Protein AF-A0A847CSD3-F1 (afdb_monomer)

Solvent-accessible surface area (backbone atoms only — not comparable to full-atom values): 34985 Å² total; per-residue (Å²): 134,87,69,90,80,58,101,74,77,51,71,68,61,53,52,53,52,50,50,53,50,51,53,52,51,51,53,48,55,52,50,53,40,51,51,46,48,53,51,38,53,49,57,55,63,47,43,69,62,46,59,72,31,39,34,38,66,47,21,54,68,72,38,45,50,48,31,53,51,22,41,52,51,34,54,54,49,70,72,39,92,80,61,45,64,65,60,43,46,55,29,39,50,42,32,54,52,26,56,73,56,36,71,18,52,75,65,75,57,64,69,46,52,56,57,59,69,39,48,68,60,49,60,67,32,61,36,44,68,35,24,52,73,67,42,45,50,47,30,52,50,31,49,50,53,39,52,53,58,68,70,57,88,85,82,74,42,52,64,58,49,51,50,40,42,48,49,34,50,50,30,56,71,56,34,74,14,41,39,82,47,65,70,41,48,58,50,49,62,55,56,71,72,54,93,72,49,76,88,40,70,46,38,28,44,29,49,56,23,42,52,48,29,48,52,42,62,71,43,84,81,36,43,48,70,53,38,54,46,27,36,48,47,29,50,52,22,47,51,48,38,70,42,67,83,34,60,70,53,46,42,53,51,41,48,52,58,57,63,50,46,62,58,47,65,72,31,67,44,43,69,72,35,52,75,67,49,46,48,50,30,55,50,27,48,52,50,32,52,54,47,62,72,38,90,82,59,49,62,67,58,43,50,50,31,45,50,46,33,53,32,28,52,30,49,31,65,76,40,84,64,82,73,88,74,71,86,57,68,66,44,56,53,49,36,54,53,50,60,58,56,65,73,48,97,63,60,68,70,63,45,51,54,50,53,51,48,38,51,54,40,54,52,53,66,73,38,93,80,60,48,64,68,59,49,53,52,44,42,50,50,43,53,53,48,51,53,52,51,54,52,50,55,50,52,56,47,62,73,65,72,60,75,94,85,77,90,82,94,81,60,69,71,59,52,57,57,52,59,67,71,74,48,101,52,69,44,78,43,75,41,55,48,79,62,48,96,87,51,32,63,52,48,84,35,73,34,28,38,28,55,52,31,33,42,50,28,22,64,77,41,74,66,61,64,63,87,60,84,66,77,34,80,72,47,51,97,82,43,94,40,33,36,24,47,46,46,41,39,74,73,54,35,81,80,45,91,40,96,42,36,63,59,41,82,41,73,28,26,38,28,57,51,39,44,52,60,34,48,83,45,80,88,61,78,71,42,90,66,85,52,74,68,40,81,91,43,89,45,33,65,34,48,21,35,32,39,58,69,65,38,44,85,59,47,97,88,36,32,67,54,44,84,42,68,30,28,43,38,56,51,40,43,35,50,27,49,70,71,70,50,74,55,52,73,71,45,53,71,69,38,67,72,87,78,53,72,76,38,82,74,37,74,94,39,96,46,37,48,38,50,40,46,36,48,35,62,35,31,28,38,79,54,98,89,40,78,44,58,71,83

Radius of gyration: 46.07 Å; Cα contacts (8 Å, |Δi|>4): 704; chains: 1; bounding box: 108×82×138 Å

Secondary structure (DSSP, 8-state):
--STT-TT--HHHHHHHHHHHHHHHHHHHHHHHHHHHHHHHHHHHHHHHHTTSHHHHTS-HHHHHHHHHHHHHHHHHHH-TT--HHHHHHHHHHHHHHHHH--------HHHHHHHTTHHHHHHSHHHHTS-HHHHHHHHHHHHHHHHHHH--S---HHHHHHHHHHHHHHHHT-------HHHHHHHHHHTTS---TTSHHHHHHHHHHHHHHHHHH-TT--HHHHHHHHHHHHHHHHHHHHTT-HHHHHHHHHHHHHHHHHHHHSHHHHHS-HHHHHHHHHHHHHHHHHHH-TT--HHHHHHHHHHHHHHHHHHTTPPP---PPP-HHHHHHHHHHHHHTTS---HHHHHHHHHHHHHHHHHHH-TT--HHHHHHHHHHHHHHHHHHHHHHHHHHHHTT--TTSS--SSHHHHHHHHTTS-S-PEEE-------TTS---TTSB-BHHHHHHHHHHHHHTT-PPP-----TTS-TT-TTHHHHHHHHHHT----SSSS---TTSBPBHHHHHHHHHGGGTTSPP-----TT-TT-TTHHHHHHHHHTTS----TTS---TTSBPBHHHHHHHHHHHTT----HHHHHTS-GGGS---TT-TT-TTHHHHHHHH--EEEEEETTEEEE--

pLDDT: mean 76.71, std 17.0, range [30.67, 97.94]

Sequence (631 aa):
MFIKTKPSAGQGQIDDATKILNEALIAKATADLKASRNALEGAVKEANTIKVSASYYNAKYAEKESYDDAITAGQMILRKNDATYVEINEALDKINTANNALSGQETDKSKLLEEVNKEADIKGLDAYKNATDEEKEAYDNALKSAKEVLDMDTTLTQMDIEMSLMELKQATTALSGKADKTALKELIDSAKKLILDEIKPLDKEVIDALISAETAYESSETTQDEVDKAKKDLDDALVAREVGNDLAAAKNLLQKILEESQNVKASDAYKNATNSEKAAYDNAVLAGQKILSNPNSTIAEVNSARIDIGNAKRRLSGLPVVIDKVNKEILEVAIEDGERILKNNLPSNLQEELIGVLSEGQIVLLDYNATQAEIDRIIKKIRNEVLTIEKYLRQEKEKLQINPWILFSSYETTISAKLEKSVIGTKMITRYINGYEDGSFKPEGEITRGEAAVMYARLLTDNNVPKEKSTFEDVNDSDWFKDEINYIVNFGYKEGYSEKEFRPKDAITRGEFVQMIASSLQNESVKKSSLIDIDGHWAKEAIELAVSNGIVKGYEDGSFKPDETITRAEAVTMLNRLFKRSVTPDNIATVNENSITKFSDTKNHWAEYDIISASNTREQYVENGNWILVK

Structure (mmCIF, N/CA/C/O backbone):
data_AF-A0A847CSD3-F1
#
_entry.id   AF-A0A847CSD3-F1
#
loop_
_atom_site.group_PDB
_atom_site.id
_atom_site.type_symbol
_atom_site.label_atom_id
_atom_site.label_alt_id
_atom_site.label_comp_id
_atom_site.label_asym_id
_atom_site.label_entity_id
_atom_site.label_seq_id
_atom_site.pdbx_PDB_ins_code
_atom_site.Cartn_x
_atom_site.Cartn_y
_atom_site.Cartn_z
_atom_site.occupancy
_atom_site.B_iso_or_equiv
_atom_site.auth_seq_id
_atom_site.auth_comp_id
_atom_site.auth_asym_id
_atom_site.auth_atom_id
_atom_site.pdbx_PDB_model_num
ATOM 1 N N . MET A 1 1 ? -45.438 16.350 82.413 1.00 47.47 1 MET A N 1
ATOM 2 C CA . MET A 1 1 ? -44.814 17.535 83.055 1.00 47.47 1 MET A CA 1
ATOM 3 C C . MET A 1 1 ? -45.618 18.139 84.220 1.00 47.47 1 MET A C 1
ATOM 5 O O . MET A 1 1 ? -45.040 18.925 84.952 1.00 47.47 1 MET A O 1
ATOM 9 N N . PHE A 1 2 ? -46.885 17.769 84.472 1.00 49.41 2 PHE A N 1
ATOM 10 C CA . PHE A 1 2 ? -47.758 18.514 85.406 1.00 49.41 2 PHE A CA 1
ATOM 11 C C . PHE A 1 2 ? -47.869 18.010 86.867 1.00 49.41 2 PHE A C 1
ATOM 13 O O . PHE A 1 2 ? -48.644 18.577 87.627 1.00 49.41 2 PHE A O 1
ATOM 20 N N . ILE A 1 3 ? -47.119 16.985 87.303 1.00 50.59 3 ILE A N 1
ATOM 21 C CA . ILE A 1 3 ? -47.272 16.416 88.670 1.00 50.59 3 ILE A CA 1
ATOM 22 C C . ILE A 1 3 ? -46.115 16.771 89.625 1.00 50.59 3 ILE A C 1
ATOM 24 O O . ILE A 1 3 ? -46.271 16.684 90.839 1.00 50.59 3 ILE A O 1
ATOM 28 N N . LYS A 1 4 ? -44.985 17.299 89.130 1.00 48.84 4 LYS A N 1
ATOM 29 C CA . LYS A 1 4 ? -43.827 17.653 89.980 1.00 48.84 4 LYS A CA 1
ATOM 30 C C . LYS A 1 4 ? -43.991 18.925 90.839 1.00 48.84 4 LYS A C 1
ATOM 32 O O . LYS A 1 4 ? -43.038 19.305 91.507 1.00 48.84 4 LYS A O 1
ATOM 37 N N . THR A 1 5 ? -45.160 19.576 90.861 1.00 51.16 5 THR A N 1
ATOM 38 C CA . THR A 1 5 ? -45.382 20.831 91.616 1.00 51.16 5 THR A CA 1
ATOM 39 C C . THR A 1 5 ? -46.493 20.778 92.677 1.00 51.16 5 THR A C 1
ATOM 41 O O . THR A 1 5 ? -46.823 21.818 93.242 1.00 51.16 5 THR A O 1
ATOM 44 N N . LYS A 1 6 ? -47.056 19.604 93.020 1.00 51.06 6 LYS A N 1
ATOM 45 C CA . LYS A 1 6 ? -48.004 19.473 94.152 1.00 51.06 6 LYS A CA 1
ATOM 46 C C . LYS A 1 6 ? -47.341 18.837 95.393 1.00 51.06 6 LYS A C 1
ATOM 48 O O . LYS A 1 6 ? -46.902 17.695 95.285 1.00 51.06 6 LYS A O 1
ATOM 53 N N . PRO A 1 7 ? -47.333 19.488 96.579 1.00 52.34 7 PRO A N 1
ATOM 54 C CA . PRO A 1 7 ? -46.663 18.979 97.791 1.00 52.34 7 PRO A CA 1
ATOM 55 C C . PRO A 1 7 ? -47.321 17.767 98.486 1.00 52.34 7 PRO A C 1
ATOM 57 O O . PRO A 1 7 ? -46.926 17.429 99.597 1.00 52.34 7 PRO A O 1
ATOM 60 N N . SER A 1 8 ? -48.339 17.132 97.894 1.00 59.69 8 SER A N 1
ATOM 61 C CA . SER A 1 8 ? -49.142 16.080 98.545 1.00 59.69 8 SER A CA 1
ATOM 62 C C . SER A 1 8 ? -49.573 14.932 97.620 1.00 59.69 8 SER A C 1
ATOM 64 O O . SER A 1 8 ? -50.555 14.251 97.911 1.00 59.69 8 SER A O 1
ATOM 66 N N . ALA A 1 9 ? -48.874 14.705 96.501 1.00 56.91 9 ALA A N 1
ATOM 67 C CA . ALA A 1 9 ? -49.183 13.563 95.639 1.00 56.91 9 ALA A CA 1
ATOM 68 C C . ALA A 1 9 ? -48.829 12.241 96.350 1.00 56.91 9 ALA A C 1
ATOM 70 O O . ALA A 1 9 ? -47.660 11.988 96.636 1.00 56.91 9 ALA A O 1
ATOM 71 N N . GLY A 1 10 ? -49.832 11.412 96.658 1.00 68.50 10 GLY A N 1
ATOM 72 C CA . GLY A 1 10 ? -49.616 10.079 97.235 1.00 68.50 10 GLY A CA 1
ATOM 73 C C . GLY A 1 10 ? -49.007 9.114 96.210 1.00 68.50 10 GLY A C 1
ATOM 74 O O . GLY A 1 10 ? -49.189 9.310 95.010 1.00 68.50 10 GLY A O 1
ATOM 75 N N . GLN A 1 11 ? -48.323 8.056 96.664 1.00 74.69 11 GLN A N 1
ATOM 76 C CA . GLN A 1 11 ? -47.629 7.084 95.795 1.00 74.69 11 GLN A CA 1
ATOM 77 C C . GLN A 1 11 ? -48.509 6.568 94.638 1.00 74.69 11 GLN A C 1
ATOM 79 O O . GLN A 1 11 ? -48.056 6.543 93.499 1.00 74.69 11 GLN A O 1
ATOM 84 N N . GLY A 1 12 ? -49.797 6.295 94.887 1.00 78.50 12 GLY A N 1
ATOM 85 C CA . GLY A 1 12 ? -50.735 5.863 93.840 1.00 78.50 12 GLY A CA 1
ATOM 86 C C . GLY A 1 12 ? -50.920 6.868 92.692 1.00 78.50 12 GLY A C 1
ATOM 87 O O . GLY A 1 12 ? -51.034 6.467 91.542 1.00 78.50 12 GLY A O 1
ATOM 88 N N . GLN A 1 13 ? -50.854 8.179 92.958 1.00 79.06 13 GLN A N 1
ATOM 89 C CA . GLN A 1 13 ? -50.944 9.207 91.908 1.00 79.06 13 GLN A CA 1
ATOM 90 C C . GLN A 1 13 ? -49.662 9.296 91.064 1.00 79.06 13 GLN A C 1
ATOM 92 O O . GLN A 1 13 ? -49.713 9.707 89.905 1.00 79.06 13 GLN A O 1
ATOM 97 N N . ILE A 1 14 ? -48.510 8.933 91.639 1.00 76.38 14 ILE A N 1
ATOM 98 C CA . ILE A 1 14 ? -47.226 8.847 90.929 1.00 76.38 14 ILE A CA 1
ATOM 99 C C . ILE A 1 14 ? -47.197 7.588 90.053 1.00 76.38 14 ILE A C 1
ATOM 101 O O . ILE A 1 14 ? -46.760 7.660 88.901 1.00 76.38 14 ILE A O 1
ATOM 105 N N . ASP A 1 15 ? -47.704 6.467 90.566 1.00 80.44 15 ASP A N 1
ATOM 106 C CA . ASP A 1 15 ? -47.790 5.199 89.837 1.00 80.44 15 ASP A CA 1
ATOM 107 C C . ASP A 1 15 ? -48.744 5.318 88.634 1.00 80.44 15 ASP A C 1
ATOM 109 O O . ASP A 1 15 ? -48.364 4.969 87.513 1.00 80.44 15 ASP A O 1
ATOM 113 N N . ASP A 1 16 ? -49.923 5.926 88.820 1.00 82.88 16 ASP A N 1
ATOM 114 C CA . ASP A 1 16 ? -50.880 6.204 87.738 1.00 82.88 16 ASP A CA 1
ATOM 115 C C . ASP A 1 16 ? -50.278 7.118 86.659 1.00 82.88 16 ASP A C 1
ATOM 117 O O . ASP A 1 16 ? -50.398 6.859 85.460 1.00 82.88 16 ASP A O 1
ATOM 121 N N . ALA A 1 17 ? -49.567 8.174 87.065 1.00 81.19 17 ALA A N 1
ATOM 122 C CA . ALA A 1 17 ? -48.902 9.084 86.136 1.00 81.19 17 ALA A CA 1
ATOM 123 C C . ALA A 1 17 ? -47.769 8.413 85.345 1.00 81.19 17 ALA A C 1
ATOM 125 O O . ALA A 1 17 ? -47.573 8.715 84.165 1.00 81.19 17 ALA A O 1
ATOM 126 N N . THR A 1 18 ? -47.025 7.512 85.988 1.00 83.38 18 THR A N 1
ATOM 127 C CA . THR A 1 18 ? -45.941 6.744 85.361 1.00 83.38 18 THR A CA 1
ATOM 128 C C . THR A 1 18 ? -46.503 5.741 84.359 1.00 83.38 18 THR A C 1
ATOM 130 O O . THR A 1 18 ? -45.988 5.635 83.247 1.00 83.38 18 THR A O 1
ATOM 133 N N . LYS A 1 19 ? -47.605 5.065 84.704 1.00 86.56 19 LYS A N 1
ATOM 134 C CA . LYS A 1 19 ? -48.333 4.175 83.797 1.00 86.56 19 LYS A CA 1
ATOM 135 C C . LYS A 1 19 ? -48.836 4.919 82.557 1.00 86.56 19 LYS A C 1
ATOM 137 O O . LYS A 1 19 ? -48.527 4.494 81.449 1.00 86.56 19 LYS A O 1
ATOM 142 N N . ILE A 1 20 ? -49.507 6.062 82.733 1.00 88.19 20 ILE A N 1
ATOM 143 C CA . ILE A 1 20 ? -49.996 6.899 81.622 1.00 88.19 20 ILE A CA 1
ATOM 144 C C . ILE A 1 20 ? -48.841 7.364 80.726 1.00 88.19 20 ILE A C 1
ATOM 146 O O . ILE A 1 20 ? -48.956 7.349 79.501 1.00 88.19 20 ILE A O 1
ATOM 150 N N . LEU A 1 21 ? -47.712 7.774 81.314 1.00 84.44 21 LEU A N 1
ATOM 151 C CA . LEU A 1 21 ? -46.541 8.187 80.542 1.00 84.44 21 LEU A CA 1
ATOM 152 C C . LEU A 1 21 ? -45.952 7.017 79.737 1.00 84.44 21 LEU A C 1
ATOM 154 O O . LEU A 1 21 ? -45.627 7.200 78.567 1.00 84.44 21 LEU A O 1
ATOM 158 N N . ASN A 1 22 ? -45.841 5.828 80.333 1.00 85.88 22 ASN A N 1
ATOM 159 C CA . ASN A 1 22 ? -45.347 4.632 79.649 1.00 85.88 22 ASN A CA 1
ATOM 160 C C . ASN A 1 22 ? -46.284 4.197 78.514 1.00 85.88 22 ASN A C 1
ATOM 162 O O . ASN A 1 22 ? -45.815 3.912 77.415 1.00 85.88 22 ASN A O 1
ATOM 166 N N . GLU A 1 23 ? -47.599 4.212 78.739 1.00 89.25 23 GLU A N 1
ATOM 167 C CA . GLU A 1 23 ? -48.607 3.941 77.707 1.00 89.25 23 GLU A CA 1
ATOM 168 C C . GLU A 1 23 ? -48.513 4.949 76.550 1.00 89.25 23 GLU A C 1
ATOM 170 O O . GLU A 1 23 ? -48.523 4.553 75.385 1.00 89.25 23 GLU A O 1
ATOM 175 N N . ALA A 1 24 ? -48.331 6.241 76.850 1.00 87.69 24 ALA A N 1
ATOM 176 C CA . ALA A 1 24 ? -48.151 7.280 75.837 1.00 87.69 24 ALA A CA 1
ATOM 177 C C . ALA A 1 24 ? -46.841 7.122 75.040 1.00 87.69 24 ALA A C 1
ATOM 179 O O . ALA A 1 24 ? -46.828 7.335 73.827 1.00 87.69 24 ALA A O 1
ATOM 180 N N . LEU A 1 25 ? -45.742 6.729 75.695 1.00 89.19 25 LEU A N 1
ATOM 181 C CA . LEU A 1 25 ? -44.459 6.463 75.035 1.00 89.19 25 LEU A CA 1
ATOM 182 C C . LEU A 1 25 ? -44.534 5.241 74.112 1.00 89.19 25 LEU A C 1
ATOM 184 O O . LEU A 1 25 ? -44.049 5.306 72.984 1.00 89.19 25 LEU A O 1
ATOM 188 N N . ILE A 1 26 ? -45.188 4.160 74.549 1.00 88.56 26 ILE A N 1
ATOM 189 C CA . ILE A 1 26 ? -45.420 2.959 73.731 1.00 88.56 26 ILE A CA 1
ATOM 190 C C . ILE A 1 26 ? -46.317 3.290 72.535 1.00 88.56 26 ILE A C 1
ATOM 192 O O . ILE A 1 26 ? -46.008 2.898 71.409 1.00 88.56 26 ILE A O 1
ATOM 196 N N . ALA A 1 27 ? -47.400 4.041 72.753 1.00 88.38 27 ALA A N 1
ATOM 197 C CA . ALA A 1 27 ? -48.303 4.461 71.685 1.00 88.38 27 ALA A CA 1
ATOM 198 C C . ALA A 1 27 ? -47.577 5.311 70.632 1.00 88.38 27 ALA A C 1
ATOM 200 O O . ALA A 1 27 ? -47.751 5.078 69.436 1.00 88.38 27 ALA A O 1
ATOM 201 N N . LYS A 1 28 ? -46.714 6.241 71.065 1.00 90.62 28 LYS A N 1
ATOM 202 C CA . LYS A 1 28 ? -45.884 7.041 70.159 1.00 90.62 28 LYS A CA 1
ATOM 203 C C . LYS A 1 28 ? -44.892 6.175 69.380 1.00 90.62 28 LYS A C 1
ATOM 205 O O . LYS A 1 28 ? -44.881 6.245 68.160 1.00 90.62 28 LYS A O 1
ATOM 210 N N . ALA A 1 29 ? -44.127 5.315 70.054 1.00 86.75 29 ALA A N 1
ATOM 211 C CA . ALA A 1 29 ? -43.170 4.426 69.391 1.00 86.75 29 ALA A CA 1
ATOM 212 C C . ALA A 1 29 ? -43.851 3.491 68.373 1.00 86.75 29 ALA A C 1
ATOM 214 O O . ALA A 1 29 ? -43.316 3.241 67.296 1.00 86.75 29 ALA A O 1
ATOM 215 N N . THR A 1 30 ? -45.062 3.019 68.685 1.00 89.12 30 THR A N 1
ATOM 216 C CA . THR A 1 30 ? -45.879 2.202 67.774 1.00 89.12 30 THR A CA 1
ATOM 217 C C . THR A 1 30 ? -46.342 3.006 66.557 1.00 89.12 30 THR A C 1
ATOM 219 O O . THR A 1 30 ? -46.313 2.501 65.434 1.00 89.12 30 THR A O 1
ATOM 222 N N . ALA A 1 31 ? -46.764 4.257 66.762 1.00 92.62 31 ALA A N 1
ATOM 223 C CA . ALA A 1 31 ? -47.165 5.151 65.681 1.00 92.62 31 ALA A CA 1
ATOM 224 C C . ALA A 1 31 ? -45.983 5.504 64.763 1.00 92.62 31 ALA A C 1
ATOM 226 O O . ALA A 1 31 ? -46.125 5.405 63.545 1.00 92.62 31 ALA A O 1
ATOM 227 N N . ASP A 1 32 ? -44.824 5.832 65.339 1.00 92.44 32 ASP A N 1
ATOM 228 C CA . ASP A 1 32 ? -43.594 6.156 64.610 1.00 92.44 32 ASP A CA 1
ATOM 229 C C . ASP A 1 32 ? -43.116 4.945 63.784 1.00 92.44 32 ASP A C 1
ATOM 231 O O . ASP A 1 32 ? -42.839 5.072 62.593 1.00 92.44 32 ASP A O 1
ATOM 235 N N . LEU A 1 33 ? -43.124 3.739 64.368 1.00 92.75 33 LEU A N 1
ATOM 236 C CA . LEU A 1 33 ? -42.787 2.497 63.663 1.00 92.75 33 LEU A CA 1
ATOM 237 C C . LEU A 1 33 ? -43.729 2.225 62.482 1.00 92.75 33 LEU A C 1
ATOM 239 O O . LEU A 1 33 ? -43.278 1.874 61.390 1.00 92.75 33 LEU A O 1
ATOM 243 N N . LYS A 1 34 ? -45.040 2.398 62.687 1.00 93.44 34 LYS A N 1
ATOM 244 C CA . LYS A 1 34 ? -46.044 2.226 61.631 1.00 93.44 34 LYS A CA 1
ATOM 245 C C . LYS A 1 34 ? -45.852 3.245 60.506 1.00 93.44 34 LYS A C 1
ATOM 247 O O . LYS A 1 34 ? -45.960 2.881 59.339 1.00 93.44 34 LYS A O 1
ATOM 252 N N . ALA A 1 35 ? -45.554 4.498 60.844 1.00 94.75 35 ALA A N 1
ATOM 253 C CA . ALA A 1 35 ? -45.291 5.546 59.865 1.00 94.75 35 ALA A CA 1
ATOM 254 C C . ALA A 1 35 ? -44.040 5.240 59.022 1.00 94.75 35 ALA A C 1
ATOM 256 O O . ALA A 1 35 ? -44.127 5.274 57.796 1.00 94.75 35 ALA A O 1
ATOM 257 N N . SER A 1 36 ? -42.920 4.856 59.650 1.00 95.25 36 SER A N 1
ATOM 258 C CA . SER A 1 36 ? -41.699 4.447 58.936 1.00 95.25 36 SER A CA 1
ATOM 259 C C . SER A 1 36 ? -41.935 3.235 58.034 1.00 95.25 36 SER A C 1
ATOM 261 O O . SER A 1 36 ? -41.445 3.200 56.907 1.00 95.25 36 SER A O 1
ATOM 263 N N . ARG A 1 37 ? -42.729 2.253 58.487 1.00 95.12 37 ARG A N 1
ATOM 264 C CA . ARG A 1 37 ? -43.064 1.075 57.672 1.00 95.12 37 ARG A CA 1
ATOM 265 C C . ARG A 1 37 ? -43.864 1.454 56.429 1.00 95.12 37 ARG A C 1
ATOM 267 O O . ARG A 1 37 ? -43.512 1.024 55.337 1.00 95.12 37 ARG A O 1
ATOM 274 N N . ASN A 1 38 ? -44.875 2.308 56.583 1.00 96.81 38 ASN A N 1
ATOM 275 C CA . ASN A 1 38 ? -45.657 2.818 55.457 1.00 96.81 38 ASN A CA 1
ATOM 276 C C . ASN A 1 38 ? -44.784 3.601 54.459 1.00 96.81 38 ASN A C 1
ATOM 278 O O . ASN A 1 38 ? -44.993 3.496 53.253 1.00 96.81 38 ASN A O 1
ATOM 282 N N . ALA A 1 39 ? -43.809 4.375 54.945 1.00 97.44 39 ALA A N 1
ATOM 283 C CA . ALA A 1 39 ? -42.877 5.105 54.086 1.00 97.44 39 ALA A CA 1
ATOM 284 C C . ALA A 1 39 ? -41.979 4.153 53.276 1.00 97.44 39 ALA A C 1
ATOM 286 O O . ALA A 1 39 ? -41.824 4.336 52.070 1.00 97.44 39 ALA A O 1
ATOM 287 N N . LEU A 1 40 ? -41.457 3.096 53.909 1.00 97.56 40 LEU A N 1
ATOM 288 C CA . LEU A 1 40 ? -40.682 2.056 53.227 1.00 97.56 40 LEU A CA 1
ATOM 289 C C . LEU A 1 40 ? -41.521 1.290 52.190 1.00 97.56 40 LEU A C 1
ATOM 291 O O . LEU A 1 40 ? -41.050 1.051 51.081 1.00 97.56 40 LEU A O 1
ATOM 295 N N . GLU A 1 41 ? -42.773 0.945 52.512 1.00 97.19 41 GLU A N 1
ATOM 296 C CA . GLU A 1 41 ? -43.713 0.345 51.550 1.00 97.19 41 GLU A CA 1
ATOM 297 C C . GLU A 1 41 ? -43.960 1.258 50.345 1.00 97.19 41 GLU A C 1
ATOM 299 O O . GLU A 1 41 ? -43.979 0.781 49.209 1.00 97.19 41 GLU A O 1
ATOM 304 N N . GLY A 1 42 ? -44.111 2.565 50.583 1.00 97.19 42 GLY A N 1
ATOM 305 C CA . GLY A 1 42 ? -44.234 3.574 49.532 1.00 97.19 42 GLY A CA 1
ATOM 306 C C . GLY A 1 42 ? -43.028 3.576 48.592 1.00 97.19 42 GLY A C 1
ATOM 307 O O . GLY A 1 42 ? -43.198 3.392 47.388 1.00 97.19 42 GLY A O 1
ATOM 308 N N . ALA A 1 43 ? -41.818 3.678 49.146 1.00 96.50 43 ALA A N 1
ATOM 309 C CA . ALA A 1 43 ? -40.577 3.705 48.372 1.00 96.50 43 ALA A CA 1
ATOM 310 C C . ALA A 1 43 ? -40.365 2.422 47.543 1.00 96.50 43 ALA A C 1
ATOM 312 O O . ALA A 1 43 ? -39.990 2.479 46.374 1.00 96.50 43 ALA A O 1
ATOM 313 N N . VAL A 1 44 ? -40.670 1.249 48.113 1.00 96.75 44 VAL A N 1
ATOM 314 C CA . VAL A 1 44 ? -40.596 -0.034 47.392 1.00 96.75 44 VAL A CA 1
ATOM 315 C C . VAL A 1 44 ? -41.621 -0.106 46.257 1.00 96.75 44 VAL A C 1
ATOM 317 O O . VAL A 1 44 ? -41.329 -0.657 45.196 1.00 96.75 44 VAL A O 1
ATOM 320 N N . LYS A 1 45 ? -42.824 0.441 46.455 1.00 95.56 45 LYS A N 1
ATOM 321 C CA . LYS A 1 45 ? -43.881 0.448 45.437 1.00 95.56 45 LYS A CA 1
ATOM 322 C C . LYS A 1 45 ? -43.555 1.383 44.269 1.00 95.56 45 LYS A C 1
ATOM 324 O O . LYS A 1 45 ? -43.866 1.049 43.127 1.00 95.56 45 LYS A O 1
ATOM 329 N N . GLU A 1 46 ? -42.926 2.523 44.542 1.00 95.44 46 GLU A N 1
ATOM 330 C CA . GLU A 1 46 ? -42.495 3.492 43.525 1.00 95.44 46 GLU A CA 1
ATOM 331 C C . GLU A 1 46 ? -41.366 2.972 42.626 1.00 95.44 46 GLU A C 1
ATOM 333 O O . GLU A 1 46 ? -41.191 3.478 41.518 1.00 95.44 46 GLU A O 1
ATOM 338 N N . ALA A 1 47 ? -40.654 1.920 43.041 1.00 92.06 47 ALA A N 1
ATOM 339 C CA . ALA A 1 47 ? -39.529 1.363 42.294 1.00 92.06 47 ALA A CA 1
ATOM 340 C C . ALA A 1 47 ? -39.864 1.011 40.841 1.00 92.06 47 ALA A C 1
ATOM 342 O O . ALA A 1 47 ? -39.062 1.267 39.951 1.00 92.06 47 ALA A O 1
ATOM 343 N N . ASN A 1 48 ? -41.056 0.474 40.570 1.00 86.00 48 ASN A N 1
ATOM 344 C CA . ASN A 1 48 ? -41.457 0.147 39.198 1.00 86.00 48 ASN A CA 1
ATOM 345 C C . ASN A 1 48 ? -41.610 1.394 38.318 1.00 86.00 48 ASN A C 1
ATOM 347 O O . ASN A 1 48 ? -41.340 1.327 37.125 1.00 86.00 48 ASN A O 1
ATOM 351 N N . THR A 1 49 ? -42.019 2.521 38.902 1.00 90.88 49 THR A N 1
ATOM 352 C CA . THR A 1 49 ? -42.124 3.806 38.204 1.00 90.88 49 THR A CA 1
ATOM 353 C C . THR A 1 49 ? -40.741 4.402 37.945 1.00 90.88 49 THR A C 1
ATOM 355 O O . THR A 1 49 ? -40.492 4.925 36.867 1.00 90.88 49 THR A O 1
ATOM 358 N N . ILE A 1 50 ? -39.825 4.288 38.911 1.00 90.31 50 ILE A N 1
ATOM 359 C CA . ILE A 1 50 ? -38.449 4.788 38.777 1.00 90.31 50 ILE A CA 1
ATOM 360 C C . ILE A 1 50 ? -37.655 3.949 37.769 1.00 90.31 50 ILE A C 1
ATOM 362 O O . ILE A 1 50 ? -36.909 4.489 36.966 1.00 90.31 50 ILE A O 1
ATOM 366 N N . LYS A 1 51 ? -37.844 2.626 37.725 1.00 85.62 51 LYS A N 1
ATOM 367 C CA . LYS A 1 51 ? -37.104 1.758 36.791 1.00 85.62 51 LYS A CA 1
ATOM 368 C C . LYS A 1 51 ? -37.404 2.012 35.314 1.00 85.62 51 LYS A C 1
ATOM 370 O O . LYS A 1 51 ? -36.619 1.609 34.461 1.00 85.62 51 LYS A O 1
ATOM 375 N N . VAL A 1 52 ? -38.520 2.672 35.012 1.00 82.31 52 VAL A N 1
ATOM 376 C CA . VAL A 1 52 ? -38.886 3.066 33.646 1.00 82.31 52 VAL A CA 1
ATOM 377 C C . VAL A 1 52 ? -38.570 4.533 33.342 1.00 82.31 52 VAL A C 1
ATOM 379 O O . VAL A 1 52 ? -38.817 4.974 32.225 1.00 82.31 52 VAL A O 1
ATOM 382 N N . SER A 1 53 ? -38.019 5.301 34.290 1.00 87.12 53 SER A N 1
ATOM 383 C CA . SER A 1 53 ? -37.594 6.681 34.041 1.00 87.12 53 SER A CA 1
ATOM 384 C C . SER A 1 53 ? -36.170 6.752 33.499 1.00 87.12 53 SER A C 1
ATOM 386 O O . SER A 1 53 ? -35.321 5.907 33.802 1.00 87.12 53 SER A O 1
ATOM 388 N N . ALA A 1 54 ? -35.887 7.813 32.741 1.00 83.50 54 ALA A N 1
ATOM 389 C CA . ALA A 1 54 ? -34.582 8.044 32.126 1.00 83.50 54 ALA A CA 1
ATOM 390 C C . ALA A 1 54 ? -33.445 8.136 33.146 1.00 83.50 54 ALA A C 1
ATOM 392 O O . ALA A 1 54 ? -32.339 7.660 32.892 1.00 83.50 54 ALA A O 1
ATOM 393 N N . SER A 1 55 ? -33.747 8.638 34.347 1.00 85.50 55 SER A N 1
ATOM 394 C CA . SER A 1 55 ? -32.823 8.626 35.479 1.00 85.50 55 SER A CA 1
ATOM 395 C C . SER A 1 55 ? -32.305 7.232 35.819 1.00 85.50 55 SER A C 1
ATOM 397 O O . SER A 1 55 ? -31.134 7.116 36.150 1.00 85.50 55 SER A O 1
ATOM 399 N N . TYR A 1 56 ? -33.118 6.178 35.694 1.00 86.88 56 TYR A N 1
ATOM 400 C CA . TYR A 1 56 ? -32.691 4.810 35.971 1.00 86.88 56 TYR A CA 1
ATOM 401 C C . TYR A 1 56 ? -32.136 4.115 34.729 1.00 86.88 56 TYR A C 1
ATOM 403 O O . TYR A 1 56 ? -30.997 3.659 34.759 1.00 86.88 56 TYR A O 1
ATOM 411 N N . TYR A 1 57 ? -32.888 4.011 33.626 1.00 81.00 57 TYR A N 1
ATOM 412 C CA . TYR A 1 57 ? -32.459 3.136 32.525 1.00 81.00 57 TYR A CA 1
ATOM 413 C C . TYR A 1 57 ? -31.168 3.629 31.839 1.00 81.00 57 TYR A C 1
ATOM 415 O O . TYR A 1 57 ? -30.322 2.801 31.483 1.00 81.00 57 TYR A O 1
ATOM 423 N N . ASN A 1 58 ? -30.952 4.953 31.775 1.00 74.62 58 ASN A N 1
ATOM 424 C CA . ASN A 1 58 ? -29.715 5.579 31.286 1.00 74.62 58 ASN A CA 1
ATOM 425 C C . ASN A 1 58 ? -28.662 5.826 32.386 1.00 74.62 58 ASN A C 1
ATOM 427 O O . ASN A 1 58 ? -27.597 6.369 32.090 1.00 74.62 58 ASN A O 1
ATOM 431 N N . ALA A 1 59 ? -28.913 5.447 33.645 1.00 77.19 59 ALA A N 1
ATOM 432 C CA . ALA A 1 59 ? -27.884 5.512 34.683 1.00 77.19 59 ALA A CA 1
ATOM 433 C C . ALA A 1 59 ? -26.787 4.469 34.461 1.00 77.19 59 ALA A C 1
ATOM 435 O O . ALA A 1 59 ? -26.955 3.445 33.780 1.00 77.19 59 ALA A O 1
ATOM 436 N N . LYS A 1 60 ? -25.644 4.711 35.107 1.00 77.69 60 LYS A N 1
ATOM 437 C CA . LYS A 1 60 ? -24.525 3.770 35.100 1.00 77.69 60 LYS A CA 1
ATOM 438 C C . LYS A 1 60 ? -24.940 2.455 35.749 1.00 77.69 60 LYS A C 1
ATOM 440 O O . LYS A 1 60 ? -25.763 2.420 36.660 1.00 77.69 60 LYS A O 1
ATOM 445 N N . TYR A 1 61 ? -24.311 1.366 35.313 1.00 65.88 61 TYR A N 1
ATOM 446 C CA . TYR A 1 61 ? -24.602 0.025 35.822 1.00 65.88 61 TYR A CA 1
ATOM 447 C C . TYR A 1 61 ? -24.546 -0.055 37.360 1.00 65.88 61 TYR A C 1
ATOM 449 O O . TYR A 1 61 ? -25.509 -0.495 37.975 1.00 65.88 61 TYR A O 1
ATOM 457 N N . ALA A 1 62 ? -23.480 0.465 37.978 1.00 64.88 62 ALA A N 1
ATOM 458 C CA . ALA A 1 62 ? -23.301 0.430 39.434 1.00 64.88 62 ALA A CA 1
ATOM 459 C C . ALA A 1 62 ? -24.372 1.225 40.211 1.00 64.88 62 ALA A C 1
ATOM 461 O O . ALA A 1 62 ? -24.702 0.882 41.344 1.00 64.88 62 ALA A O 1
ATOM 462 N N . GLU A 1 63 ? -24.924 2.284 39.612 1.00 84.44 63 GLU A N 1
ATOM 463 C CA . GLU A 1 63 ? -25.995 3.094 40.211 1.00 84.44 63 GLU A CA 1
ATOM 464 C C . GLU A 1 63 ? -27.329 2.329 40.171 1.00 84.44 63 GLU A C 1
ATOM 466 O O . GLU A 1 63 ? -28.036 2.272 41.177 1.00 84.44 63 GLU A O 1
ATOM 471 N N . LYS A 1 64 ? -27.627 1.667 39.041 1.00 83.69 64 LYS A N 1
ATOM 472 C CA . LYS A 1 64 ? -28.795 0.781 38.885 1.00 83.69 64 LYS A CA 1
ATOM 473 C C . LYS A 1 64 ? -28.746 -0.405 39.844 1.00 83.69 64 LYS A C 1
ATOM 475 O O . LYS A 1 64 ? -29.727 -0.673 40.530 1.00 83.69 64 LYS A O 1
ATOM 480 N N . GLU A 1 65 ? -27.593 -1.067 39.917 1.00 80.44 65 GLU A N 1
ATOM 481 C CA . GLU A 1 65 ? -27.339 -2.187 40.827 1.00 80.44 65 GLU A CA 1
ATOM 482 C C . GLU A 1 65 ? -27.530 -1.759 42.289 1.00 80.44 65 GLU A C 1
ATOM 484 O O . GLU A 1 65 ? -28.296 -2.380 43.021 1.00 80.44 65 GLU A O 1
ATOM 489 N N . SER A 1 66 ? -26.949 -0.619 42.684 1.00 86.81 66 SER A N 1
ATOM 490 C CA . SER A 1 66 ? -27.118 -0.067 44.037 1.00 86.81 66 SER A CA 1
ATOM 491 C C . SER A 1 66 ? -28.584 0.223 44.382 1.00 86.81 66 SER A C 1
ATOM 493 O O . SER A 1 66 ? -29.012 0.003 45.517 1.00 86.81 66 SER A O 1
ATOM 495 N N . TYR A 1 67 ? -29.366 0.720 43.419 1.00 96.62 67 TYR A N 1
ATOM 496 C CA . TYR A 1 67 ? -30.795 0.966 43.606 1.00 96.62 67 TYR A CA 1
ATOM 497 C C . TYR A 1 67 ? -31.593 -0.339 43.730 1.00 96.62 67 TYR A C 1
ATOM 499 O O . TYR A 1 67 ? -32.408 -0.476 44.645 1.00 96.62 67 TYR A O 1
ATOM 507 N N . ASP A 1 68 ? -31.328 -1.326 42.874 1.00 91.81 68 ASP A N 1
ATOM 508 C CA . ASP A 1 68 ? -31.996 -2.632 42.903 1.00 91.81 68 ASP A CA 1
ATOM 509 C C . ASP A 1 68 ? -31.719 -3.412 44.192 1.00 91.81 68 ASP A C 1
ATOM 511 O O . ASP A 1 68 ? -32.639 -3.999 44.779 1.00 91.81 68 ASP A O 1
ATOM 515 N N . ASP A 1 69 ? -30.478 -3.361 44.673 1.00 91.56 69 ASP A N 1
ATOM 516 C CA . ASP A 1 69 ? -30.068 -3.951 45.943 1.00 91.56 69 ASP A CA 1
ATOM 517 C C . ASP A 1 69 ? -30.769 -3.274 47.123 1.00 91.56 69 ASP A C 1
ATOM 519 O O . ASP A 1 69 ? -31.285 -3.952 48.018 1.00 91.56 69 ASP A O 1
ATOM 523 N N . ALA A 1 70 ? -30.857 -1.940 47.116 1.00 96.88 70 ALA A N 1
ATOM 524 C CA . ALA A 1 70 ? -31.561 -1.192 48.152 1.00 96.88 70 ALA A CA 1
ATOM 525 C C . ALA A 1 70 ? -33.064 -1.526 48.180 1.00 96.88 70 ALA A C 1
ATOM 527 O O . ALA A 1 70 ? -33.626 -1.733 49.260 1.00 96.88 70 ALA A O 1
ATOM 528 N N . ILE A 1 71 ? -33.712 -1.654 47.014 1.00 97.88 71 ILE A N 1
ATOM 529 C CA . ILE A 1 71 ? -35.115 -2.086 46.908 1.00 97.88 71 ILE A CA 1
ATOM 530 C C . ILE A 1 71 ? -35.293 -3.511 47.440 1.00 97.88 71 ILE A C 1
ATOM 532 O O . ILE A 1 71 ? -36.221 -3.770 48.212 1.00 97.88 71 ILE A O 1
ATOM 536 N N . THR A 1 72 ? -34.395 -4.429 47.080 1.00 95.12 72 THR A N 1
ATOM 537 C CA . THR A 1 72 ? -34.423 -5.820 47.557 1.00 95.12 72 THR A CA 1
ATOM 538 C C . THR A 1 72 ? -34.268 -5.882 49.077 1.00 95.12 72 THR A C 1
ATOM 540 O O . THR A 1 72 ? -35.056 -6.545 49.757 1.00 95.12 72 THR A O 1
ATOM 543 N N . ALA A 1 73 ? -33.319 -5.129 49.638 1.00 93.12 73 ALA A N 1
ATOM 544 C CA . ALA A 1 73 ? -33.129 -5.019 51.080 1.00 93.12 73 ALA A CA 1
ATOM 545 C C . ALA A 1 73 ? -34.375 -4.447 51.779 1.00 93.12 73 ALA A C 1
ATOM 547 O O . ALA A 1 73 ? -34.826 -4.999 52.784 1.00 93.12 73 ALA A O 1
ATOM 548 N N . GLY A 1 74 ? -34.994 -3.402 51.220 1.00 97.12 74 GLY A N 1
ATOM 549 C CA . GLY A 1 74 ? -36.254 -2.849 51.724 1.00 97.12 74 GLY A CA 1
ATOM 550 C C . GLY A 1 74 ? -37.392 -3.872 51.734 1.00 97.12 74 GLY A C 1
ATOM 551 O O . GLY A 1 74 ? -38.080 -4.028 52.745 1.00 97.12 74 GLY A O 1
ATOM 552 N N . GLN A 1 75 ? -37.550 -4.645 50.655 1.00 97.00 75 GLN A N 1
ATOM 553 C CA . GLN A 1 75 ? -38.528 -5.737 50.583 1.00 97.00 75 GLN A CA 1
ATOM 554 C C . GLN A 1 75 ? -38.279 -6.816 51.646 1.00 97.00 75 GLN A C 1
ATOM 556 O O . GLN A 1 75 ? -39.234 -7.336 52.229 1.00 97.00 75 GLN A O 1
ATOM 561 N N . MET A 1 76 ? -37.016 -7.152 51.924 1.00 96.06 76 MET A N 1
ATOM 562 C CA . MET A 1 76 ? -36.662 -8.104 52.981 1.00 96.06 76 MET A CA 1
ATOM 563 C C . MET A 1 76 ? -37.044 -7.580 54.369 1.00 96.06 76 MET A C 1
ATOM 565 O O . MET A 1 76 ? -37.633 -8.326 55.153 1.00 96.06 76 MET A O 1
ATOM 569 N N . ILE A 1 77 ? -36.783 -6.301 54.657 1.00 97.19 77 ILE A N 1
ATOM 570 C CA . ILE A 1 77 ? -37.174 -5.669 55.925 1.00 97.19 77 ILE A CA 1
ATOM 571 C C . ILE A 1 77 ? -38.698 -5.644 56.093 1.00 97.19 77 ILE A C 1
ATOM 573 O O . ILE A 1 77 ? -39.202 -5.947 57.174 1.00 97.19 77 ILE A O 1
ATOM 577 N N . LEU A 1 78 ? -39.461 -5.376 55.030 1.00 95.12 78 LEU A N 1
ATOM 578 C CA . LEU A 1 78 ? -40.928 -5.376 55.094 1.00 95.12 78 LEU A CA 1
ATOM 579 C C . LEU A 1 78 ? -41.522 -6.749 55.431 1.00 95.12 78 LEU A C 1
ATOM 581 O O . LEU A 1 78 ? -42.529 -6.815 56.140 1.00 95.12 78 LEU A O 1
ATOM 585 N N . ARG A 1 79 ? -40.877 -7.838 54.992 1.00 94.75 79 ARG A N 1
ATOM 586 C CA . ARG A 1 79 ? -41.271 -9.224 55.309 1.00 94.75 79 ARG A CA 1
ATOM 587 C C . ARG A 1 79 ? -40.950 -9.634 56.751 1.00 94.75 79 ARG A C 1
ATOM 589 O O . ARG A 1 79 ? -41.476 -10.639 57.224 1.00 94.75 79 ARG A O 1
ATOM 596 N N . LYS A 1 80 ? -40.097 -8.884 57.455 1.00 93.38 80 LYS A N 1
ATOM 597 C CA . LYS A 1 80 ? -39.694 -9.172 58.835 1.00 93.38 80 LYS A CA 1
ATOM 598 C C . LYS A 1 80 ? -40.743 -8.640 59.824 1.00 93.38 80 LYS A C 1
ATOM 600 O O . LYS A 1 80 ? -40.922 -7.430 59.978 1.00 93.38 80 LYS A O 1
ATOM 605 N N . ASN A 1 81 ? -41.449 -9.545 60.507 1.00 86.56 81 ASN A N 1
ATOM 606 C CA . ASN A 1 81 ? -42.540 -9.198 61.434 1.00 86.56 81 ASN A CA 1
ATOM 607 C C . ASN A 1 81 ? -42.071 -8.393 62.660 1.00 86.56 81 ASN A C 1
ATOM 609 O O . ASN A 1 81 ? -42.835 -7.594 63.193 1.00 86.56 81 ASN A O 1
ATOM 613 N N . ASP A 1 82 ? -40.820 -8.575 63.078 1.00 90.69 82 ASP A N 1
ATOM 614 C CA . ASP A 1 82 ? -40.174 -7.934 64.228 1.00 90.69 82 ASP A CA 1
ATOM 615 C C . ASP A 1 82 ? -39.134 -6.870 63.820 1.00 90.69 82 ASP A C 1
ATOM 617 O O . ASP A 1 82 ? -38.249 -6.534 64.605 1.00 90.69 82 ASP A O 1
ATOM 621 N N . ALA A 1 83 ? -39.220 -6.336 62.594 1.00 93.75 83 ALA A N 1
ATOM 622 C CA . ALA A 1 83 ? -38.338 -5.264 62.132 1.00 93.75 83 ALA A CA 1
ATOM 623 C C . ALA A 1 83 ? -38.392 -4.046 63.067 1.00 93.75 83 ALA A C 1
ATOM 625 O O . ALA A 1 83 ? -39.470 -3.534 63.388 1.00 93.75 83 ALA A O 1
ATOM 626 N N . THR A 1 84 ? -37.220 -3.575 63.487 1.00 94.69 84 THR A N 1
ATOM 627 C CA . THR A 1 84 ? -37.095 -2.437 64.402 1.00 94.69 84 THR A CA 1
ATOM 628 C C . THR A 1 84 ? -37.239 -1.100 63.674 1.00 94.69 84 THR A C 1
ATOM 630 O O . THR A 1 84 ? -37.056 -1.000 62.461 1.00 94.69 84 THR A O 1
ATOM 633 N N . TYR A 1 85 ? -37.513 -0.035 64.433 1.00 92.44 85 TYR A N 1
ATOM 634 C CA . TYR A 1 85 ? -37.568 1.331 63.900 1.00 92.44 85 TYR A CA 1
ATOM 635 C C . TYR A 1 85 ? -36.272 1.730 63.175 1.00 92.44 85 TYR A C 1
ATOM 637 O O . TYR A 1 85 ? -36.323 2.382 62.136 1.00 92.44 85 TYR A O 1
ATOM 645 N N . VAL A 1 86 ? -35.114 1.321 63.702 1.00 93.81 86 VAL A N 1
ATOM 646 C CA . VAL A 1 86 ? -33.804 1.629 63.110 1.00 93.81 86 VAL A CA 1
ATOM 647 C C . VAL A 1 86 ? -33.625 0.887 61.787 1.00 93.81 86 VAL A C 1
ATOM 649 O O . VAL A 1 86 ? -33.351 1.526 60.780 1.00 93.81 86 VAL A O 1
ATOM 652 N N . GLU A 1 87 ? -33.880 -0.425 61.757 1.00 96.25 87 GLU A N 1
ATOM 653 C CA . GLU A 1 87 ? -33.740 -1.243 60.541 1.00 96.25 87 GLU A CA 1
ATOM 654 C C . GLU A 1 87 ? -34.623 -0.741 59.385 1.00 96.25 87 GLU A C 1
ATOM 656 O O . GLU A 1 87 ? -34.192 -0.730 58.232 1.00 96.25 87 GLU A O 1
ATOM 661 N N . ILE A 1 88 ? -35.855 -0.308 59.683 1.00 96.69 88 ILE A N 1
ATOM 662 C CA . ILE A 1 88 ? -36.780 0.227 58.673 1.00 96.69 88 ILE A CA 1
ATOM 663 C C . ILE A 1 88 ? -36.264 1.549 58.102 1.00 96.69 88 ILE A C 1
ATOM 665 O O . ILE A 1 88 ? -36.257 1.719 56.883 1.00 96.69 88 ILE A O 1
ATOM 669 N N . ASN A 1 89 ? -35.832 2.476 58.960 1.00 95.69 89 ASN A N 1
ATOM 670 C CA . ASN A 1 89 ? -35.355 3.777 58.495 1.00 95.69 89 ASN A CA 1
ATOM 671 C C . ASN A 1 89 ? -34.001 3.669 57.779 1.00 95.69 89 ASN A C 1
ATOM 673 O O . ASN A 1 89 ? -33.821 4.325 56.765 1.00 95.69 89 ASN A O 1
ATOM 677 N N . GLU A 1 90 ? -33.097 2.780 58.202 1.00 97.31 90 GLU A N 1
ATOM 678 C CA . GLU A 1 90 ? -31.848 2.519 57.471 1.00 97.31 90 GLU A CA 1
ATOM 679 C C . GLU A 1 90 ? -32.101 1.963 56.062 1.00 97.31 90 GLU A C 1
ATOM 681 O O . GLU A 1 90 ? -31.417 2.339 55.110 1.00 97.31 90 GLU A O 1
ATOM 686 N N . ALA A 1 91 ? -33.079 1.065 55.905 1.00 97.44 91 ALA A N 1
ATOM 687 C CA . ALA A 1 91 ? -33.458 0.553 54.590 1.00 97.44 91 ALA A CA 1
ATOM 688 C C . ALA A 1 91 ? -34.084 1.646 53.711 1.00 97.44 91 ALA A C 1
ATOM 690 O O . ALA A 1 91 ? -33.744 1.755 52.533 1.00 97.44 91 ALA A O 1
ATOM 691 N N . LEU A 1 92 ? -34.953 2.479 54.290 1.00 97.75 92 LEU A N 1
ATOM 692 C CA . LEU A 1 92 ? -35.552 3.623 53.604 1.00 97.75 92 LEU A CA 1
ATOM 693 C C . LEU A 1 92 ? -34.486 4.639 53.160 1.00 97.75 92 LEU A C 1
ATOM 695 O O . LEU A 1 92 ? -34.492 5.069 52.008 1.00 97.75 92 LEU A O 1
ATOM 699 N N . ASP A 1 93 ? -33.532 4.968 54.031 1.00 97.62 93 ASP A N 1
ATOM 700 C CA . ASP A 1 93 ? -32.433 5.890 53.733 1.00 97.62 93 ASP A CA 1
ATOM 701 C C . ASP A 1 93 ? -31.529 5.360 52.617 1.00 97.62 93 ASP A C 1
ATOM 703 O O . ASP A 1 93 ? -31.115 6.126 51.744 1.00 97.62 93 ASP A O 1
ATOM 707 N N . LYS A 1 94 ? -31.258 4.048 52.588 1.00 97.94 94 LYS A N 1
ATOM 708 C CA . LYS A 1 94 ? -30.504 3.410 51.496 1.00 97.94 94 LYS A CA 1
ATOM 709 C C . LYS A 1 94 ? -31.227 3.525 50.159 1.00 97.94 94 LYS A C 1
ATOM 711 O O . LYS A 1 94 ? -30.589 3.886 49.173 1.00 97.94 94 LYS A O 1
ATOM 716 N N . ILE A 1 95 ? -32.539 3.276 50.126 1.00 97.81 95 ILE A N 1
ATOM 717 C CA . ILE A 1 95 ? -33.345 3.431 48.905 1.00 97.81 95 ILE A CA 1
ATOM 718 C C . ILE A 1 95 ? -33.317 4.886 48.434 1.00 97.81 95 ILE A C 1
ATOM 720 O O . ILE A 1 95 ? -33.034 5.140 47.267 1.00 97.81 95 ILE A O 1
ATOM 724 N N . ASN A 1 96 ? -33.542 5.843 49.337 1.00 97.06 96 ASN A N 1
ATOM 725 C CA . ASN A 1 96 ? -33.530 7.267 49.002 1.00 97.06 96 ASN A CA 1
ATOM 726 C C . ASN A 1 96 ? -32.155 7.727 48.499 1.00 97.06 96 ASN A C 1
ATOM 728 O O . ASN A 1 96 ? -32.065 8.468 47.523 1.00 97.06 96 ASN A O 1
ATOM 732 N N . THR A 1 97 ? -31.080 7.264 49.138 1.00 97.38 97 THR A N 1
ATOM 733 C CA . THR A 1 97 ? -29.704 7.587 48.740 1.00 97.38 97 THR A CA 1
ATOM 734 C C . THR A 1 97 ? -29.388 7.030 47.356 1.00 97.38 97 THR A C 1
ATOM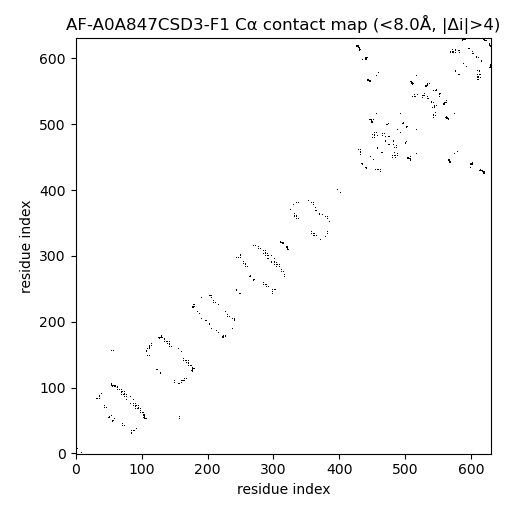 736 O O . THR A 1 97 ? -28.882 7.766 46.514 1.00 97.38 97 THR A O 1
ATOM 739 N N . ALA A 1 98 ? -29.720 5.762 47.098 1.00 96.00 98 ALA A N 1
ATOM 740 C CA . ALA A 1 98 ? -29.492 5.139 45.799 1.00 96.00 98 ALA A CA 1
ATOM 741 C C . ALA A 1 98 ? -30.352 5.778 44.697 1.00 96.00 98 ALA A C 1
ATOM 743 O O . ALA A 1 98 ? -29.850 6.019 43.606 1.00 96.00 98 ALA A O 1
ATOM 744 N N . ASN A 1 99 ? -31.608 6.135 44.997 1.00 95.75 99 ASN A N 1
ATOM 745 C CA . ASN A 1 99 ? -32.486 6.847 44.066 1.00 95.75 99 ASN A CA 1
ATOM 746 C C . ASN A 1 99 ? -31.903 8.209 43.664 1.00 95.75 99 ASN A C 1
ATOM 748 O O . ASN A 1 99 ? -31.839 8.542 42.487 1.00 95.75 99 ASN A O 1
ATOM 752 N N . ASN A 1 100 ? -31.419 8.979 44.641 1.00 94.44 100 ASN A N 1
ATOM 753 C CA . ASN A 1 100 ? -30.807 10.286 44.395 1.00 94.44 100 ASN A CA 1
ATOM 754 C C . ASN A 1 100 ? -29.455 10.193 43.667 1.00 94.44 100 ASN A C 1
ATOM 756 O O . ASN A 1 100 ? -28.982 11.197 43.139 1.00 94.44 100 ASN A O 1
ATOM 760 N N . ALA A 1 101 ? -28.820 9.017 43.664 1.00 92.38 101 ALA A N 1
ATOM 761 C CA . ALA A 1 101 ? -27.558 8.767 42.974 1.00 92.38 101 ALA A CA 1
ATOM 762 C C . ALA A 1 101 ? -27.737 8.366 41.499 1.00 92.38 101 ALA A C 1
ATOM 764 O O . ALA A 1 101 ? -26.751 8.340 40.764 1.00 92.38 101 ALA A O 1
ATOM 765 N N . LEU A 1 102 ? -28.964 8.063 41.059 1.00 92.50 102 LEU A N 1
ATOM 766 C CA . LEU A 1 102 ? -29.269 7.739 39.668 1.00 92.50 102 LEU A CA 1
ATOM 767 C C . LEU A 1 102 ? -28.987 8.948 38.767 1.00 92.50 102 LEU A C 1
ATOM 769 O O . LEU A 1 102 ? -29.686 9.960 38.823 1.00 92.50 102 LEU A O 1
ATOM 773 N N . SER A 1 103 ? -27.948 8.842 37.937 1.00 86.75 103 SER A N 1
ATOM 774 C CA . SER A 1 103 ? -27.451 9.964 37.131 1.00 86.75 103 SER A CA 1
ATOM 775 C C . SER A 1 103 ? -27.997 10.022 35.702 1.00 86.75 103 SER A C 1
ATOM 777 O O . SER A 1 103 ? -27.651 10.946 34.957 1.00 86.75 103 SER A O 1
ATOM 779 N N . GLY A 1 104 ? -28.840 9.060 35.311 1.00 83.56 104 GLY A N 1
ATOM 780 C CA . GLY A 1 104 ? -29.385 8.962 33.961 1.00 83.56 104 GLY A CA 1
ATOM 781 C C . GLY A 1 104 ? -30.103 10.240 33.525 1.00 83.56 104 GLY A C 1
ATOM 782 O O . GLY A 1 104 ? -30.699 10.957 34.330 1.00 83.56 104 GLY A O 1
ATOM 783 N N . GLN A 1 105 ? -30.012 10.544 32.238 1.00 82.75 105 GLN A N 1
ATOM 784 C CA . GLN A 1 105 ? -30.649 11.708 31.627 1.00 82.75 105 GLN A CA 1
ATOM 785 C C . GLN A 1 105 ? -31.672 11.254 30.593 1.00 82.75 105 GLN A C 1
ATOM 787 O O . GLN A 1 105 ? -31.608 10.118 30.110 1.00 82.75 105 GLN A O 1
ATOM 792 N N . GLU A 1 106 ? -32.589 12.159 30.246 1.00 85.56 106 GLU A N 1
ATOM 793 C CA . GLU A 1 106 ? -33.485 11.985 29.102 1.00 85.56 106 GLU A CA 1
ATOM 794 C C . GLU A 1 106 ? -32.692 11.624 27.846 1.00 85.56 106 GLU A C 1
ATOM 796 O O . GLU A 1 106 ? -31.564 12.074 27.644 1.00 85.56 106 GLU A O 1
ATOM 801 N N . THR A 1 107 ? -33.285 10.770 27.020 1.00 85.50 107 THR A N 1
ATOM 802 C CA . THR A 1 107 ? -32.594 10.216 25.853 1.00 85.50 107 THR A CA 1
ATOM 803 C C . THR A 1 107 ? -32.447 11.290 24.783 1.00 85.50 107 THR A C 1
ATOM 805 O O . THR A 1 107 ? -33.438 11.808 24.267 1.00 85.50 107 THR A O 1
ATOM 808 N N . ASP A 1 108 ? -31.205 11.633 24.451 1.00 86.50 108 ASP A N 1
ATOM 809 C CA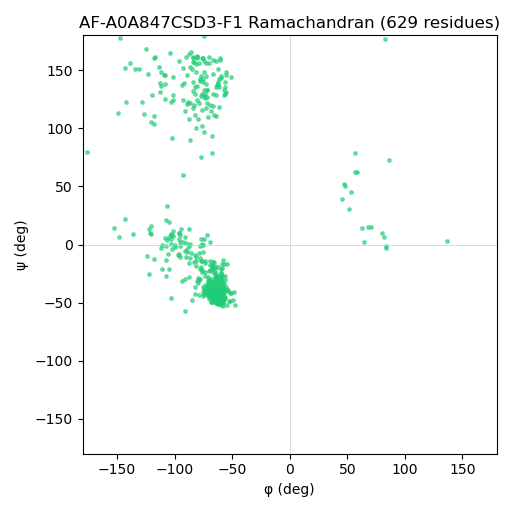 . ASP A 1 108 ? -30.891 12.682 23.491 1.00 86.50 108 ASP A CA 1
ATOM 810 C C . ASP A 1 108 ? -30.843 12.114 22.069 1.00 86.50 108 ASP A C 1
ATOM 812 O O . ASP A 1 108 ? -29.904 11.413 21.684 1.00 86.50 108 ASP A O 1
ATOM 816 N N . LYS A 1 109 ? -31.863 12.463 21.280 1.00 89.00 109 LYS A N 1
ATOM 817 C CA . LYS A 1 109 ? -32.014 12.091 19.866 1.00 89.00 109 LYS A CA 1
ATOM 818 C C . LYS A 1 109 ? -31.413 13.115 18.894 1.00 89.00 109 LYS A C 1
ATOM 820 O O . LYS A 1 109 ? -31.409 12.872 17.688 1.00 89.00 109 LYS A O 1
ATOM 825 N N . SER A 1 110 ? -30.922 14.258 19.380 1.00 92.12 110 SER A N 1
ATOM 826 C CA . SER A 1 110 ? -30.564 15.414 18.542 1.00 92.12 110 SER A CA 1
ATOM 827 C C . SER A 1 110 ? -29.511 15.088 17.482 1.00 92.12 110 SER A C 1
ATOM 829 O O . SER A 1 110 ? -29.698 15.417 16.314 1.00 92.12 110 SER A O 1
ATOM 831 N N . LYS A 1 111 ? -28.445 14.375 17.858 1.00 92.00 111 LYS A N 1
ATOM 832 C CA . LYS A 1 111 ? -27.353 13.998 16.945 1.00 92.00 111 LYS A CA 1
ATOM 833 C C . LYS A 1 111 ? -27.788 13.009 15.865 1.00 92.00 111 LYS A C 1
ATOM 835 O O . LYS A 1 111 ? -27.315 13.098 14.738 1.00 92.00 111 LYS A O 1
ATOM 840 N N . LEU A 1 112 ? -28.670 12.068 16.206 1.00 92.62 112 LEU A N 1
ATOM 841 C CA . LEU A 1 112 ? -29.216 11.119 15.235 1.00 92.62 112 LEU A CA 1
ATOM 842 C C . LEU A 1 112 ? -30.142 11.835 14.250 1.00 92.62 112 LEU A C 1
ATOM 844 O O . LEU A 1 112 ? -30.026 11.626 13.048 1.00 92.62 112 LEU A O 1
ATOM 848 N N . LEU A 1 113 ? -30.993 12.737 14.747 1.00 95.56 113 LEU A N 1
ATOM 849 C CA . LEU A 1 113 ? -31.851 13.573 13.910 1.00 95.56 113 LEU A CA 1
ATOM 850 C C . LEU A 1 113 ? -31.034 14.475 12.973 1.00 95.56 113 LEU A C 1
ATOM 852 O O . LEU A 1 113 ? -31.366 14.592 11.797 1.00 95.56 113 LEU A O 1
ATOM 856 N N . GLU A 1 114 ? -29.959 15.092 13.470 1.00 95.00 114 GLU A N 1
ATOM 857 C CA . GLU A 1 114 ? -29.037 15.886 12.652 1.00 95.00 114 GLU A CA 1
ATOM 858 C C . GLU A 1 114 ? -28.436 15.056 11.512 1.00 95.00 114 GLU A C 1
ATOM 860 O O . GLU A 1 114 ? -28.394 15.524 10.378 1.00 95.00 114 GLU A O 1
ATOM 865 N N . GLU A 1 115 ? -28.007 13.822 11.789 1.00 95.25 115 GLU A N 1
ATOM 866 C CA . GLU A 1 115 ? -27.424 12.943 10.774 1.00 95.25 115 GLU A CA 1
ATOM 867 C C . GLU A 1 115 ? -28.464 12.466 9.750 1.00 95.25 115 GLU A C 1
ATOM 869 O O . GLU A 1 115 ? -28.211 12.519 8.550 1.00 95.25 115 GLU A O 1
ATOM 874 N N . VAL A 1 116 ? -29.664 12.078 10.198 1.00 96.75 116 VAL A N 1
ATOM 875 C CA . VAL A 1 116 ? -30.782 11.678 9.322 1.00 96.75 116 VAL A CA 1
ATOM 876 C C . VAL A 1 116 ? -31.204 12.819 8.391 1.00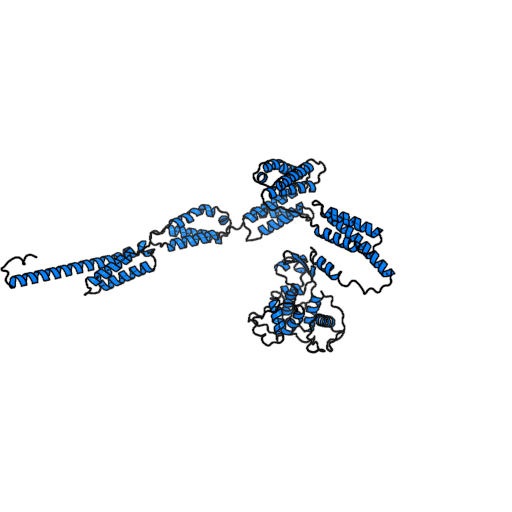 96.75 116 VAL A C 1
ATOM 878 O O . VAL A 1 116 ? -31.487 12.585 7.216 1.00 96.75 116 VAL A O 1
ATOM 881 N N . ASN A 1 117 ? -31.197 14.063 8.875 1.00 96.56 117 ASN A N 1
ATOM 882 C CA . ASN A 1 117 ? -31.553 15.235 8.071 1.00 96.56 117 ASN A CA 1
ATOM 883 C C . ASN A 1 117 ? -30.575 15.513 6.917 1.00 96.56 117 ASN A C 1
ATOM 885 O O . ASN A 1 117 ? -30.931 16.248 5.998 1.00 96.56 117 ASN A O 1
ATOM 889 N N . LYS A 1 118 ? -29.381 14.906 6.919 1.00 95.25 118 LYS A N 1
ATOM 890 C CA . LYS A 1 118 ? -28.419 14.999 5.809 1.00 95.25 118 LYS A CA 1
ATOM 891 C C . LYS A 1 118 ? -28.771 14.092 4.631 1.00 95.25 118 LYS A C 1
ATOM 893 O O . LYS A 1 118 ? -28.046 14.113 3.645 1.00 95.25 118 LYS A O 1
ATOM 898 N N . GLU A 1 119 ? -29.855 13.307 4.691 1.00 95.19 119 GLU A N 1
ATOM 899 C CA . GLU A 1 119 ? -30.247 12.371 3.623 1.00 95.19 119 GLU A CA 1
ATOM 900 C C . GLU A 1 119 ? -30.212 13.009 2.231 1.00 95.19 119 GLU A C 1
ATOM 902 O O . GLU A 1 119 ? -29.605 12.455 1.318 1.00 95.19 119 GLU A O 1
ATOM 907 N N . ALA A 1 120 ? -30.875 14.156 2.057 1.00 92.56 120 ALA A N 1
ATOM 908 C CA . ALA A 1 120 ? -30.976 14.797 0.749 1.00 92.56 120 ALA A CA 1
ATOM 909 C C . ALA A 1 120 ? -29.601 15.238 0.227 1.00 92.56 120 ALA A C 1
ATOM 911 O O . ALA A 1 120 ? -29.315 15.071 -0.959 1.00 92.56 120 ALA A O 1
ATOM 912 N N . ASP A 1 121 ? -28.750 15.744 1.121 1.00 90.56 121 ASP A N 1
ATOM 913 C CA . ASP A 1 121 ? -27.391 16.160 0.793 1.00 90.56 121 ASP A CA 1
ATOM 914 C C . ASP A 1 121 ? -26.540 14.943 0.418 1.00 90.56 121 ASP A C 1
ATOM 916 O O . ASP A 1 121 ? -25.950 14.930 -0.658 1.00 90.56 121 ASP A O 1
ATOM 920 N N . ILE A 1 122 ? -26.551 13.886 1.242 1.00 87.19 122 ILE A N 1
ATOM 921 C CA . ILE A 1 122 ? -25.787 12.648 1.022 1.00 87.19 122 ILE A CA 1
ATOM 922 C C . ILE A 1 122 ? -26.216 11.968 -0.278 1.00 87.19 122 ILE A C 1
ATOM 924 O O . ILE A 1 122 ? -25.364 11.645 -1.101 1.00 87.19 122 ILE A O 1
ATOM 928 N N . LYS A 1 123 ? -27.523 11.813 -0.523 1.00 90.06 123 LYS A N 1
ATOM 929 C CA . LYS A 1 123 ? -28.039 11.236 -1.777 1.00 90.06 123 LYS A CA 1
ATOM 930 C C . LYS A 1 123 ? -27.774 12.123 -2.996 1.00 90.06 123 LYS A C 1
ATOM 932 O O . LYS A 1 123 ? -27.796 11.645 -4.131 1.00 90.06 123 LYS A O 1
ATOM 937 N N . GLY A 1 124 ? -27.522 13.412 -2.774 1.00 81.81 124 GLY A N 1
ATOM 938 C CA . GLY A 1 124 ? -27.080 14.362 -3.785 1.00 81.81 124 GLY A CA 1
ATOM 939 C C . GLY A 1 124 ? -25.596 14.245 -4.144 1.00 81.81 124 GLY A C 1
ATOM 940 O O . GLY A 1 124 ? -25.222 14.703 -5.228 1.00 81.81 124 GLY A O 1
ATOM 941 N N . LEU A 1 125 ? -24.768 13.626 -3.295 1.00 79.31 125 LEU A N 1
ATOM 942 C CA . LEU A 1 125 ? -23.338 13.438 -3.541 1.00 79.31 125 LEU A CA 1
ATOM 943 C C . LEU A 1 125 ? -23.083 12.347 -4.581 1.00 79.31 125 LEU A C 1
ATOM 945 O O . LEU A 1 125 ? -23.782 11.332 -4.640 1.00 79.31 125 LEU A O 1
ATOM 949 N N . ASP A 1 126 ? -22.006 12.518 -5.341 1.00 75.38 126 ASP A N 1
ATOM 950 C CA . ASP A 1 126 ? -21.536 11.509 -6.296 1.00 75.38 126 ASP A CA 1
ATOM 951 C C . ASP A 1 126 ? -21.102 10.221 -5.580 1.00 75.38 126 ASP A C 1
ATOM 953 O O . ASP A 1 126 ? -21.326 9.124 -6.091 1.00 75.38 126 ASP A O 1
ATOM 957 N N . ALA A 1 127 ? -20.627 10.356 -4.333 1.00 75.69 127 ALA A N 1
ATOM 958 C CA . ALA A 1 127 ? -20.363 9.249 -3.417 1.00 75.69 127 ALA A CA 1
ATOM 959 C C . ALA A 1 127 ? -21.561 8.292 -3.288 1.00 75.69 127 ALA A C 1
ATOM 961 O O . ALA A 1 127 ? -21.384 7.080 -3.313 1.00 75.69 127 ALA A O 1
ATOM 962 N N . TYR A 1 128 ? -22.787 8.822 -3.207 1.00 82.75 128 TYR A N 1
ATOM 963 C CA . TYR A 1 128 ? -23.997 8.005 -3.154 1.00 82.75 128 TYR A CA 1
ATOM 964 C C . TYR A 1 128 ? -24.492 7.613 -4.545 1.00 82.75 128 TYR A C 1
ATOM 966 O O . TYR A 1 128 ? -24.792 6.448 -4.788 1.00 82.75 128 TYR A O 1
ATOM 974 N N . LYS A 1 129 ? -24.589 8.568 -5.480 1.00 81.81 129 LYS A N 1
ATOM 975 C CA . LYS A 1 129 ? -25.150 8.324 -6.823 1.00 81.81 129 LYS A CA 1
ATOM 976 C C . LYS A 1 129 ? -24.418 7.215 -7.562 1.00 81.81 129 LYS A C 1
ATOM 978 O O . LYS A 1 129 ? -25.064 6.400 -8.227 1.00 81.81 129 LYS A O 1
ATOM 983 N N . ASN A 1 130 ? -23.105 7.149 -7.383 1.00 72.88 130 ASN A N 1
ATOM 984 C CA . ASN A 1 130 ? -22.267 6.221 -8.110 1.00 72.88 130 ASN A CA 1
ATOM 985 C C . ASN A 1 130 ? -21.775 5.042 -7.251 1.00 72.88 130 ASN A C 1
ATOM 987 O O . ASN A 1 130 ? -21.032 4.194 -7.735 1.00 72.88 130 ASN A O 1
ATOM 991 N N . ALA A 1 131 ? -22.202 4.940 -5.988 1.00 77.88 131 ALA A N 1
ATOM 992 C CA . ALA A 1 131 ? -21.989 3.736 -5.187 1.00 77.88 131 ALA A CA 1
ATOM 993 C C . ALA A 1 131 ? -22.656 2.501 -5.828 1.00 77.88 131 ALA A C 1
ATOM 995 O O . ALA A 1 131 ? -23.589 2.618 -6.637 1.00 77.88 131 ALA A O 1
ATOM 996 N N . THR A 1 132 ? -22.172 1.317 -5.454 1.00 80.62 132 THR A N 1
ATOM 997 C CA . THR A 1 132 ? -22.791 0.034 -5.821 1.00 80.62 132 THR A CA 1
ATOM 998 C C . THR A 1 132 ? -24.212 -0.086 -5.285 1.00 80.62 132 THR A C 1
ATOM 1000 O O . THR A 1 132 ? -24.602 0.621 -4.353 1.00 80.62 132 THR A O 1
ATOM 1003 N N . ASP A 1 133 ? -24.989 -0.994 -5.873 1.00 84.44 133 ASP A N 1
ATOM 1004 C CA . ASP A 1 133 ? -26.342 -1.274 -5.396 1.00 84.44 133 ASP A CA 1
ATOM 1005 C C . ASP A 1 133 ? -26.305 -1.804 -3.955 1.00 84.44 133 ASP A C 1
ATOM 1007 O O . ASP A 1 133 ? -27.119 -1.385 -3.137 1.00 84.44 133 ASP A O 1
ATOM 1011 N N . GLU A 1 134 ? -25.301 -2.617 -3.607 1.00 81.12 134 GLU A N 1
ATOM 1012 C CA . GLU A 1 134 ? -25.101 -3.132 -2.250 1.00 81.12 134 GLU A CA 1
ATOM 1013 C C . GLU A 1 134 ? -24.778 -2.022 -1.233 1.00 81.12 134 GLU A C 1
ATOM 1015 O O . GLU A 1 134 ? -25.325 -2.011 -0.130 1.00 81.12 134 GLU A O 1
ATOM 1020 N N . GLU A 1 135 ? -23.913 -1.065 -1.582 1.00 83.50 135 GLU A N 1
ATOM 1021 C CA . GLU A 1 135 ? -23.566 0.071 -0.711 1.00 83.50 135 GLU A CA 1
ATOM 1022 C C . GLU A 1 135 ? -24.743 1.044 -0.540 1.00 83.50 135 GLU A C 1
ATOM 1024 O O . GLU A 1 135 ? -24.995 1.527 0.569 1.00 83.50 135 GLU A O 1
ATOM 1029 N N . LYS A 1 136 ? -25.495 1.309 -1.618 1.00 89.88 136 LYS A N 1
ATOM 1030 C CA . LYS A 1 136 ? -26.725 2.116 -1.568 1.00 89.88 136 LYS A CA 1
ATOM 1031 C C . LYS A 1 136 ? -27.773 1.456 -0.687 1.00 89.88 136 LYS A C 1
ATOM 1033 O O . LYS A 1 136 ? -28.341 2.122 0.174 1.00 89.88 136 LYS A O 1
ATOM 1038 N N . GLU A 1 137 ? -27.994 0.155 -0.868 1.00 91.94 137 GLU A N 1
ATOM 1039 C CA . GLU A 1 137 ? -28.922 -0.627 -0.055 1.00 91.94 137 GLU A CA 1
ATOM 1040 C C . GLU A 1 137 ? -28.501 -0.627 1.421 1.00 91.94 137 GLU A C 1
ATOM 1042 O O . GLU A 1 137 ? -29.342 -0.435 2.299 1.00 91.94 137 GLU A O 1
ATOM 1047 N N . ALA A 1 138 ? -27.205 -0.764 1.717 1.00 86.50 138 ALA A N 1
ATOM 1048 C CA . ALA A 1 138 ? -26.690 -0.682 3.081 1.00 86.50 138 ALA A CA 1
ATOM 1049 C C . ALA A 1 138 ? -26.956 0.690 3.728 1.00 86.50 138 ALA A C 1
ATOM 1051 O O . ALA A 1 138 ? -27.436 0.744 4.864 1.00 86.50 138 ALA A O 1
ATOM 1052 N N . TYR A 1 139 ? -26.703 1.794 3.013 1.00 94.44 139 TYR A N 1
ATOM 1053 C CA . TYR A 1 139 ? -27.017 3.144 3.496 1.00 94.44 139 TYR A CA 1
ATOM 1054 C C . TYR A 1 139 ? -28.521 3.364 3.678 1.00 94.44 139 TYR A C 1
ATOM 1056 O O . TYR A 1 139 ? -28.943 3.834 4.734 1.00 94.44 139 TYR A O 1
ATOM 1064 N N . ASP A 1 140 ? -29.340 2.998 2.690 1.00 95.75 140 ASP A N 1
ATOM 1065 C CA . ASP A 1 140 ? -30.794 3.170 2.745 1.00 95.75 140 ASP A CA 1
ATOM 1066 C C . ASP A 1 140 ? -31.419 2.362 3.890 1.00 95.75 140 ASP A C 1
ATOM 1068 O O . ASP A 1 140 ? -32.300 2.866 4.594 1.00 95.75 140 ASP A O 1
ATOM 1072 N N . ASN A 1 141 ? -30.930 1.143 4.131 1.00 93.75 141 ASN A N 1
ATOM 1073 C CA . ASN A 1 141 ? -31.359 0.318 5.257 1.00 93.75 141 ASN A CA 1
ATOM 1074 C C . ASN A 1 141 ? -30.941 0.929 6.600 1.00 93.75 141 ASN A C 1
ATOM 1076 O O . ASN A 1 141 ? -31.776 1.031 7.498 1.00 93.75 141 ASN A O 1
ATOM 1080 N N . ALA A 1 142 ? -29.696 1.394 6.739 1.00 91.38 142 ALA A N 1
ATOM 1081 C CA . ALA A 1 142 ? -29.236 2.054 7.962 1.00 91.38 142 ALA A CA 1
ATOM 1082 C C . ALA A 1 142 ? -30.014 3.354 8.244 1.00 91.38 142 ALA A C 1
ATOM 1084 O O . ALA A 1 142 ? -30.412 3.616 9.380 1.00 91.38 142 ALA A O 1
ATOM 1085 N N . LEU A 1 143 ? -30.302 4.145 7.206 1.00 96.50 143 LEU A N 1
ATOM 1086 C CA . LEU A 1 143 ? -31.097 5.369 7.300 1.00 96.50 143 LEU A CA 1
ATOM 1087 C C . LEU A 1 143 ? -32.550 5.081 7.687 1.00 96.50 143 LEU A C 1
ATOM 1089 O O . LEU A 1 143 ? -33.136 5.810 8.490 1.00 96.50 143 LEU A O 1
ATOM 1093 N N . LYS A 1 144 ? -33.139 4.021 7.131 1.00 95.56 144 LYS A N 1
ATOM 1094 C CA . LYS A 1 144 ? -34.476 3.564 7.507 1.00 95.56 144 LYS A CA 1
ATOM 1095 C C . LYS A 1 144 ? -34.518 3.148 8.978 1.00 95.56 144 LYS A C 1
ATOM 1097 O O . LYS A 1 144 ? -35.371 3.653 9.703 1.00 95.56 144 LYS A O 1
ATOM 1102 N N . SER A 1 145 ? -33.576 2.319 9.427 1.00 88.50 145 SER A N 1
ATOM 1103 C CA . SER A 1 145 ? -33.460 1.921 10.836 1.00 88.50 145 SER A CA 1
ATOM 1104 C C . SER A 1 145 ? -33.302 3.135 11.758 1.00 88.50 145 SER A C 1
ATOM 1106 O O . SER A 1 145 ? -33.966 3.222 12.786 1.00 88.50 145 SER A O 1
ATOM 1108 N N . ALA A 1 146 ? -32.492 4.125 11.369 1.00 91.94 146 ALA A N 1
ATOM 1109 C CA . ALA A 1 146 ? -32.326 5.365 12.128 1.00 91.94 146 ALA A CA 1
ATOM 1110 C C . ALA A 1 146 ? -33.623 6.183 12.250 1.00 91.94 146 ALA A C 1
ATOM 1112 O O . ALA A 1 146 ? -33.923 6.707 13.323 1.00 91.94 146 ALA A O 1
ATOM 1113 N N . LYS A 1 147 ? -34.421 6.272 11.179 1.00 95.06 147 LYS A N 1
ATOM 1114 C CA . LYS A 1 147 ? -35.743 6.924 11.212 1.00 95.06 147 LYS A CA 1
ATOM 1115 C C . LYS A 1 147 ? -36.721 6.177 12.118 1.00 95.06 147 LYS A C 1
ATOM 1117 O O . LYS A 1 147 ? -37.395 6.808 12.925 1.00 95.06 147 LYS A O 1
ATOM 1122 N N . GLU A 1 148 ? -36.742 4.847 12.048 1.00 92.88 148 GLU A N 1
ATOM 1123 C CA . GLU A 1 148 ? -37.570 4.015 12.928 1.00 92.88 148 GLU A CA 1
ATOM 1124 C C . GLU A 1 148 ? -37.203 4.221 14.408 1.00 92.88 148 GLU A C 1
ATOM 1126 O O . GLU A 1 148 ? -38.091 4.394 15.241 1.00 92.88 148 GLU A O 1
ATOM 1131 N N . VAL A 1 149 ? -35.907 4.304 14.735 1.00 88.81 149 VAL A N 1
ATOM 1132 C CA . VAL A 1 149 ? -35.421 4.631 16.089 1.00 88.81 149 VAL A CA 1
ATOM 1133 C C . VAL A 1 149 ? -35.867 6.034 16.527 1.00 88.81 149 VAL A C 1
ATOM 1135 O O . VAL A 1 149 ? -36.278 6.230 17.672 1.00 88.81 149 VAL A O 1
ATOM 1138 N N . LEU A 1 150 ? -35.842 7.035 15.643 1.00 89.38 150 LEU A N 1
ATOM 1139 C CA . LEU A 1 150 ? -36.316 8.382 15.982 1.00 89.38 150 LEU A CA 1
ATOM 1140 C C . LEU A 1 150 ? -37.814 8.409 16.323 1.00 89.38 150 LEU A C 1
ATOM 1142 O O . LEU A 1 150 ? -38.190 9.097 17.278 1.00 89.38 150 LEU A O 1
ATOM 1146 N N . ASP A 1 151 ? -38.622 7.609 15.625 1.00 88.25 151 ASP A N 1
ATOM 1147 C CA . ASP A 1 151 ? -40.078 7.526 15.791 1.00 88.25 151 ASP A CA 1
ATOM 1148 C C . ASP A 1 151 ? -40.526 6.699 17.018 1.00 88.25 151 ASP A C 1
ATOM 1150 O O . ASP A 1 151 ? -41.693 6.750 17.412 1.00 88.25 151 ASP A O 1
ATOM 1154 N N . MET A 1 152 ? -39.626 5.950 17.671 1.00 83.38 152 MET A N 1
ATOM 1155 C CA . MET A 1 152 ? -39.961 5.169 18.872 1.00 83.38 152 MET A CA 1
ATOM 1156 C C . MET A 1 152 ? -40.153 6.059 20.107 1.00 83.38 152 MET A C 1
ATOM 1158 O O . MET A 1 152 ? -39.260 6.815 20.500 1.00 83.38 152 MET A O 1
ATOM 1162 N N . ASP A 1 153 ? -41.305 5.919 20.765 1.00 65.38 153 ASP A N 1
ATOM 1163 C CA . ASP A 1 153 ? -41.778 6.927 21.720 1.00 65.38 153 ASP A CA 1
ATOM 1164 C C . ASP A 1 153 ? -41.272 6.742 23.170 1.00 65.38 153 ASP A C 1
ATOM 1166 O O . ASP A 1 153 ? -41.167 7.730 23.885 1.00 65.38 153 ASP A O 1
ATOM 1170 N N . THR A 1 154 ? -40.949 5.530 23.666 1.00 61.75 154 THR A N 1
ATOM 1171 C CA . THR A 1 154 ? -40.808 5.362 25.145 1.00 61.75 154 THR A CA 1
ATOM 1172 C C . THR A 1 154 ? -39.872 4.273 25.707 1.00 61.75 154 THR A C 1
ATOM 1174 O O . THR A 1 154 ? -39.934 4.003 26.904 1.00 61.75 154 THR A O 1
ATOM 1177 N N . THR A 1 155 ? -38.968 3.651 24.941 1.00 63.91 155 THR A N 1
ATOM 1178 C CA . THR A 1 155 ? -38.097 2.577 25.499 1.00 63.91 155 THR A CA 1
ATOM 1179 C C . THR A 1 155 ? -36.630 2.641 25.094 1.00 63.91 155 THR A C 1
ATOM 1181 O O . THR A 1 155 ? -35.896 1.685 25.331 1.00 63.91 155 THR A O 1
ATOM 1184 N N . LEU A 1 156 ? -36.202 3.723 24.450 1.00 73.00 156 LEU A N 1
ATOM 1185 C CA . LEU A 1 156 ? -34.839 3.821 23.946 1.00 73.00 156 LEU A CA 1
ATOM 1186 C C . LEU A 1 156 ? -33.892 4.286 25.038 1.00 73.00 156 LEU A C 1
ATOM 1188 O O . LEU A 1 156 ? -34.152 5.273 25.726 1.00 73.00 156 LEU A O 1
ATOM 1192 N N . THR A 1 157 ? -32.779 3.579 25.162 1.00 76.62 157 THR A N 1
ATOM 1193 C CA . THR A 1 157 ? -31.629 4.016 25.939 1.00 76.62 157 THR A CA 1
ATOM 1194 C C . THR A 1 157 ? -30.751 4.943 25.102 1.00 76.62 157 THR A C 1
ATOM 1196 O O . THR A 1 157 ? -30.800 4.941 23.870 1.00 76.62 157 THR A O 1
ATOM 1199 N N . GLN A 1 158 ? -29.883 5.716 25.757 1.00 78.88 158 GLN A N 1
ATOM 1200 C CA . GLN A 1 158 ? -28.881 6.520 25.053 1.00 78.88 158 GLN A CA 1
ATOM 1201 C C . GLN A 1 158 ? -27.954 5.646 24.185 1.00 78.88 158 GLN A C 1
ATOM 1203 O O . GLN A 1 158 ? -27.527 6.079 23.117 1.00 78.88 158 GLN A O 1
ATOM 1208 N N . MET A 1 159 ? -27.697 4.403 24.608 1.00 68.31 159 MET A N 1
ATOM 1209 C CA . MET A 1 159 ? -26.886 3.439 23.861 1.00 68.31 159 MET A CA 1
ATOM 1210 C C . MET A 1 159 ? -27.563 3.011 22.553 1.00 68.31 159 MET A C 1
ATOM 1212 O O . MET A 1 159 ? -26.882 2.898 21.539 1.00 68.31 159 MET A O 1
ATOM 1216 N N . ASP A 1 160 ? -28.889 2.841 22.547 1.00 79.81 160 ASP A N 1
ATOM 1217 C CA . ASP A 1 160 ? -29.637 2.489 21.331 1.00 79.81 160 ASP A CA 1
ATOM 1218 C C . ASP A 1 160 ? -29.538 3.605 20.276 1.00 79.81 160 ASP A C 1
ATOM 1220 O O . ASP A 1 160 ? -29.339 3.338 19.089 1.00 79.81 160 ASP A O 1
ATOM 1224 N N . ILE A 1 161 ? -29.596 4.870 20.715 1.00 83.81 161 ILE A N 1
ATOM 1225 C CA . ILE A 1 161 ? -29.390 6.031 19.834 1.00 83.81 161 ILE A CA 1
ATOM 1226 C C . ILE A 1 161 ? -27.959 6.065 19.291 1.00 83.81 161 ILE A C 1
ATOM 1228 O O . ILE A 1 161 ? -27.751 6.302 18.101 1.00 83.81 161 ILE A O 1
ATOM 1232 N N . GLU A 1 162 ? -26.963 5.847 20.152 1.00 78.44 162 GLU A N 1
ATOM 1233 C CA . GLU A 1 162 ? -25.550 5.880 19.764 1.00 78.44 162 GLU A CA 1
ATOM 1234 C C . GLU A 1 162 ? -25.183 4.748 18.798 1.00 78.44 162 GLU A C 1
ATOM 1236 O O . GLU A 1 162 ? -24.439 4.989 17.847 1.00 78.44 162 GLU A O 1
ATOM 1241 N N . MET A 1 163 ? -25.744 3.550 18.986 1.00 73.00 163 MET A N 1
ATOM 1242 C CA . MET A 1 163 ? -25.584 2.430 18.057 1.00 73.00 163 MET A CA 1
ATOM 1243 C C . MET A 1 163 ? -26.179 2.752 16.685 1.00 73.00 163 MET A C 1
ATOM 1245 O O . MET A 1 163 ? -25.487 2.620 15.679 1.00 73.00 163 MET A O 1
ATOM 1249 N N . SER A 1 164 ? -27.414 3.260 16.640 1.00 82.94 164 SER A N 1
ATOM 1250 C CA . SER A 1 164 ? -28.057 3.643 15.379 1.00 82.94 164 SER A CA 1
ATOM 1251 C C . SER A 1 164 ? -27.294 4.761 14.650 1.00 82.94 164 SER A C 1
ATOM 1253 O O . SER A 1 164 ? -27.099 4.707 13.435 1.00 82.94 164 SER A O 1
ATOM 1255 N N . LEU A 1 165 ? -26.776 5.745 15.395 1.00 84.69 165 LEU A N 1
ATOM 1256 C CA . LEU A 1 165 ? -25.917 6.798 14.848 1.00 84.69 165 LEU A CA 1
ATOM 1257 C C . LEU A 1 165 ? -24.607 6.235 14.281 1.00 84.69 165 LEU A C 1
ATOM 1259 O O . LEU A 1 165 ? -24.135 6.705 13.244 1.00 84.69 165 LEU A O 1
ATOM 1263 N N . MET A 1 166 ? -24.001 5.261 14.961 1.00 73.31 166 MET A N 1
ATOM 1264 C CA . MET A 1 166 ? -22.767 4.616 14.519 1.00 73.31 166 MET A CA 1
ATOM 1265 C C . MET A 1 166 ? -22.983 3.819 13.230 1.00 73.31 166 MET A C 1
ATOM 1267 O O . MET A 1 166 ? -22.196 3.979 12.300 1.00 73.31 166 MET A O 1
ATOM 1271 N N . GLU A 1 167 ? -24.054 3.028 13.147 1.00 79.69 167 GLU A N 1
ATOM 1272 C CA . GLU A 1 167 ? -24.414 2.252 11.953 1.00 79.69 167 GLU A CA 1
ATOM 1273 C C . GLU A 1 167 ? -24.670 3.155 10.741 1.00 79.69 167 GLU A C 1
ATOM 1275 O O . GLU A 1 167 ? -24.094 2.933 9.674 1.00 79.69 167 GLU A O 1
ATOM 1280 N N . LEU A 1 168 ? -25.457 4.226 10.911 1.00 90.75 168 LEU A N 1
ATOM 1281 C CA . LEU A 1 168 ? -25.722 5.188 9.837 1.00 90.75 168 LEU A CA 1
ATOM 1282 C C . LEU A 1 168 ? -24.431 5.862 9.354 1.00 90.75 168 LEU A C 1
ATOM 1284 O O . LEU A 1 168 ? -24.199 5.976 8.149 1.00 90.75 168 LEU A O 1
ATOM 1288 N N . LYS A 1 169 ? -23.553 6.271 10.279 1.00 86.31 169 LYS A N 1
ATOM 1289 C CA . LYS A 1 169 ? -22.258 6.870 9.928 1.00 86.31 169 LYS A CA 1
ATOM 1290 C C . LYS A 1 169 ? -21.334 5.891 9.217 1.00 86.31 169 LYS A C 1
ATOM 1292 O O . LYS A 1 169 ? -20.703 6.284 8.243 1.00 86.31 169 LYS A O 1
ATOM 1297 N N . GLN A 1 170 ? -21.272 4.637 9.659 1.00 75.94 170 GLN A N 1
ATOM 1298 C CA . GLN A 1 170 ? -20.480 3.600 8.997 1.00 75.94 170 GLN A CA 1
ATOM 1299 C C . GLN A 1 170 ? -20.966 3.347 7.570 1.00 75.94 170 GLN A C 1
ATOM 1301 O O . GLN A 1 170 ? -20.154 3.362 6.645 1.00 75.94 170 GLN A O 1
ATOM 1306 N N . ALA A 1 171 ? -22.278 3.197 7.378 1.00 82.62 171 ALA A N 1
ATOM 1307 C CA . ALA A 1 171 ? -22.859 3.021 6.053 1.00 82.62 171 ALA A CA 1
ATOM 1308 C C . ALA A 1 171 ? -22.606 4.245 5.156 1.00 82.62 171 ALA A C 1
ATOM 1310 O O . ALA A 1 171 ? -22.297 4.093 3.982 1.00 82.62 171 ALA A O 1
ATOM 1311 N N . THR A 1 172 ? -22.639 5.456 5.726 1.00 85.94 172 THR A N 1
ATOM 1312 C CA . THR A 1 172 ? -22.298 6.699 5.014 1.00 85.94 172 THR A CA 1
ATOM 1313 C C . THR A 1 172 ? -20.830 6.714 4.585 1.00 85.94 172 THR A C 1
ATOM 1315 O O . THR A 1 172 ? -20.531 7.047 3.445 1.00 85.94 172 THR A O 1
ATOM 1318 N N . THR A 1 173 ? -19.901 6.324 5.464 1.00 79.75 173 THR A N 1
ATOM 1319 C CA . THR A 1 173 ? -18.466 6.251 5.130 1.00 79.75 173 THR A CA 1
ATOM 1320 C C . THR A 1 173 ? -18.122 5.136 4.146 1.00 79.75 173 THR A C 1
ATOM 1322 O O . THR A 1 173 ? -17.083 5.209 3.501 1.00 79.75 173 THR A O 1
ATOM 1325 N N . ALA A 1 174 ? -18.973 4.114 4.040 1.00 74.62 174 ALA A N 1
ATOM 1326 C CA . ALA A 1 174 ? -18.800 3.001 3.113 1.00 74.62 174 ALA A CA 1
ATOM 1327 C C . ALA A 1 174 ? -19.279 3.323 1.688 1.00 74.62 174 ALA A C 1
ATOM 1329 O O . ALA A 1 174 ? -19.018 2.539 0.783 1.00 74.62 174 ALA A O 1
ATOM 1330 N N . LEU A 1 175 ? -19.955 4.458 1.469 1.00 80.62 175 LEU A N 1
ATOM 1331 C CA . LEU A 1 175 ? -20.302 4.932 0.130 1.00 80.62 175 LEU A CA 1
ATOM 1332 C C . LEU A 1 175 ? -19.019 5.326 -0.611 1.00 80.62 175 LEU A C 1
ATOM 1334 O O . LEU A 1 175 ? -18.526 6.447 -0.478 1.00 80.62 175 LEU A O 1
ATOM 1338 N N . SER A 1 176 ? -18.468 4.381 -1.370 1.00 64.31 176 SER A N 1
ATOM 1339 C CA . SER A 1 176 ? -17.204 4.554 -2.088 1.00 64.31 176 SER A CA 1
ATOM 1340 C C . SER A 1 176 ? -17.324 5.466 -3.310 1.00 64.31 176 SER A C 1
ATOM 1342 O O . SER A 1 176 ? -16.331 6.072 -3.703 1.00 64.31 176 SER A O 1
ATOM 1344 N N . GLY A 1 177 ? -18.530 5.600 -3.883 1.00 64.44 177 GLY A N 1
ATOM 1345 C CA . GLY A 1 177 ? -18.773 6.373 -5.099 1.00 64.44 177 GLY A CA 1
ATOM 1346 C C . GLY A 1 177 ? -17.904 5.889 -6.249 1.00 64.44 177 GLY A C 1
ATOM 1347 O O . GLY A 1 177 ? -16.900 6.526 -6.560 1.00 64.44 177 GLY A O 1
ATOM 1348 N N . LYS A 1 178 ? -18.265 4.779 -6.904 1.00 63.75 178 LYS A N 1
ATOM 1349 C CA . LYS A 1 178 ? -17.527 4.343 -8.100 1.00 63.75 178 LYS A CA 1
ATOM 1350 C C . LYS A 1 178 ? -17.535 5.477 -9.115 1.00 63.75 178 LYS A C 1
ATOM 1352 O O . LYS A 1 178 ? -18.567 6.083 -9.328 1.00 63.75 178 LYS A O 1
ATOM 1357 N N . ALA A 1 179 ? -16.427 5.802 -9.756 1.00 65.81 179 ALA A N 1
ATOM 1358 C CA . ALA A 1 179 ? -16.457 6.918 -10.694 1.00 65.81 179 ALA A CA 1
ATOM 1359 C C . ALA A 1 179 ? -17.436 6.673 -11.871 1.00 65.81 179 ALA A C 1
ATOM 1361 O O . ALA A 1 179 ? -17.444 5.586 -12.458 1.00 65.81 179 ALA A O 1
ATOM 1362 N N . ASP A 1 180 ? -18.242 7.677 -12.239 1.00 73.50 180 ASP A N 1
ATOM 1363 C CA . ASP A 1 180 ? -19.013 7.693 -13.485 1.00 73.50 180 ASP A CA 1
ATOM 1364 C C . ASP A 1 180 ? -18.053 7.871 -14.657 1.00 73.50 180 ASP A C 1
ATOM 1366 O O . ASP A 1 180 ? -17.457 8.926 -14.878 1.00 73.50 180 ASP A O 1
ATOM 1370 N N . LYS A 1 181 ? -17.922 6.795 -15.422 1.00 81.94 181 LYS A N 1
ATOM 1371 C CA . LYS A 1 181 ? -16.959 6.647 -16.507 1.00 81.94 181 LYS A CA 1
ATOM 1372 C C . LYS A 1 181 ? -17.583 6.764 -17.890 1.00 81.94 181 LYS A C 1
ATOM 1374 O O . LYS A 1 181 ? -16.900 6.531 -18.887 1.00 81.94 181 LYS A O 1
ATOM 1379 N N . THR A 1 182 ? -18.864 7.109 -17.975 1.00 82.69 182 THR A N 1
ATOM 1380 C CA . THR A 1 182 ? -19.621 7.095 -19.234 1.00 82.69 182 THR A CA 1
ATOM 1381 C C . THR A 1 182 ? -19.005 8.046 -20.260 1.00 82.69 182 THR A C 1
ATOM 1383 O O . THR A 1 182 ? -18.648 7.633 -21.362 1.00 82.69 182 THR A O 1
ATOM 1386 N N . ALA A 1 183 ? -18.772 9.301 -19.867 1.00 80.75 183 ALA A N 1
ATOM 1387 C CA . ALA A 1 183 ? -18.180 10.306 -20.749 1.00 80.75 183 ALA A CA 1
ATOM 1388 C C . ALA A 1 183 ? -16.703 10.018 -21.079 1.00 80.75 183 ALA A C 1
ATOM 1390 O O . ALA A 1 183 ? -16.242 10.323 -22.178 1.00 80.75 183 ALA A O 1
ATOM 1391 N N . LEU A 1 184 ? -15.960 9.411 -20.144 1.00 88.31 184 LEU A N 1
ATOM 1392 C CA . LEU A 1 184 ? -14.586 8.961 -20.382 1.00 88.31 184 LEU A CA 1
ATOM 1393 C C . LEU A 1 184 ? -14.557 7.832 -21.426 1.00 88.31 184 LEU A C 1
ATOM 1395 O O . LEU A 1 184 ? -13.728 7.858 -22.332 1.00 88.31 184 LEU A O 1
ATOM 1399 N N . LYS A 1 185 ? -15.505 6.888 -21.361 1.00 90.38 185 LYS A N 1
ATOM 1400 C CA . LYS A 1 185 ? -15.618 5.784 -22.323 1.00 90.38 185 LYS A CA 1
ATOM 1401 C C . LYS A 1 185 ? -15.882 6.258 -23.742 1.00 90.38 185 LYS A C 1
ATOM 1403 O O . LYS A 1 185 ? -15.229 5.787 -24.669 1.00 90.38 185 LYS A O 1
ATOM 1408 N N . GLU A 1 186 ? -16.827 7.178 -23.916 1.00 88.88 186 GLU A N 1
ATOM 1409 C CA . GLU A 1 186 ? -17.147 7.745 -25.232 1.00 88.88 186 GLU A CA 1
ATOM 1410 C C . GLU A 1 186 ? -15.931 8.450 -25.853 1.00 88.88 186 GLU A C 1
ATOM 1412 O O . GLU A 1 186 ? -15.687 8.342 -27.062 1.00 88.88 186 GLU A O 1
ATOM 1417 N N . LEU A 1 187 ? -15.136 9.130 -25.020 1.00 86.31 187 LEU A N 1
ATOM 1418 C CA . LEU A 1 187 ? -13.918 9.816 -25.439 1.00 86.31 187 LEU A CA 1
ATOM 1419 C C . LEU A 1 187 ? -12.801 8.828 -25.815 1.00 86.31 187 LEU A C 1
ATOM 1421 O O . LEU A 1 187 ? -12.197 8.975 -26.877 1.00 86.31 187 LEU A O 1
ATOM 1425 N N . ILE A 1 188 ? -12.593 7.773 -25.016 1.00 89.94 188 ILE A N 1
ATOM 1426 C CA . ILE A 1 188 ? -11.670 6.664 -25.321 1.00 89.94 188 ILE A CA 1
ATOM 1427 C C . ILE A 1 188 ? -12.051 5.994 -26.645 1.00 89.94 188 ILE A C 1
ATOM 1429 O O . ILE A 1 188 ? -11.207 5.812 -27.519 1.00 89.94 188 ILE A O 1
ATOM 1433 N N . ASP A 1 189 ? -13.330 5.666 -26.839 1.00 83.75 189 ASP A N 1
ATOM 1434 C CA . ASP A 1 189 ? -13.812 5.018 -28.064 1.00 83.75 189 ASP A CA 1
ATOM 1435 C C . ASP A 1 189 ? -13.645 5.902 -29.303 1.00 83.75 189 ASP A C 1
ATOM 1437 O O . ASP A 1 189 ? -13.498 5.401 -30.422 1.00 83.75 189 ASP A O 1
ATOM 1441 N N . SER A 1 190 ? -13.680 7.221 -29.119 1.00 79.19 190 SER A N 1
ATOM 1442 C CA . SER A 1 190 ? -13.405 8.190 -30.177 1.00 79.19 190 SER A CA 1
ATOM 1443 C C . SER A 1 190 ? -11.906 8.268 -30.479 1.00 79.19 190 SER A C 1
ATOM 1445 O O . SER A 1 190 ? -11.521 8.197 -31.646 1.00 79.19 190 SER A O 1
ATOM 1447 N N . ALA A 1 191 ? -11.056 8.315 -29.450 1.00 77.88 191 ALA A N 1
ATOM 1448 C CA . ALA A 1 191 ? -9.600 8.349 -29.580 1.00 77.88 191 ALA A CA 1
ATOM 1449 C C . ALA A 1 191 ? -9.025 7.068 -30.215 1.00 77.88 191 ALA A C 1
ATOM 1451 O O . ALA A 1 191 ? -8.189 7.157 -31.114 1.00 77.88 191 ALA A O 1
ATOM 1452 N N . LYS A 1 192 ? -9.540 5.882 -29.846 1.00 83.31 192 LYS A N 1
ATOM 1453 C CA . LYS A 1 192 ? -9.145 4.572 -30.411 1.00 83.31 192 LYS A CA 1
ATOM 1454 C C . LYS A 1 192 ? -9.370 4.448 -31.921 1.00 83.31 192 LYS A C 1
ATOM 1456 O O . LYS A 1 192 ? -8.772 3.588 -32.563 1.00 83.31 192 LYS A O 1
ATOM 1461 N N . LYS A 1 193 ? -10.240 5.276 -32.508 1.00 78.75 193 LYS A N 1
ATOM 1462 C CA . LYS A 1 193 ? -10.498 5.287 -33.960 1.00 78.75 193 LYS A CA 1
ATOM 1463 C C . LYS A 1 193 ? -9.448 6.072 -34.745 1.00 78.75 193 LYS A C 1
ATOM 1465 O O . LYS A 1 193 ? -9.456 6.021 -35.975 1.00 78.75 193 LYS A O 1
ATOM 1470 N N . LEU A 1 194 ? -8.579 6.821 -34.070 1.00 70.00 194 LEU A N 1
ATOM 1471 C CA . LEU A 1 194 ? -7.577 7.650 -34.720 1.00 70.00 194 LEU A CA 1
ATOM 1472 C C . LEU A 1 194 ? -6.332 6.826 -35.070 1.00 70.00 194 LEU A C 1
ATOM 1474 O O . LEU A 1 194 ? -5.853 6.025 -34.277 1.00 70.00 194 LEU A O 1
ATOM 1478 N N . ILE A 1 195 ? -5.759 7.072 -36.249 1.00 69.12 195 ILE A N 1
ATOM 1479 C CA . ILE A 1 195 ? -4.457 6.508 -36.629 1.00 69.12 195 ILE A CA 1
ATOM 1480 C C . ILE A 1 195 ? -3.381 7.364 -35.956 1.00 69.12 195 ILE A C 1
ATOM 1482 O O . ILE A 1 195 ? -3.219 8.521 -36.337 1.00 69.12 195 ILE A O 1
ATOM 1486 N N . LEU A 1 196 ? -2.708 6.831 -34.937 1.00 58.66 196 LEU A N 1
ATOM 1487 C CA . LEU A 1 196 ? -1.722 7.521 -34.093 1.00 58.66 196 LEU A CA 1
ATOM 1488 C C . LEU A 1 196 ? -0.299 7.016 -34.385 1.00 58.66 196 LEU A C 1
ATOM 1490 O O . LEU A 1 196 ? -0.102 5.816 -34.563 1.00 58.66 196 LEU A O 1
ATOM 1494 N N . ASP A 1 197 ? 0.677 7.924 -34.446 1.00 49.22 197 ASP A N 1
ATOM 1495 C CA . ASP A 1 197 ? 2.096 7.618 -34.687 1.00 49.22 197 ASP A CA 1
ATOM 1496 C C . ASP A 1 197 ? 2.956 8.053 -33.490 1.00 49.22 197 ASP A C 1
ATOM 1498 O O . ASP A 1 197 ? 3.141 9.245 -33.258 1.00 49.22 197 ASP A O 1
ATOM 1502 N N . GLU A 1 198 ? 3.502 7.091 -32.743 1.00 46.47 198 GLU A N 1
ATOM 1503 C CA . GLU A 1 198 ? 4.265 7.303 -31.498 1.00 46.47 198 GLU A CA 1
ATOM 1504 C C . GLU A 1 198 ? 5.505 8.205 -31.675 1.00 46.47 198 GLU A C 1
ATOM 1506 O O . GLU A 1 198 ? 6.001 8.803 -30.719 1.00 46.47 198 GLU A O 1
ATOM 1511 N N . ILE A 1 199 ? 6.000 8.348 -32.909 1.00 41.94 199 ILE A N 1
ATOM 1512 C CA . ILE A 1 199 ? 7.148 9.204 -33.234 1.00 41.94 199 ILE A CA 1
ATOM 1513 C C . ILE A 1 199 ? 6.737 10.689 -33.288 1.00 41.94 199 ILE A C 1
ATOM 1515 O O . ILE A 1 199 ? 7.586 11.576 -33.157 1.00 41.94 199 ILE A O 1
ATOM 1519 N N . LYS A 1 200 ? 5.445 10.997 -33.468 1.00 45.12 200 LYS A N 1
ATOM 1520 C CA . LYS A 1 200 ? 4.939 12.375 -33.505 1.00 45.12 200 LYS A CA 1
ATOM 1521 C C . LYS A 1 200 ? 4.582 12.835 -32.091 1.00 45.12 200 LYS A C 1
ATOM 1523 O O . LYS A 1 200 ? 3.696 12.241 -31.484 1.00 45.12 200 LYS A O 1
ATOM 1528 N N . PRO A 1 201 ? 5.167 13.938 -31.590 1.00 48.00 201 PRO A N 1
ATOM 1529 C CA . PRO A 1 201 ? 4.993 14.359 -30.198 1.00 48.00 201 PRO A CA 1
ATOM 1530 C C . PRO A 1 201 ? 3.532 14.507 -29.751 1.00 48.00 201 PRO A C 1
ATOM 1532 O O . PRO A 1 201 ? 3.177 14.066 -28.669 1.00 48.00 201 PRO A O 1
ATOM 1535 N N . LEU A 1 202 ? 2.664 15.052 -30.607 1.00 52.16 202 LEU A N 1
ATOM 1536 C CA . LEU A 1 202 ? 1.251 15.263 -30.272 1.00 52.16 202 LEU A CA 1
ATOM 1537 C C . LEU A 1 202 ? 0.402 13.993 -30.384 1.00 52.16 202 LEU A C 1
ATOM 1539 O O . LEU A 1 202 ? -0.578 13.837 -29.664 1.00 52.16 202 LEU A O 1
ATOM 1543 N N . ASP A 1 203 ? 0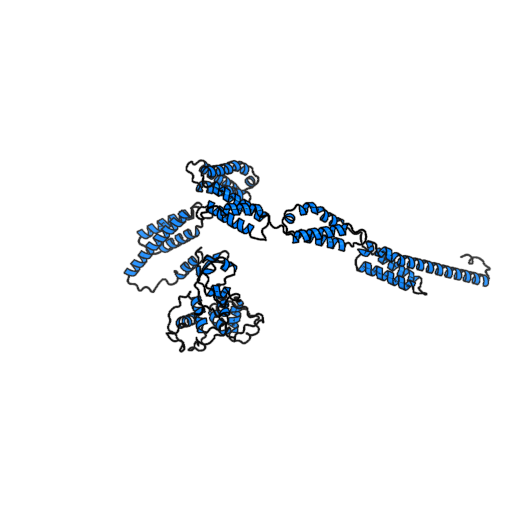.767 13.079 -31.285 1.00 60.84 203 ASP A N 1
ATOM 1544 C CA . ASP A 1 203 ? 0.133 11.762 -31.335 1.00 60.84 203 ASP A CA 1
ATOM 1545 C C . ASP A 1 203 ? 0.574 10.944 -30.114 1.00 60.84 203 ASP A C 1
ATOM 1547 O O . ASP A 1 203 ? -0.249 10.242 -29.540 1.00 60.84 203 ASP A O 1
ATOM 1551 N N . LYS A 1 204 ? 1.827 11.095 -29.663 1.00 69.12 204 LYS A N 1
ATOM 1552 C CA . LYS A 1 204 ? 2.329 10.504 -28.421 1.00 69.12 204 LYS A CA 1
ATOM 1553 C C . LYS A 1 204 ? 1.622 11.059 -27.182 1.00 69.12 204 LYS A C 1
ATOM 1555 O O . LYS A 1 204 ? 1.194 10.269 -26.357 1.00 69.12 204 LYS A O 1
ATOM 1560 N N . GLU A 1 205 ? 1.398 12.371 -27.092 1.00 66.38 205 GLU A N 1
ATOM 1561 C CA . GLU A 1 205 ? 0.586 12.962 -26.014 1.00 66.38 205 GLU A CA 1
ATOM 1562 C C . GLU A 1 205 ? -0.839 12.383 -25.987 1.00 66.38 205 GLU A C 1
ATOM 1564 O O . GLU A 1 205 ? -1.359 12.075 -24.916 1.00 66.38 205 GLU A O 1
ATOM 1569 N N . VAL A 1 206 ? -1.458 12.166 -27.156 1.00 72.00 206 VAL A N 1
ATOM 1570 C CA . VAL A 1 206 ? -2.766 11.494 -27.240 1.00 72.00 206 VAL A CA 1
ATOM 1571 C C . VAL A 1 206 ? -2.679 10.021 -26.853 1.00 72.00 206 VAL A C 1
ATOM 1573 O O . VAL A 1 206 ? -3.582 9.548 -26.176 1.00 72.00 206 VAL A O 1
ATOM 1576 N N . ILE A 1 207 ? -1.624 9.297 -27.240 1.00 70.75 207 ILE A N 1
ATOM 1577 C CA . ILE A 1 207 ? -1.403 7.897 -26.839 1.00 70.75 207 ILE A CA 1
ATOM 1578 C C . ILE A 1 207 ? -1.244 7.797 -25.317 1.00 70.75 207 ILE A C 1
ATOM 1580 O O . ILE A 1 207 ? -1.928 6.994 -24.691 1.00 70.75 207 ILE A O 1
ATOM 1584 N N . ASP A 1 208 ? -0.409 8.637 -24.710 1.00 80.75 208 ASP A N 1
ATOM 1585 C CA . ASP A 1 208 ? -0.126 8.613 -23.273 1.00 80.75 208 ASP A CA 1
ATOM 1586 C C . ASP A 1 208 ? -1.369 9.007 -22.454 1.00 80.75 208 ASP A C 1
ATOM 1588 O O . ASP A 1 208 ? -1.701 8.365 -21.449 1.00 80.75 208 ASP A O 1
ATOM 1592 N N . ALA A 1 209 ? -2.117 10.019 -22.910 1.00 81.62 209 ALA A N 1
ATOM 1593 C CA . ALA A 1 209 ? -3.379 10.410 -22.289 1.00 81.62 209 ALA A CA 1
ATOM 1594 C C . ALA A 1 209 ? -4.474 9.348 -22.489 1.00 81.62 209 ALA A C 1
ATOM 1596 O O . ALA A 1 209 ? -5.275 9.122 -21.584 1.00 81.62 209 ALA A O 1
ATOM 1597 N N . LEU A 1 210 ? -4.486 8.649 -23.631 1.00 85.88 210 LEU A N 1
ATOM 1598 C CA . LEU A 1 210 ? -5.415 7.553 -23.916 1.00 85.88 210 LEU A CA 1
ATOM 1599 C C . LEU A 1 210 ? -5.125 6.327 -23.044 1.00 85.88 210 LEU A C 1
ATOM 1601 O O . LEU A 1 210 ? -6.054 5.766 -22.473 1.00 85.88 210 LEU A O 1
ATOM 1605 N N . ILE A 1 211 ? -3.856 5.959 -22.859 1.00 83.31 211 ILE A N 1
ATOM 1606 C CA . ILE A 1 211 ? -3.438 4.897 -21.929 1.00 83.31 211 ILE A CA 1
ATOM 1607 C C . ILE A 1 211 ? -3.857 5.248 -20.499 1.00 83.31 211 ILE A C 1
ATOM 1609 O O . ILE A 1 211 ? -4.419 4.415 -19.784 1.00 83.31 211 ILE A O 1
ATOM 1613 N N . SER A 1 212 ? -3.629 6.496 -20.085 1.00 80.44 212 SER A N 1
ATOM 1614 C CA . SER A 1 212 ? -4.022 6.973 -18.756 1.00 80.44 212 SER A CA 1
ATOM 1615 C C . SER A 1 212 ? -5.545 6.947 -18.574 1.00 80.44 212 SER A C 1
ATOM 1617 O O . SER A 1 212 ? -6.038 6.500 -17.539 1.00 80.44 212 SER A O 1
ATOM 1619 N N . ALA A 1 213 ? -6.297 7.354 -19.600 1.00 85.75 213 ALA A N 1
ATOM 1620 C CA . ALA A 1 213 ? -7.753 7.285 -19.644 1.00 85.75 213 ALA A CA 1
ATOM 1621 C C . ALA A 1 213 ? -8.285 5.848 -19.596 1.00 85.75 213 ALA A C 1
ATOM 1623 O O . ALA A 1 213 ? -9.213 5.575 -18.842 1.00 85.75 213 ALA A O 1
ATOM 1624 N N . GLU A 1 214 ? -7.697 4.920 -20.347 1.00 84.25 214 GLU A N 1
ATOM 1625 C CA . GLU A 1 214 ? -8.070 3.501 -20.333 1.00 84.25 214 GLU A CA 1
ATOM 1626 C C . GLU A 1 214 ? -7.783 2.856 -18.981 1.00 84.25 214 GLU A C 1
ATOM 1628 O O . GLU A 1 214 ? -8.644 2.172 -18.437 1.00 84.25 214 GLU A O 1
ATOM 1633 N N . THR A 1 215 ? -6.640 3.174 -18.377 1.00 84.44 215 THR A N 1
ATOM 1634 C CA . THR A 1 215 ? -6.285 2.717 -17.026 1.00 84.44 215 THR A CA 1
ATOM 1635 C C . THR A 1 215 ? -7.296 3.223 -15.992 1.00 84.44 215 THR A C 1
ATOM 1637 O O . THR A 1 215 ? -7.813 2.452 -15.180 1.00 84.44 215 THR A O 1
ATOM 1640 N N . ALA A 1 216 ? -7.637 4.515 -16.054 1.00 80.12 216 ALA A N 1
ATOM 1641 C CA . ALA A 1 216 ? -8.664 5.117 -15.208 1.00 80.12 216 ALA A CA 1
ATOM 1642 C C . ALA A 1 216 ? -10.063 4.538 -15.488 1.00 80.12 216 ALA A C 1
ATOM 1644 O O . ALA A 1 216 ? -10.888 4.446 -14.581 1.00 80.12 216 ALA A O 1
ATOM 1645 N N . TYR A 1 217 ? -10.353 4.113 -16.720 1.00 80.75 217 TYR A N 1
ATOM 1646 C CA . TYR A 1 217 ? -11.624 3.494 -17.096 1.00 80.75 217 TYR A CA 1
ATOM 1647 C C . TYR A 1 217 ? -11.747 2.045 -16.591 1.00 80.75 217 TYR A C 1
ATOM 1649 O O . TYR A 1 217 ? -12.791 1.664 -16.061 1.00 80.75 217 TYR A O 1
ATOM 1657 N N . GLU A 1 218 ? -10.687 1.248 -16.697 1.00 81.00 218 GLU A N 1
ATOM 1658 C CA . GLU A 1 218 ? -10.699 -0.186 -16.378 1.00 81.00 218 GLU A CA 1
ATOM 1659 C C . GLU A 1 218 ? -10.599 -0.482 -14.873 1.00 81.00 218 GLU A C 1
ATOM 1661 O O . GLU A 1 218 ? -11.155 -1.475 -14.407 1.00 81.00 218 GLU A O 1
ATOM 1666 N N . SER A 1 219 ? -9.955 0.387 -14.088 1.00 77.62 219 SER A N 1
ATOM 1667 C CA . SER A 1 219 ? -9.770 0.170 -12.645 1.00 77.62 219 SER A CA 1
ATOM 1668 C C . SER A 1 219 ? -11.066 0.341 -11.837 1.00 77.62 219 SER A C 1
ATOM 1670 O O . SER A 1 219 ? -11.714 1.384 -11.889 1.00 77.62 219 SER A O 1
ATOM 1672 N N . SER A 1 220 ? -11.444 -0.651 -11.024 1.00 62.59 220 SER A N 1
ATOM 1673 C CA . SER A 1 220 ? -12.616 -0.555 -10.133 1.00 62.59 220 SER A CA 1
ATOM 1674 C C . SER A 1 220 ? -12.458 0.467 -9.004 1.00 62.59 220 SER A C 1
ATOM 1676 O O . SER A 1 220 ? -13.467 0.886 -8.443 1.00 62.59 220 SER A O 1
ATOM 1678 N N . GLU A 1 221 ? -11.219 0.870 -8.710 1.00 69.50 221 GLU A N 1
ATOM 1679 C CA . GLU A 1 221 ? -10.840 1.718 -7.571 1.00 69.50 221 GLU A CA 1
ATOM 1680 C C . GLU A 1 221 ? -10.635 3.193 -7.948 1.00 69.50 221 GLU A C 1
ATOM 1682 O O . GLU A 1 221 ? -10.311 4.013 -7.092 1.00 69.50 221 GLU A O 1
ATOM 1687 N N . THR A 1 222 ? -10.766 3.549 -9.230 1.00 73.81 222 THR A N 1
ATOM 1688 C CA . THR A 1 222 ? -10.555 4.930 -9.685 1.00 73.81 222 THR A CA 1
ATOM 1689 C C . THR A 1 222 ? -11.626 5.863 -9.127 1.00 73.81 222 THR A C 1
ATOM 1691 O O . THR A 1 222 ? -12.825 5.615 -9.281 1.00 73.81 222 THR A O 1
ATOM 1694 N N . THR A 1 223 ? -11.178 6.964 -8.529 1.00 76.44 223 THR A N 1
ATOM 1695 C CA . THR A 1 223 ? -12.029 8.024 -7.973 1.00 76.44 223 THR A CA 1
ATOM 1696 C C . THR A 1 223 ? -12.632 8.912 -9.067 1.00 76.44 223 THR A C 1
ATOM 1698 O O . THR A 1 223 ? -12.126 8.969 -10.190 1.00 76.44 223 THR A O 1
ATOM 1701 N N . GLN A 1 224 ? -13.714 9.643 -8.761 1.00 76.12 224 GLN A N 1
ATOM 1702 C CA . GLN A 1 224 ? -14.332 10.554 -9.739 1.00 76.12 224 GLN A CA 1
ATOM 1703 C C . GLN A 1 224 ? -13.359 11.644 -10.214 1.00 76.12 224 GLN A C 1
ATOM 1705 O O . GLN A 1 224 ? -13.295 11.918 -11.408 1.00 76.12 224 GLN A O 1
ATOM 1710 N N . ASP A 1 225 ? -12.543 12.197 -9.313 1.00 73.12 225 ASP A N 1
ATOM 1711 C CA . ASP A 1 225 ? -11.536 13.210 -9.654 1.00 73.12 225 ASP A CA 1
ATOM 1712 C C . ASP A 1 225 ? -10.485 12.673 -10.637 1.00 73.12 225 ASP A C 1
ATOM 1714 O O . ASP A 1 225 ? -10.031 13.385 -11.535 1.00 73.12 225 ASP A O 1
ATOM 1718 N N . GLU A 1 226 ? -10.096 11.405 -10.491 1.00 79.75 226 GLU A N 1
ATOM 1719 C CA . GLU A 1 226 ? -9.165 10.743 -11.406 1.00 79.75 226 GLU A CA 1
ATOM 1720 C C . GLU A 1 226 ? -9.803 10.472 -12.769 1.00 79.75 226 GLU A C 1
ATOM 1722 O O . GLU A 1 226 ? -9.134 10.634 -13.789 1.00 79.75 226 GLU A O 1
ATOM 1727 N N . VAL A 1 227 ? -11.093 10.127 -12.810 1.00 78.75 227 VAL A N 1
ATOM 1728 C CA . VAL A 1 227 ? -11.841 9.983 -14.068 1.00 78.75 227 VAL A CA 1
ATOM 1729 C C . VAL A 1 227 ? -12.016 11.323 -14.775 1.00 78.75 227 VAL A C 1
ATOM 1731 O O . VAL A 1 227 ? -11.762 11.408 -15.977 1.00 78.75 227 VAL A O 1
ATOM 1734 N N . ASP A 1 228 ? -12.376 12.382 -14.053 1.00 80.75 228 ASP A N 1
ATOM 1735 C CA . ASP A 1 228 ? -12.540 13.728 -14.608 1.00 80.75 228 ASP A CA 1
ATOM 1736 C C . ASP A 1 228 ? -11.209 14.279 -15.121 1.00 80.75 228 ASP A C 1
ATOM 1738 O O . ASP A 1 228 ? -11.144 14.874 -16.203 1.00 80.75 228 ASP A O 1
ATOM 1742 N N . LYS A 1 229 ? -10.126 14.025 -14.381 1.00 85.12 229 LYS A N 1
ATOM 1743 C CA . LYS A 1 229 ? -8.771 14.365 -14.802 1.00 85.12 229 LYS A CA 1
ATOM 1744 C C . LYS A 1 229 ? -8.357 13.587 -16.043 1.00 85.12 229 LYS A C 1
ATOM 1746 O O . LYS A 1 229 ? -7.929 14.209 -17.007 1.00 85.12 229 LYS A O 1
ATOM 1751 N N . ALA A 1 230 ? -8.519 12.266 -16.060 1.00 86.69 230 ALA A N 1
ATOM 1752 C CA . ALA A 1 230 ? -8.131 11.449 -17.205 1.00 86.69 230 ALA A CA 1
ATOM 1753 C C . ALA A 1 230 ? -8.949 11.802 -18.458 1.00 86.69 230 ALA A C 1
ATOM 1755 O O . ALA A 1 230 ? -8.409 11.866 -19.562 1.00 86.69 230 ALA A O 1
ATOM 1756 N N . LYS A 1 231 ? -10.236 12.128 -18.281 1.00 89.81 231 LYS A N 1
ATOM 1757 C CA . LYS A 1 231 ? -11.088 12.661 -19.347 1.00 89.81 231 LYS A CA 1
ATOM 1758 C C . LYS A 1 231 ? -10.551 13.989 -19.865 1.00 89.81 231 LYS A C 1
ATOM 1760 O O . LYS A 1 231 ? -10.461 14.167 -21.073 1.00 89.81 231 LYS A O 1
ATOM 1765 N N . LYS A 1 232 ? -10.231 14.925 -18.971 1.00 81.00 232 LYS A N 1
ATOM 1766 C CA . LYS A 1 232 ? -9.718 16.246 -19.339 1.00 81.00 232 LYS A CA 1
ATOM 1767 C C . LYS A 1 232 ? -8.354 16.154 -20.024 1.00 81.00 232 LYS A C 1
ATOM 1769 O O . LYS A 1 232 ? -8.149 16.837 -21.016 1.00 81.00 232 LYS A O 1
ATOM 1774 N N . ASP A 1 233 ? -7.453 15.315 -19.527 1.00 85.62 233 ASP A N 1
ATOM 1775 C CA . ASP A 1 233 ? -6.114 15.137 -20.089 1.00 85.62 233 ASP A CA 1
ATOM 1776 C C . ASP A 1 233 ? -6.193 14.516 -21.497 1.00 85.62 233 ASP A C 1
ATOM 1778 O O . ASP A 1 233 ? -5.510 14.979 -22.410 1.00 85.62 233 ASP A O 1
ATOM 1782 N N . LEU A 1 234 ? -7.087 13.539 -21.712 1.00 85.19 234 LEU A N 1
ATOM 1783 C CA . LEU A 1 234 ? -7.351 12.984 -23.044 1.00 85.19 234 LEU A CA 1
ATOM 1784 C C . LEU A 1 234 ? -8.013 14.008 -23.978 1.00 85.19 234 LEU A C 1
ATOM 1786 O O . LEU A 1 234 ? -7.622 14.108 -25.138 1.00 85.19 234 LEU A O 1
ATOM 1790 N N . ASP A 1 235 ? -8.979 14.787 -23.490 1.00 80.19 235 ASP A N 1
ATOM 1791 C CA . ASP A 1 235 ? -9.642 15.844 -24.268 1.00 80.19 235 ASP A CA 1
ATOM 1792 C C . ASP A 1 235 ? -8.643 16.937 -24.684 1.00 80.19 235 ASP A C 1
ATOM 1794 O O . ASP A 1 235 ? -8.550 17.286 -25.859 1.00 80.19 235 ASP A O 1
ATOM 1798 N N . ASP A 1 236 ? -7.809 17.403 -23.751 1.00 75.19 236 ASP A N 1
ATOM 1799 C CA . ASP A 1 236 ? -6.765 18.397 -24.001 1.00 75.19 236 ASP A CA 1
ATOM 1800 C C . ASP A 1 236 ? -5.706 17.876 -24.982 1.00 75.19 236 ASP A C 1
ATOM 1802 O O . ASP A 1 236 ? -5.279 18.623 -25.863 1.00 75.19 236 ASP A O 1
ATOM 1806 N N . ALA A 1 237 ? -5.299 16.607 -24.870 1.00 77.50 237 ALA A N 1
ATOM 1807 C CA . ALA A 1 237 ? -4.356 15.992 -25.800 1.00 77.50 237 ALA A CA 1
ATOM 1808 C C . ALA A 1 237 ? -4.960 15.863 -27.207 1.00 77.50 237 ALA A C 1
ATOM 1810 O O . ALA A 1 237 ? -4.303 16.187 -28.198 1.00 77.50 237 ALA A O 1
ATOM 1811 N N . LEU A 1 238 ? -6.227 15.445 -27.314 1.00 77.69 238 LEU A N 1
ATOM 1812 C CA . LEU A 1 238 ? -6.945 15.365 -28.589 1.00 77.69 238 LEU A CA 1
ATOM 1813 C C . LEU A 1 238 ? -7.067 16.746 -29.242 1.00 77.69 238 LEU A C 1
ATOM 1815 O O . LEU A 1 238 ? -6.767 16.889 -30.429 1.00 77.69 238 LEU A O 1
ATOM 1819 N N . VAL A 1 239 ? -7.404 17.775 -28.459 1.00 70.69 239 VAL A N 1
ATOM 1820 C CA . VAL A 1 239 ? -7.433 19.172 -28.912 1.00 70.69 239 VAL A CA 1
ATOM 1821 C C . VAL A 1 239 ? -6.036 19.641 -29.326 1.00 70.69 239 VAL A C 1
ATOM 1823 O O . VAL A 1 239 ? -5.878 20.234 -30.391 1.00 70.69 239 VAL A O 1
ATOM 1826 N N . ALA A 1 240 ? -4.994 19.367 -28.539 1.00 63.16 240 ALA A N 1
ATOM 1827 C CA . ALA A 1 240 ? -3.618 19.752 -28.853 1.00 63.16 240 ALA A CA 1
ATOM 1828 C C . ALA A 1 240 ? -3.114 19.094 -30.145 1.00 63.16 240 ALA A C 1
ATOM 1830 O O . ALA A 1 240 ? -2.436 19.745 -30.945 1.00 63.16 240 ALA A O 1
ATOM 1831 N N . ARG A 1 241 ? -3.494 17.838 -30.386 1.00 67.50 241 ARG A N 1
ATOM 1832 C CA . ARG A 1 241 ? -3.191 17.096 -31.610 1.00 67.50 241 ARG A CA 1
ATOM 1833 C C . ARG A 1 241 ? -3.932 17.630 -32.829 1.00 67.50 241 ARG A C 1
ATOM 1835 O O . ARG A 1 241 ? -3.310 17.791 -33.879 1.00 67.50 241 ARG A O 1
ATOM 1842 N N . GLU A 1 242 ? -5.222 17.938 -32.705 1.00 60.47 242 GLU A N 1
ATOM 1843 C CA . GLU A 1 242 ? -5.969 18.613 -33.776 1.00 60.47 242 GLU A CA 1
ATOM 1844 C C . GLU A 1 242 ? -5.361 19.986 -34.102 1.00 60.47 242 GLU A C 1
ATOM 1846 O O . GLU A 1 242 ? -5.265 20.369 -35.268 1.00 60.47 242 GLU A O 1
ATOM 1851 N N . VAL A 1 243 ? -4.893 20.709 -33.083 1.00 50.38 243 VAL A N 1
ATOM 1852 C CA . VAL A 1 243 ? -4.353 22.068 -33.208 1.00 50.38 243 VAL A CA 1
ATOM 1853 C C . VAL A 1 243 ? -2.904 22.102 -33.715 1.00 50.38 243 VAL A C 1
ATOM 1855 O O . VAL A 1 243 ? -2.513 23.035 -34.417 1.00 50.38 243 VAL A O 1
ATOM 1858 N N . GLY A 1 244 ? -2.071 21.118 -33.379 1.00 51.97 244 GLY A N 1
ATOM 1859 C CA . GLY A 1 244 ? -0.621 21.211 -33.561 1.00 51.97 244 GLY A CA 1
ATOM 1860 C C . GLY A 1 244 ? -0.059 20.769 -34.919 1.00 51.97 244 GLY A C 1
ATOM 1861 O O . GLY A 1 244 ? 1.157 20.680 -35.068 1.00 51.97 244 GLY A O 1
ATOM 1862 N N . ASN A 1 245 ? -0.909 20.593 -35.932 1.00 50.06 245 ASN A N 1
ATOM 1863 C CA . ASN A 1 245 ? -0.478 20.542 -37.337 1.00 50.06 245 ASN A CA 1
ATOM 1864 C C . ASN A 1 245 ? -0.535 21.913 -38.044 1.00 50.06 245 ASN A C 1
ATOM 1866 O O . ASN A 1 245 ? -0.213 22.001 -39.229 1.00 50.06 245 ASN A O 1
ATOM 1870 N N . ASP A 1 246 ? -0.904 22.987 -37.331 1.00 56.06 246 ASP A N 1
ATOM 1871 C CA . ASP A 1 246 ? -1.015 24.345 -37.870 1.00 56.06 246 ASP A CA 1
ATOM 1872 C C . ASP A 1 246 ? -0.202 25.360 -37.042 1.00 56.06 246 ASP A C 1
ATOM 1874 O O . ASP A 1 246 ? -0.517 25.694 -35.895 1.00 56.06 246 ASP A O 1
ATOM 1878 N N . LEU A 1 247 ? 0.854 25.902 -37.658 1.00 59.66 247 LEU A N 1
ATOM 1879 C CA . LEU A 1 247 ? 1.711 26.934 -37.071 1.00 59.66 247 LEU A CA 1
ATOM 1880 C C . LEU A 1 247 ? 0.929 28.198 -36.677 1.00 59.66 247 LEU A C 1
ATOM 1882 O O . LEU A 1 247 ? 1.272 28.836 -35.680 1.00 59.66 247 LEU A O 1
ATOM 1886 N N . ALA A 1 248 ? -0.114 28.568 -37.425 1.00 62.41 248 ALA A N 1
ATOM 1887 C CA . ALA A 1 248 ? -0.940 29.725 -37.098 1.00 62.41 248 ALA A CA 1
ATOM 1888 C C . ALA A 1 248 ? -1.750 29.486 -35.816 1.00 62.41 248 ALA A C 1
ATOM 1890 O O . ALA A 1 248 ? -1.869 30.386 -34.983 1.00 62.41 248 ALA A O 1
ATOM 1891 N N . ALA A 1 249 ? -2.239 28.265 -35.601 1.00 55.75 249 ALA A N 1
ATOM 1892 C CA . ALA A 1 249 ? -2.972 27.904 -34.394 1.00 55.75 249 ALA A CA 1
ATOM 1893 C C . ALA A 1 249 ? -2.049 27.811 -33.161 1.00 55.75 249 ALA A C 1
ATOM 1895 O O . ALA A 1 249 ? -2.379 28.355 -32.102 1.00 55.75 249 ALA A O 1
ATOM 1896 N N . ALA A 1 250 ? -0.846 27.242 -33.311 1.00 57.69 250 ALA A N 1
ATOM 1897 C CA . ALA A 1 250 ? 0.177 27.242 -32.260 1.00 57.69 250 ALA A CA 1
ATOM 1898 C C . ALA A 1 250 ? 0.585 28.674 -31.857 1.00 57.69 250 ALA A C 1
ATOM 1900 O O . ALA A 1 250 ? 0.699 28.990 -30.667 1.00 57.69 250 ALA A O 1
ATOM 1901 N N . LYS A 1 251 ? 0.740 29.571 -32.841 1.00 72.38 251 LYS A N 1
ATOM 1902 C CA . LYS A 1 251 ? 1.008 30.997 -32.606 1.00 72.38 251 LYS A CA 1
ATOM 1903 C C . LYS A 1 251 ? -0.160 31.707 -31.927 1.00 72.38 251 LYS A C 1
ATOM 1905 O O . LYS A 1 251 ? 0.084 32.484 -31.011 1.00 72.38 251 LYS A O 1
ATOM 1910 N N . ASN A 1 252 ? -1.407 31.395 -32.282 1.00 72.69 252 ASN A N 1
ATOM 1911 C CA . ASN A 1 252 ? -2.586 31.939 -31.598 1.00 72.69 252 ASN A CA 1
ATOM 1912 C C . ASN A 1 252 ? -2.642 31.528 -30.115 1.00 72.69 252 ASN A C 1
ATOM 1914 O O . ASN A 1 252 ? -3.022 32.331 -29.265 1.00 72.69 252 ASN A O 1
ATOM 1918 N N . LEU A 1 253 ? -2.238 30.300 -29.772 1.00 59.28 253 LEU A N 1
ATOM 1919 C CA . LEU A 1 253 ? -2.157 29.856 -28.375 1.00 59.28 253 LEU A CA 1
ATOM 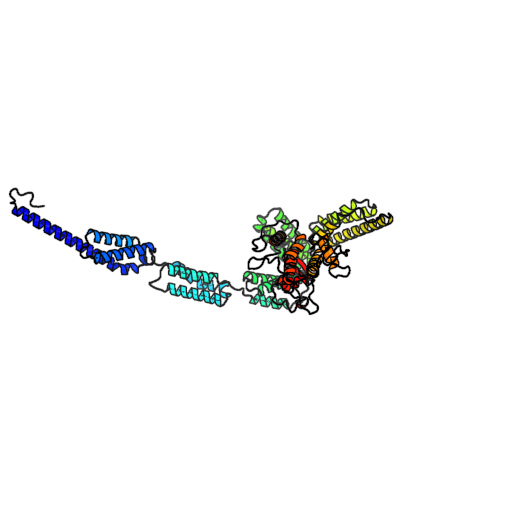1920 C C . LEU A 1 253 ? -1.033 30.553 -27.603 1.00 59.28 253 LEU A C 1
ATOM 1922 O O . LEU A 1 253 ? -1.252 31.004 -26.479 1.00 59.28 253 LEU A O 1
ATOM 1926 N N . LEU A 1 254 ? 0.153 30.684 -28.206 1.00 76.88 254 LEU A N 1
ATOM 1927 C CA . LEU A 1 254 ? 1.243 31.467 -27.620 1.00 76.88 254 LEU A CA 1
ATOM 1928 C C . LEU A 1 254 ? 0.826 32.933 -27.434 1.00 76.88 254 LEU A C 1
ATOM 1930 O O . LEU A 1 254 ? 1.110 33.522 -26.395 1.00 76.88 254 LEU A O 1
ATOM 1934 N N . GLN A 1 255 ? 0.090 33.503 -28.389 1.00 83.75 255 GLN A N 1
ATOM 1935 C CA . GLN A 1 255 ? -0.461 34.849 -28.285 1.00 83.75 255 GLN A CA 1
ATOM 1936 C C . GLN A 1 255 ? -1.405 34.993 -27.083 1.00 83.75 255 GLN A C 1
ATOM 1938 O O . GLN A 1 255 ? -1.207 35.909 -26.289 1.00 83.75 255 GLN A O 1
ATOM 1943 N N . LYS A 1 256 ? -2.350 34.065 -26.878 1.00 75.44 256 LYS A N 1
ATOM 1944 C CA . LYS A 1 256 ? -3.239 34.075 -25.699 1.00 75.44 256 LYS A CA 1
ATOM 1945 C C . LYS A 1 256 ? -2.464 34.012 -24.377 1.00 75.44 256 LYS A C 1
ATOM 1947 O O . LYS A 1 256 ? -2.716 34.807 -23.477 1.00 75.44 256 LYS A O 1
ATOM 1952 N N . ILE A 1 257 ? -1.468 33.126 -24.277 1.00 73.69 257 ILE A N 1
ATOM 1953 C CA . ILE A 1 257 ? -0.603 33.005 -23.086 1.00 73.69 257 ILE A CA 1
ATOM 1954 C C . ILE A 1 257 ? 0.146 34.321 -22.808 1.00 73.69 257 ILE A C 1
ATOM 1956 O O . ILE A 1 257 ? 0.297 34.737 -21.657 1.00 73.69 257 ILE A O 1
ATOM 1960 N N . LEU A 1 258 ? 0.602 35.006 -23.858 1.00 85.12 258 LEU A N 1
ATOM 1961 C CA . LEU A 1 258 ? 1.294 36.289 -23.745 1.00 85.12 258 LEU A CA 1
ATOM 1962 C C . LEU A 1 258 ? 0.351 37.443 -23.387 1.00 85.12 258 LEU A C 1
ATOM 1964 O O . LEU A 1 258 ? 0.751 38.327 -22.629 1.00 85.12 258 LEU A O 1
ATOM 1968 N N . GLU A 1 259 ? -0.888 37.436 -23.870 1.00 84.31 259 GLU A N 1
ATOM 1969 C CA . GLU A 1 259 ? -1.923 38.399 -23.474 1.00 84.31 259 GLU A CA 1
ATOM 1970 C C . GLU A 1 259 ? -2.276 38.242 -21.985 1.00 84.31 259 GLU A C 1
ATOM 1972 O O . GLU A 1 259 ? -2.316 39.225 -21.243 1.00 84.31 259 GLU A O 1
ATOM 1977 N N . GLU A 1 260 ? -2.407 37.003 -21.505 1.00 77.38 260 GLU A N 1
ATOM 1978 C CA . GLU A 1 260 ? -2.641 36.696 -20.088 1.00 77.38 260 GLU A CA 1
ATOM 1979 C C . GLU A 1 260 ? -1.450 37.042 -19.179 1.00 77.38 260 GLU A C 1
ATOM 1981 O O . GLU A 1 260 ? -1.618 37.238 -17.970 1.00 77.38 260 GLU A O 1
ATOM 1986 N N . SER A 1 261 ? -0.239 37.158 -19.735 1.00 79.75 261 SER A N 1
ATOM 1987 C CA . SER A 1 261 ? 0.977 37.422 -18.956 1.00 79.75 261 SER A CA 1
ATOM 1988 C C . SER A 1 261 ? 0.938 38.758 -18.200 1.00 79.75 261 SER A C 1
ATOM 1990 O O . SER A 1 261 ? 1.530 38.865 -17.122 1.00 79.75 261 SER A O 1
ATOM 1992 N N . GLN A 1 262 ? 0.189 39.749 -18.702 1.00 73.06 262 GLN A N 1
ATOM 1993 C CA . GLN A 1 262 ? -0.025 41.039 -18.036 1.00 73.06 262 GLN A CA 1
ATOM 1994 C C . GLN A 1 262 ? -0.809 40.883 -16.726 1.00 73.06 262 GLN A C 1
ATOM 1996 O O . GLN A 1 262 ? -0.481 41.523 -15.726 1.00 73.06 262 GLN A O 1
ATOM 2001 N N . ASN A 1 263 ? -1.780 39.966 -16.691 1.00 80.50 263 ASN A N 1
ATOM 2002 C CA . ASN A 1 263 ? -2.561 39.668 -15.488 1.00 80.50 263 ASN A CA 1
ATOM 2003 C C . ASN A 1 263 ? -1.711 38.941 -14.438 1.00 80.50 263 ASN A C 1
ATOM 2005 O O . ASN A 1 263 ? -1.844 39.192 -13.240 1.00 80.50 263 ASN A O 1
ATOM 2009 N N . VAL A 1 264 ? -0.778 38.090 -14.878 1.00 79.06 264 VAL A N 1
ATOM 2010 C CA . VAL A 1 264 ? 0.171 37.418 -13.979 1.00 79.06 264 VAL A CA 1
ATOM 2011 C C . VAL A 1 264 ? 1.083 38.434 -13.294 1.00 79.06 264 VAL A C 1
ATOM 2013 O O . VAL A 1 264 ? 1.261 38.336 -12.084 1.00 79.06 264 VAL A O 1
ATOM 2016 N N . LYS A 1 265 ? 1.578 39.465 -13.995 1.00 80.00 265 LYS A N 1
ATOM 2017 C CA . LYS A 1 265 ? 2.397 40.530 -13.377 1.00 80.00 265 LYS A CA 1
ATOM 2018 C C . LYS A 1 265 ? 1.651 41.337 -12.311 1.00 80.00 265 LYS A C 1
ATOM 2020 O O . LYS A 1 265 ? 2.269 41.851 -11.380 1.00 80.00 265 LYS A O 1
ATOM 2025 N N . ALA A 1 266 ? 0.329 41.438 -12.432 1.00 80.06 266 ALA A N 1
ATOM 2026 C CA . ALA A 1 266 ? -0.525 42.091 -11.444 1.00 80.06 266 ALA A CA 1
ATOM 2027 C C . ALA A 1 266 ? -0.865 41.193 -10.234 1.00 80.06 266 ALA A C 1
ATOM 2029 O O . ALA A 1 266 ? -1.329 41.714 -9.214 1.00 80.06 266 ALA A O 1
ATOM 2030 N N . SER A 1 267 ? -0.628 39.879 -10.323 1.00 80.81 267 SER A N 1
ATOM 2031 C CA . SER A 1 267 ? -0.979 38.899 -9.288 1.00 80.81 267 SER A CA 1
ATOM 2032 C C . SER A 1 267 ? -0.086 38.973 -8.046 1.00 80.81 267 SER A C 1
ATOM 2034 O O . SER A 1 267 ? 1.075 39.390 -8.107 1.00 80.81 267 SER A O 1
ATOM 2036 N N . ASP A 1 268 ? -0.614 38.507 -6.914 1.00 82.75 268 ASP A N 1
ATOM 2037 C CA . ASP A 1 268 ? 0.138 38.443 -5.657 1.00 82.75 268 ASP A CA 1
ATOM 2038 C C . ASP A 1 268 ? 1.266 37.409 -5.713 1.00 82.75 268 ASP A C 1
ATOM 2040 O O . ASP A 1 268 ? 2.338 37.655 -5.166 1.00 82.75 268 ASP A O 1
ATOM 2044 N N . ALA A 1 269 ? 1.080 36.311 -6.455 1.00 79.19 269 ALA A N 1
ATOM 2045 C CA . ALA A 1 269 ? 2.134 35.331 -6.720 1.00 79.19 269 ALA A CA 1
ATOM 2046 C C . ALA A 1 269 ? 3.351 35.993 -7.387 1.00 79.19 269 ALA A C 1
ATOM 2048 O O . ALA A 1 269 ? 4.478 35.834 -6.929 1.00 79.19 269 ALA A O 1
ATOM 2049 N N . TYR A 1 270 ? 3.128 36.831 -8.407 1.00 83.38 270 TYR A N 1
ATOM 2050 C CA . TYR A 1 270 ? 4.217 37.576 -9.036 1.00 83.38 270 TYR A CA 1
ATOM 2051 C C . TYR A 1 270 ? 4.816 38.621 -8.100 1.00 83.38 270 TYR A C 1
ATOM 2053 O O . TYR A 1 270 ? 6.031 38.707 -8.004 1.00 83.38 270 TYR A O 1
ATOM 2061 N N . LYS A 1 271 ? 4.005 39.410 -7.383 1.00 85.19 271 LYS A N 1
ATOM 2062 C CA . LYS A 1 271 ? 4.502 40.464 -6.475 1.00 85.19 271 LYS A CA 1
ATOM 2063 C C . LYS A 1 271 ? 5.339 39.909 -5.323 1.00 85.19 271 LYS A C 1
ATOM 2065 O O . LYS A 1 271 ? 6.342 40.532 -4.966 1.00 85.19 271 LYS A O 1
ATOM 2070 N N . ASN A 1 272 ? 4.964 38.747 -4.796 1.00 79.69 272 ASN A N 1
ATOM 2071 C CA . ASN A 1 272 ? 5.609 38.110 -3.649 1.00 79.69 272 ASN A CA 1
ATOM 2072 C C . ASN A 1 272 ? 6.795 37.214 -4.039 1.00 79.69 272 ASN A C 1
ATOM 2074 O O . ASN A 1 272 ? 7.612 36.897 -3.178 1.00 79.69 272 ASN A O 1
ATOM 2078 N N . ALA A 1 273 ? 6.926 36.846 -5.317 1.00 78.00 273 ALA A N 1
ATOM 2079 C CA . ALA A 1 273 ? 8.057 36.072 -5.817 1.00 78.00 273 ALA A CA 1
ATOM 2080 C C . ALA A 1 273 ? 9.397 36.821 -5.689 1.00 78.00 273 ALA A C 1
ATOM 2082 O O . ALA A 1 273 ? 9.464 38.060 -5.632 1.00 78.00 273 ALA A O 1
ATOM 2083 N N . THR A 1 274 ? 10.493 36.066 -5.680 1.00 80.06 274 THR A N 1
ATOM 2084 C CA . THR A 1 274 ? 11.846 36.628 -5.627 1.00 80.06 274 THR A CA 1
ATOM 2085 C C . THR A 1 274 ? 12.177 37.404 -6.905 1.00 80.06 274 THR A C 1
ATOM 2087 O O . THR A 1 274 ? 11.604 37.178 -7.972 1.00 80.06 274 THR A O 1
ATOM 2090 N N . ASN A 1 275 ? 13.156 38.312 -6.832 1.00 75.75 275 ASN A N 1
ATOM 2091 C CA . ASN A 1 275 ? 13.613 39.059 -8.012 1.00 75.75 275 ASN A CA 1
ATOM 2092 C C . ASN A 1 275 ? 14.116 38.133 -9.134 1.00 75.75 275 ASN A C 1
ATOM 2094 O O . ASN A 1 275 ? 13.961 38.461 -10.306 1.00 75.75 275 ASN A O 1
ATOM 2098 N N . SER A 1 276 ? 14.679 36.973 -8.776 1.00 66.12 276 SER A N 1
ATOM 2099 C CA . SER A 1 276 ? 15.150 35.966 -9.733 1.00 66.12 276 SER A CA 1
ATOM 2100 C C . SER A 1 276 ? 13.990 35.278 -10.461 1.00 66.12 276 SER A C 1
ATOM 2102 O O . SER A 1 276 ? 14.012 35.147 -11.681 1.00 66.12 276 SER A O 1
ATOM 2104 N N . GLU A 1 277 ? 12.929 34.900 -9.744 1.00 72.25 277 GLU A N 1
ATOM 2105 C CA . GLU A 1 277 ? 11.747 34.250 -10.332 1.00 72.25 277 GLU A CA 1
ATOM 2106 C C . GLU A 1 277 ? 10.933 35.212 -11.201 1.00 72.25 277 GLU A C 1
ATOM 2108 O O . GLU A 1 277 ? 10.494 34.843 -12.290 1.00 72.25 277 GLU A O 1
ATOM 2113 N N . LYS A 1 278 ? 10.806 36.470 -10.761 1.00 80.44 278 LYS A N 1
ATOM 2114 C CA . LYS A 1 278 ? 10.231 37.563 -11.558 1.00 80.44 278 LYS A CA 1
ATOM 2115 C C . LYS A 1 278 ? 10.995 37.752 -12.866 1.00 80.44 278 LYS A C 1
ATOM 2117 O O . LYS A 1 278 ? 10.393 37.748 -13.935 1.00 80.44 278 LYS A O 1
ATOM 2122 N N . ALA A 1 279 ? 12.326 37.839 -12.788 1.00 78.00 279 ALA A N 1
ATOM 2123 C CA . ALA A 1 279 ? 13.183 37.970 -13.962 1.00 78.00 279 ALA A CA 1
ATOM 2124 C C . ALA A 1 279 ? 13.084 36.752 -14.896 1.00 78.00 279 ALA A C 1
ATOM 2126 O O . ALA A 1 279 ? 13.039 36.919 -16.111 1.00 78.00 279 ALA A O 1
ATOM 2127 N N . ALA A 1 280 ? 13.005 35.534 -14.353 1.00 72.88 280 ALA A N 1
ATOM 2128 C CA . ALA A 1 280 ? 12.832 34.317 -15.145 1.00 72.88 280 ALA A CA 1
ATOM 2129 C C . ALA A 1 280 ? 11.500 34.314 -15.915 1.00 72.88 280 ALA A C 1
ATOM 2131 O O . ALA A 1 280 ? 11.481 33.992 -17.102 1.00 72.88 280 ALA A O 1
ATOM 2132 N N . TYR A 1 281 ? 10.406 34.727 -15.270 1.00 84.50 281 TYR A N 1
ATOM 2133 C CA . TYR A 1 281 ? 9.106 34.869 -15.927 1.00 84.50 281 TYR A CA 1
ATOM 2134 C C . TYR A 1 281 ? 9.101 35.972 -16.987 1.00 84.50 281 TYR A C 1
ATOM 2136 O O . TYR A 1 281 ? 8.662 35.740 -18.112 1.00 84.50 281 TYR A O 1
ATOM 2144 N N . ASP A 1 282 ? 9.656 37.143 -16.674 1.00 87.31 282 ASP A N 1
ATOM 2145 C CA . ASP A 1 282 ? 9.754 38.257 -17.619 1.00 87.31 282 ASP A CA 1
ATOM 2146 C C . ASP A 1 282 ? 10.579 37.899 -18.860 1.00 87.31 282 ASP A C 1
ATOM 2148 O O . ASP A 1 282 ? 10.185 38.223 -19.984 1.00 87.31 282 ASP A O 1
ATOM 2152 N N . ASN A 1 283 ? 11.685 37.179 -18.676 1.00 80.56 283 ASN A N 1
ATOM 2153 C CA . ASN A 1 283 ? 12.530 36.718 -19.772 1.00 80.56 283 ASN A CA 1
ATOM 2154 C C . ASN A 1 283 ? 11.836 35.651 -20.633 1.00 80.56 283 ASN A C 1
ATOM 2156 O O . ASN A 1 283 ? 11.940 35.718 -21.858 1.00 80.56 283 ASN A O 1
ATOM 2160 N N . ALA A 1 284 ? 11.091 34.718 -20.030 1.00 77.94 284 ALA A N 1
ATOM 2161 C CA . ALA A 1 284 ? 10.321 33.712 -20.767 1.00 77.94 284 ALA A CA 1
ATOM 2162 C C . ALA A 1 284 ? 9.202 34.353 -21.608 1.00 77.94 284 ALA A C 1
ATOM 2164 O O . ALA A 1 284 ? 9.029 34.025 -22.782 1.00 77.94 284 ALA A O 1
ATOM 2165 N N . VAL A 1 285 ? 8.491 35.338 -21.048 1.00 88.50 285 VAL A N 1
ATOM 2166 C CA . VAL A 1 285 ? 7.467 36.113 -21.771 1.00 88.50 285 VAL A CA 1
ATOM 2167 C C . VAL A 1 285 ? 8.090 36.891 -22.937 1.00 88.50 285 VAL A C 1
ATOM 2169 O O . VAL A 1 285 ? 7.556 36.869 -24.046 1.00 88.50 285 VAL A O 1
ATOM 2172 N N . LEU A 1 286 ? 9.247 37.530 -22.733 1.00 86.38 286 LEU A N 1
ATOM 2173 C CA . LEU A 1 286 ? 9.979 38.226 -23.800 1.00 86.38 286 LEU A CA 1
ATOM 2174 C C . LEU A 1 286 ? 10.458 37.272 -24.906 1.00 86.38 286 LEU A C 1
ATOM 2176 O O . LEU A 1 286 ? 10.390 37.620 -26.087 1.00 86.38 286 LEU A O 1
ATOM 2180 N N . ALA A 1 287 ? 10.933 36.077 -24.548 1.00 78.31 287 ALA A N 1
ATOM 2181 C CA . ALA A 1 287 ? 11.325 35.049 -25.510 1.00 78.31 287 ALA A CA 1
ATOM 2182 C C . ALA A 1 287 ? 10.122 34.578 -26.345 1.00 78.31 287 ALA A C 1
ATOM 2184 O O . ALA A 1 287 ? 10.203 34.553 -27.575 1.00 78.31 287 ALA A O 1
ATOM 2185 N N . GLY A 1 288 ? 8.973 34.334 -25.706 1.00 83.00 288 GLY A N 1
ATOM 2186 C CA . GLY A 1 288 ? 7.729 34.006 -26.402 1.00 83.00 288 GLY A CA 1
ATOM 2187 C C . GLY A 1 288 ? 7.250 35.108 -27.346 1.00 83.00 288 GLY A C 1
ATOM 2188 O O . GLY A 1 288 ? 6.861 34.815 -28.474 1.00 83.00 288 GLY A O 1
ATOM 2189 N N . GLN A 1 289 ? 7.346 36.385 -26.959 1.00 92.06 289 GLN A N 1
ATOM 2190 C CA . GLN A 1 289 ? 6.999 37.511 -27.842 1.00 92.06 289 GLN A CA 1
ATOM 2191 C C . GLN A 1 289 ? 7.896 37.577 -29.087 1.00 92.06 289 GLN A C 1
ATOM 2193 O O . GLN A 1 289 ? 7.416 37.848 -30.193 1.00 92.06 289 GLN A O 1
ATOM 2198 N N . LYS A 1 290 ? 9.197 37.299 -28.935 1.00 88.19 290 LYS A N 1
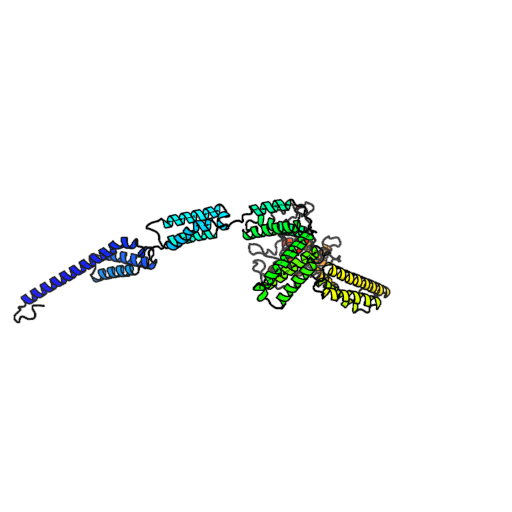ATOM 2199 C CA . LYS A 1 290 ? 10.144 37.234 -30.061 1.00 88.19 290 LYS A CA 1
ATOM 2200 C C . LYS A 1 290 ? 9.830 36.070 -31.001 1.00 88.19 290 LYS A C 1
ATOM 2202 O O . LYS A 1 290 ? 9.865 36.243 -32.215 1.00 88.19 290 LYS A O 1
ATOM 2207 N N . ILE A 1 291 ? 9.474 34.909 -30.455 1.00 80.19 291 ILE A N 1
ATOM 2208 C CA . ILE A 1 291 ? 9.106 33.723 -31.241 1.00 80.19 291 ILE A CA 1
ATOM 2209 C C . ILE A 1 291 ? 7.775 33.938 -31.976 1.00 80.19 291 ILE A C 1
ATOM 2211 O O . ILE A 1 291 ? 7.655 33.568 -33.146 1.00 80.19 291 ILE A O 1
ATOM 2215 N N . LEU A 1 292 ? 6.802 34.599 -31.341 1.00 83.12 292 LEU A N 1
ATOM 2216 C CA . LEU A 1 292 ? 5.514 34.933 -31.951 1.00 83.12 292 LEU A CA 1
ATOM 2217 C C . LEU A 1 292 ? 5.653 35.933 -33.113 1.00 83.12 292 LEU A C 1
ATOM 2219 O O . LEU A 1 292 ? 5.026 35.756 -34.156 1.00 83.12 292 LEU A O 1
ATOM 2223 N N . SER A 1 293 ? 6.493 36.961 -32.947 1.00 83.94 293 SER A N 1
ATOM 2224 C CA . SER A 1 293 ? 6.739 37.998 -33.965 1.00 83.94 293 SER A CA 1
ATOM 2225 C C . SER A 1 293 ? 7.660 37.554 -35.109 1.00 83.94 293 SER A C 1
ATOM 2227 O O . SER A 1 293 ? 7.693 38.212 -36.149 1.00 83.94 293 SER A O 1
ATOM 2229 N N . ASN A 1 294 ? 8.372 36.432 -34.963 1.00 80.50 294 ASN A N 1
ATOM 2230 C CA . ASN A 1 294 ? 9.183 35.853 -36.030 1.00 80.50 294 ASN A CA 1
ATOM 2231 C C . ASN A 1 294 ? 8.285 35.142 -37.068 1.00 80.50 294 ASN A C 1
ATOM 2233 O O . ASN A 1 294 ? 7.666 34.128 -36.739 1.00 80.50 294 ASN A O 1
ATOM 2237 N N . PRO A 1 295 ? 8.217 35.594 -38.335 1.00 69.88 295 PRO A N 1
ATOM 2238 C CA . PRO A 1 295 ? 7.396 34.942 -39.358 1.00 69.88 295 PRO A CA 1
ATOM 2239 C C . PRO A 1 295 ? 7.868 33.519 -39.697 1.00 69.88 295 PRO A C 1
ATOM 2241 O O . PRO A 1 295 ? 7.048 32.709 -40.119 1.00 69.88 295 PRO A O 1
ATOM 2244 N N . ASN A 1 296 ? 9.141 33.197 -39.442 1.00 68.69 296 ASN A N 1
ATOM 2245 C CA . ASN A 1 296 ? 9.765 31.911 -39.762 1.00 68.69 296 ASN A CA 1
ATOM 2246 C C . ASN A 1 296 ? 9.896 30.967 -38.558 1.00 68.69 296 ASN A C 1
ATOM 2248 O O . ASN A 1 296 ? 10.571 29.946 -38.674 1.00 68.69 296 ASN A O 1
ATOM 2252 N N . SER A 1 297 ? 9.320 31.303 -37.399 1.00 62.28 297 SER A N 1
ATOM 2253 C CA . SER A 1 297 ? 9.381 30.405 -36.243 1.00 62.28 297 SER A CA 1
ATOM 2254 C C . SER A 1 297 ? 8.683 29.078 -36.527 1.00 62.28 297 SER A C 1
ATOM 2256 O O . SER A 1 297 ? 7.634 29.021 -37.170 1.00 62.28 297 SER A O 1
ATOM 2258 N N . THR A 1 298 ? 9.296 28.010 -36.046 1.00 57.88 298 THR A N 1
ATOM 2259 C CA . THR A 1 298 ? 8.836 26.633 -36.173 1.00 57.88 298 THR A CA 1
ATOM 2260 C C . THR A 1 298 ? 7.821 26.293 -35.085 1.00 57.88 298 THR A C 1
ATOM 2262 O O . THR A 1 298 ? 7.757 26.932 -34.034 1.00 57.88 298 THR A O 1
ATOM 2265 N N . ILE A 1 299 ? 7.033 25.242 -35.313 1.00 53.59 299 ILE A N 1
ATOM 2266 C CA . ILE A 1 299 ? 6.054 24.748 -34.332 1.00 53.59 299 ILE A CA 1
ATOM 2267 C C . ILE A 1 299 ? 6.753 24.347 -33.019 1.00 53.59 299 ILE A C 1
ATOM 2269 O O . ILE A 1 299 ? 6.244 24.638 -31.939 1.00 53.59 299 ILE A O 1
ATOM 2273 N N . ALA A 1 300 ? 7.951 23.757 -33.103 1.00 48.56 300 ALA A N 1
ATOM 2274 C CA . ALA A 1 300 ? 8.749 23.372 -31.940 1.00 48.56 300 ALA A CA 1
ATOM 2275 C C . ALA A 1 300 ? 9.186 24.584 -31.099 1.00 48.56 300 ALA A C 1
ATOM 2277 O O . ALA A 1 300 ? 9.042 24.563 -29.880 1.00 48.56 300 ALA A O 1
ATOM 2278 N N . GLU A 1 301 ? 9.642 25.668 -31.733 1.00 54.81 301 GLU A N 1
ATOM 2279 C CA . GLU A 1 301 ? 10.012 26.904 -31.025 1.00 54.81 301 GLU A CA 1
ATOM 2280 C C . GLU A 1 301 ? 8.798 27.550 -30.347 1.00 54.81 301 GLU A C 1
ATOM 2282 O O . GLU A 1 301 ? 8.885 28.014 -29.210 1.00 54.81 301 GLU A O 1
ATOM 2287 N N . VAL A 1 302 ? 7.643 27.549 -31.020 1.00 55.34 302 VAL A N 1
ATOM 2288 C CA . VAL A 1 302 ? 6.390 28.072 -30.458 1.00 55.34 302 VAL A CA 1
ATOM 2289 C C . VAL A 1 302 ? 5.937 27.235 -29.257 1.00 55.34 302 VAL A C 1
ATOM 2291 O O . VAL A 1 302 ? 5.531 27.801 -28.243 1.00 55.34 302 VAL A O 1
ATOM 2294 N N . ASN A 1 303 ? 6.047 25.908 -29.326 1.00 51.09 303 ASN A N 1
ATOM 2295 C CA . ASN A 1 303 ? 5.691 25.019 -28.220 1.00 51.09 303 ASN A CA 1
ATOM 2296 C C . ASN A 1 303 ? 6.670 25.125 -27.043 1.00 51.09 303 ASN A C 1
ATOM 2298 O O . ASN A 1 303 ? 6.215 25.237 -25.904 1.00 51.09 303 ASN A O 1
ATOM 2302 N N . SER A 1 304 ? 7.978 25.214 -27.304 1.00 56.97 304 SER A N 1
ATOM 2303 C CA . SER A 1 304 ? 8.991 25.463 -26.268 1.00 56.97 304 SER A CA 1
ATOM 2304 C C . SER A 1 304 ? 8.695 26.757 -25.510 1.00 56.97 304 SER A C 1
ATOM 2306 O O . SER A 1 304 ? 8.625 26.758 -24.285 1.00 56.97 304 SER A O 1
ATOM 2308 N N . ALA A 1 305 ? 8.390 27.845 -26.226 1.00 68.50 305 ALA A N 1
ATOM 2309 C CA . ALA A 1 305 ? 8.057 29.122 -25.601 1.00 68.50 305 ALA A CA 1
ATOM 2310 C C . ALA A 1 305 ? 6.824 29.046 -24.685 1.00 68.50 305 ALA A C 1
ATOM 2312 O O . ALA A 1 305 ? 6.798 29.661 -23.618 1.00 68.50 305 ALA A O 1
ATOM 2313 N N . ARG A 1 306 ? 5.791 28.295 -25.088 1.00 69.62 306 ARG A N 1
ATOM 2314 C CA . ARG A 1 306 ? 4.581 28.092 -24.273 1.00 69.62 306 ARG A CA 1
ATOM 2315 C C . ARG A 1 306 ? 4.914 27.365 -22.968 1.00 69.62 306 ARG A C 1
ATOM 2317 O O . ARG A 1 306 ? 4.440 27.776 -21.906 1.00 69.62 306 ARG A O 1
ATOM 2324 N N . ILE A 1 307 ? 5.743 26.327 -23.053 1.00 53.47 307 ILE A N 1
ATOM 2325 C CA . ILE A 1 307 ? 6.197 25.525 -21.912 1.00 53.47 307 ILE A CA 1
ATOM 2326 C C . ILE A 1 307 ? 7.051 26.374 -20.966 1.00 53.47 307 ILE A C 1
ATOM 2328 O O . ILE A 1 307 ? 6.791 26.399 -19.762 1.00 53.47 307 ILE A O 1
ATOM 2332 N N . ASP A 1 308 ? 8.000 27.145 -21.498 1.00 67.56 308 ASP A N 1
ATOM 2333 C CA . ASP A 1 308 ? 8.887 28.004 -20.709 1.00 67.56 308 ASP A CA 1
ATOM 2334 C C . ASP A 1 308 ? 8.112 29.060 -19.912 1.00 67.56 308 ASP A C 1
ATOM 2336 O O . ASP A 1 308 ? 8.363 29.264 -18.718 1.00 67.56 308 ASP A O 1
ATOM 2340 N N . ILE A 1 309 ? 7.110 29.691 -20.534 1.00 75.31 309 ILE A N 1
ATOM 2341 C CA . ILE A 1 309 ? 6.237 30.658 -19.856 1.00 75.31 309 ILE A CA 1
ATOM 2342 C C . ILE A 1 309 ? 5.399 29.967 -18.772 1.00 75.31 309 ILE A C 1
ATOM 2344 O O . ILE A 1 309 ? 5.291 30.483 -17.656 1.00 75.31 309 ILE A O 1
ATOM 2348 N N . GLY A 1 310 ? 4.833 28.791 -19.060 1.00 63.75 310 GLY A N 1
ATOM 2349 C CA . GLY A 1 310 ? 4.061 28.008 -18.090 1.00 63.75 310 GLY A CA 1
ATOM 2350 C C . GLY A 1 310 ? 4.892 27.585 -16.875 1.00 63.75 310 GLY A C 1
ATOM 2351 O O . GLY A 1 310 ? 4.455 27.717 -15.729 1.00 63.75 310 GLY A O 1
ATOM 2352 N N . ASN A 1 311 ? 6.128 27.156 -17.106 1.00 56.72 311 ASN A N 1
ATOM 2353 C CA . ASN A 1 311 ? 7.073 26.760 -16.069 1.00 56.72 311 ASN A CA 1
ATOM 2354 C C . ASN A 1 311 ? 7.517 27.929 -15.200 1.00 56.72 311 ASN A C 1
ATOM 2356 O O . ASN A 1 311 ? 7.530 27.824 -13.969 1.00 56.72 311 ASN A O 1
ATOM 2360 N N . ALA A 1 312 ? 7.834 29.064 -15.818 1.00 70.75 312 ALA A N 1
ATOM 2361 C CA . ALA A 1 312 ? 8.154 30.264 -15.072 1.00 70.75 312 ALA A CA 1
ATOM 2362 C C . ALA A 1 312 ? 6.943 30.756 -14.257 1.00 70.75 312 ALA A C 1
ATOM 2364 O O . ALA A 1 312 ? 7.113 31.167 -13.112 1.00 70.75 312 ALA A O 1
ATOM 2365 N N . LYS A 1 313 ? 5.712 30.619 -14.778 1.00 75.75 313 LYS A N 1
ATOM 2366 C CA . LYS A 1 313 ? 4.474 30.930 -14.041 1.00 75.75 313 LYS A CA 1
ATOM 2367 C C . LYS A 1 313 ? 4.298 30.049 -12.802 1.00 75.75 313 LYS A C 1
ATOM 2369 O O . LYS A 1 313 ? 3.981 30.559 -11.731 1.00 75.75 313 LYS A O 1
ATOM 2374 N N . ARG A 1 314 ? 4.540 28.739 -12.922 1.00 65.06 314 ARG A N 1
ATOM 2375 C CA . ARG A 1 314 ? 4.463 27.781 -11.801 1.00 65.06 314 ARG A CA 1
ATOM 2376 C C . ARG A 1 314 ? 5.462 28.106 -10.693 1.00 65.06 314 ARG A C 1
ATOM 2378 O O . ARG A 1 314 ? 5.083 28.073 -9.523 1.00 65.06 314 ARG A O 1
ATOM 2385 N N . ARG A 1 315 ? 6.689 28.506 -11.055 1.00 68.50 315 ARG A N 1
ATOM 2386 C CA . ARG A 1 315 ? 7.713 28.948 -10.089 1.00 68.50 315 ARG A CA 1
ATOM 2387 C C . ARG A 1 315 ? 7.241 30.128 -9.245 1.00 68.50 315 ARG A C 1
ATOM 2389 O O . ARG A 1 315 ? 7.401 30.092 -8.033 1.00 68.50 315 ARG A O 1
ATOM 2396 N N . LEU A 1 316 ? 6.579 31.118 -9.850 1.00 75.12 316 LEU A N 1
ATOM 2397 C CA . LEU A 1 316 ? 6.019 32.258 -9.106 1.00 75.12 316 LEU A CA 1
ATOM 2398 C C . LEU A 1 316 ? 4.988 31.837 -8.048 1.00 75.12 316 LEU A C 1
ATOM 2400 O O . LEU A 1 316 ? 4.788 32.545 -7.069 1.00 75.12 316 LEU A O 1
ATOM 2404 N N . SER A 1 317 ? 4.303 30.710 -8.255 1.00 68.06 317 SER A N 1
ATOM 2405 C CA . SER A 1 317 ? 3.298 30.168 -7.330 1.00 68.06 317 SER A CA 1
ATOM 2406 C C . SER A 1 317 ? 3.856 29.100 -6.379 1.00 68.06 317 SER A C 1
ATOM 2408 O O . SER A 1 317 ? 3.077 28.433 -5.706 1.00 68.06 317 SER A O 1
ATOM 2410 N N . GLY A 1 318 ? 5.181 28.906 -6.329 1.00 53.12 318 GLY A N 1
ATOM 2411 C CA . GLY A 1 318 ? 5.821 27.894 -5.478 1.00 53.12 318 GLY A CA 1
ATOM 2412 C C . GLY A 1 318 ? 5.535 26.447 -5.895 1.00 53.12 318 GLY A C 1
ATOM 2413 O O . GLY A 1 318 ? 5.760 25.527 -5.112 1.00 53.12 318 GLY A O 1
ATOM 2414 N N . LEU A 1 319 ? 5.029 26.234 -7.115 1.00 39.47 319 LEU A N 1
ATOM 2415 C CA . LEU A 1 319 ? 4.704 24.913 -7.648 1.00 39.47 319 LEU A CA 1
ATOM 2416 C C . LEU A 1 319 ? 5.919 24.299 -8.364 1.00 39.47 319 LEU A C 1
ATOM 2418 O O . LEU A 1 319 ? 6.674 25.023 -9.024 1.00 39.47 319 LEU A O 1
ATOM 2422 N N . PRO A 1 320 ? 6.100 22.964 -8.300 1.00 37.03 320 PRO A N 1
ATOM 2423 C CA . PRO A 1 320 ? 7.194 22.284 -8.988 1.00 37.03 320 PRO A CA 1
ATOM 2424 C C . PRO A 1 320 ? 7.122 22.513 -10.505 1.00 37.03 320 PRO A C 1
ATOM 2426 O O . PRO A 1 320 ? 6.035 22.589 -11.082 1.00 37.03 320 PRO A O 1
ATOM 2429 N N . VAL A 1 321 ? 8.285 22.648 -11.141 1.00 37.28 321 VAL A N 1
ATOM 2430 C CA . VAL A 1 321 ? 8.462 22.906 -12.583 1.00 37.28 321 VAL A CA 1
ATOM 2431 C C . VAL A 1 321 ? 8.257 21.613 -13.370 1.00 37.28 321 VAL A C 1
ATOM 2433 O O . VAL A 1 321 ? 8.722 20.569 -12.921 1.00 37.28 321 VAL A O 1
ATOM 2436 N N . VAL A 1 322 ? 7.642 21.673 -14.553 1.00 35.88 322 VAL A N 1
ATOM 2437 C CA . VAL A 1 322 ? 7.660 20.552 -15.509 1.00 35.88 322 VAL A CA 1
ATOM 2438 C C . VAL A 1 322 ? 8.926 20.699 -16.345 1.00 35.88 322 VAL A C 1
ATOM 2440 O O . VAL A 1 322 ? 8.946 21.450 -17.313 1.00 35.88 322 VAL A O 1
ATOM 2443 N N . ILE A 1 323 ? 10.032 20.099 -15.904 1.00 36.78 323 ILE A N 1
ATOM 2444 C CA . ILE A 1 323 ? 11.304 20.196 -16.627 1.00 36.78 323 ILE A CA 1
ATOM 2445 C C . ILE A 1 323 ? 11.388 19.031 -17.611 1.00 36.78 323 ILE A C 1
ATOM 2447 O O . ILE A 1 323 ? 11.565 17.900 -17.168 1.00 36.78 323 ILE A O 1
ATOM 2451 N N . ASP A 1 324 ? 11.387 19.310 -18.913 1.00 40.75 324 ASP A N 1
ATOM 2452 C CA . ASP A 1 324 ? 12.120 18.448 -19.840 1.00 40.75 324 ASP A CA 1
ATOM 2453 C C . ASP A 1 324 ? 13.606 18.756 -19.643 1.00 40.75 324 ASP A C 1
ATOM 2455 O O . ASP A 1 324 ? 14.132 19.761 -20.125 1.00 40.75 324 ASP A O 1
ATOM 2459 N N . LYS A 1 325 ? 14.297 17.942 -18.839 1.00 38.62 325 LYS A N 1
ATOM 2460 C CA . LYS A 1 325 ? 15.762 17.963 -18.803 1.00 38.62 325 LYS A CA 1
ATOM 2461 C C . LYS A 1 325 ? 16.271 17.078 -19.928 1.00 38.62 325 LYS A C 1
ATOM 2463 O O . LYS A 1 325 ? 16.103 15.865 -19.884 1.00 38.62 325 LYS A O 1
ATOM 2468 N N . VAL A 1 326 ? 16.985 17.671 -20.871 1.00 47.44 326 VAL A N 1
ATOM 2469 C CA . VAL A 1 326 ? 17.881 16.925 -21.755 1.00 47.44 326 VAL A CA 1
ATOM 2470 C C . VAL A 1 326 ? 19.100 16.483 -20.925 1.00 47.44 326 VAL A C 1
ATOM 2472 O O . VAL A 1 326 ? 19.755 17.322 -20.302 1.00 47.44 326 VAL A O 1
ATOM 2475 N N . ASN A 1 327 ? 19.382 15.177 -20.842 1.00 42.78 327 ASN A N 1
ATOM 2476 C CA . ASN A 1 327 ? 20.456 14.631 -19.999 1.00 42.78 327 ASN A CA 1
ATOM 2477 C C . ASN A 1 327 ? 21.839 14.812 -20.667 1.00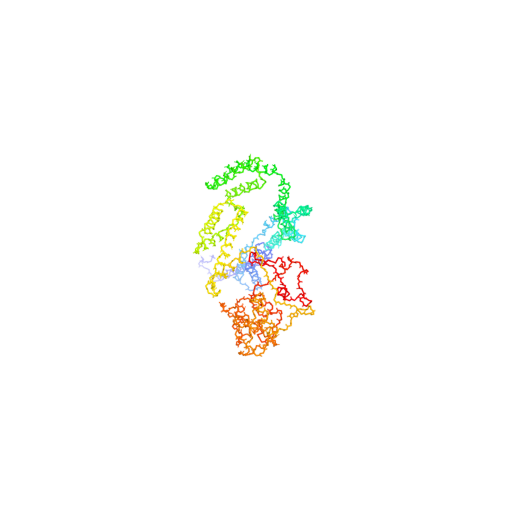 42.78 327 ASN A C 1
ATOM 2479 O O . ASN A 1 327 ? 22.066 14.311 -21.767 1.00 42.78 327 ASN A O 1
ATOM 2483 N N . LYS A 1 328 ? 22.774 15.504 -19.995 1.00 47.19 328 LYS A N 1
ATOM 2484 C CA . LYS A 1 328 ? 24.123 15.826 -20.509 1.00 47.19 328 LYS A CA 1
ATOM 2485 C C . LYS A 1 328 ? 25.274 15.047 -19.872 1.00 47.19 328 LYS A C 1
ATOM 2487 O O . LYS A 1 328 ? 26.420 15.209 -20.284 1.00 47.19 328 LYS A O 1
ATOM 2492 N N . GLU A 1 329 ? 24.972 14.184 -18.912 1.00 45.34 329 GLU A N 1
ATOM 2493 C CA . GLU A 1 329 ? 25.953 13.426 -18.124 1.00 45.34 329 GLU A CA 1
ATOM 2494 C C . GLU A 1 329 ? 26.844 12.531 -19.015 1.00 45.34 329 GLU A C 1
ATOM 2496 O O . GLU A 1 329 ? 28.030 12.337 -18.765 1.00 45.34 329 GLU A O 1
ATOM 2501 N N . ILE A 1 330 ? 26.311 12.060 -20.148 1.00 45.66 330 ILE A N 1
ATOM 2502 C CA . ILE A 1 330 ? 27.056 11.250 -21.127 1.00 45.66 330 ILE A CA 1
ATOM 2503 C C . ILE A 1 330 ? 28.097 12.087 -21.891 1.00 45.66 330 ILE A C 1
ATOM 2505 O O . ILE A 1 330 ? 29.155 11.576 -22.265 1.00 45.66 330 ILE A O 1
ATOM 2509 N N . LEU A 1 331 ? 27.822 13.374 -22.120 1.00 51.72 331 LEU A N 1
ATOM 2510 C CA . LEU A 1 331 ? 28.775 14.285 -22.750 1.00 51.72 331 LEU A CA 1
ATOM 2511 C C . LEU A 1 331 ? 29.907 14.658 -21.782 1.00 51.72 331 LEU A C 1
ATOM 2513 O O . LEU A 1 331 ? 31.054 14.688 -22.217 1.00 51.72 331 LEU A O 1
ATOM 2517 N N . GLU A 1 332 ? 29.615 14.841 -20.488 1.00 47.69 332 GLU A N 1
ATOM 2518 C CA . GLU A 1 332 ? 30.622 14.993 -19.416 1.00 47.69 332 GLU A CA 1
ATOM 2519 C C . GLU A 1 332 ? 31.620 13.833 -19.403 1.00 47.69 332 GLU A C 1
ATOM 2521 O O . GLU A 1 332 ? 32.827 14.047 -19.511 1.00 47.69 332 GLU A O 1
ATOM 2526 N N . VAL A 1 333 ? 31.114 12.598 -19.377 1.00 48.03 333 VAL A N 1
ATOM 2527 C CA . VAL A 1 333 ? 31.953 11.391 -19.339 1.00 48.03 333 VAL A CA 1
ATOM 2528 C C . VAL A 1 333 ? 32.795 11.238 -20.611 1.00 48.03 333 VAL A C 1
ATOM 2530 O O . VAL A 1 333 ? 33.980 10.913 -20.536 1.00 48.03 333 VAL A O 1
ATOM 2533 N N . ALA A 1 334 ? 32.222 11.512 -21.788 1.00 52.41 334 ALA A N 1
ATOM 2534 C CA . ALA A 1 334 ? 32.966 11.454 -23.047 1.00 52.41 334 ALA A CA 1
ATOM 2535 C C . ALA A 1 334 ? 34.119 12.475 -23.089 1.00 52.41 334 ALA A C 1
ATOM 2537 O O . ALA A 1 334 ? 35.187 12.174 -23.630 1.00 52.41 334 ALA A O 1
ATOM 2538 N N . ILE A 1 335 ? 33.921 13.662 -22.504 1.00 55.06 335 ILE A N 1
ATOM 2539 C CA . ILE A 1 335 ? 34.953 14.699 -22.410 1.00 55.06 335 ILE A CA 1
ATOM 2540 C C . ILE A 1 335 ? 36.089 14.248 -21.484 1.00 55.06 335 ILE A C 1
ATOM 2542 O O . ILE A 1 335 ? 37.258 14.309 -21.867 1.00 55.06 335 ILE A O 1
ATOM 2546 N N . GLU A 1 336 ? 35.764 13.732 -20.298 1.00 51.72 336 GLU A N 1
ATOM 2547 C CA . GLU A 1 336 ? 36.765 13.249 -19.337 1.00 51.72 336 GLU A CA 1
ATOM 2548 C C . GLU A 1 336 ? 37.624 12.101 -19.904 1.00 51.72 336 GLU A C 1
ATOM 2550 O O . GLU A 1 336 ? 38.838 12.039 -19.668 1.00 51.72 336 GLU A O 1
ATOM 2555 N N . ASP A 1 337 ? 37.027 11.203 -20.695 1.00 53.34 337 ASP A N 1
ATOM 2556 C CA . ASP A 1 337 ? 37.746 10.100 -21.340 1.00 53.34 337 ASP A CA 1
ATOM 2557 C C . ASP A 1 337 ? 38.723 10.587 -22.422 1.00 53.34 337 ASP A C 1
ATOM 2559 O O . ASP A 1 337 ? 39.872 10.128 -22.470 1.00 53.34 337 ASP A O 1
ATOM 2563 N N . GLY A 1 338 ? 38.321 11.556 -23.249 1.00 55.88 338 GLY A N 1
ATOM 2564 C CA . GLY A 1 338 ? 39.231 12.164 -24.219 1.00 55.88 338 GLY A CA 1
ATOM 2565 C C . GLY A 1 338 ? 40.375 12.930 -23.546 1.00 55.88 338 GLY A C 1
ATOM 2566 O O . GLY A 1 338 ? 41.533 12.790 -23.947 1.00 55.88 338 GLY A O 1
ATOM 2567 N N . GLU A 1 339 ? 40.105 13.660 -22.461 1.00 62.47 339 GLU A N 1
ATOM 2568 C CA . GLU A 1 339 ? 41.145 14.344 -21.679 1.00 62.47 339 GLU A CA 1
ATOM 2569 C C . GLU A 1 339 ? 42.138 13.374 -21.027 1.00 62.47 339 GLU A C 1
ATOM 2571 O O . GLU A 1 339 ? 43.325 13.685 -20.872 1.00 62.47 339 GLU A O 1
ATOM 2576 N N . ARG A 1 340 ? 41.693 12.164 -20.669 1.00 57.06 340 ARG A N 1
ATOM 2577 C CA . ARG A 1 340 ? 42.577 11.108 -20.162 1.00 57.06 340 ARG A CA 1
ATOM 2578 C C . ARG A 1 340 ? 43.486 10.553 -21.259 1.00 57.06 340 ARG A C 1
ATOM 2580 O O . ARG A 1 340 ? 44.657 10.290 -20.987 1.00 57.06 340 ARG A O 1
ATOM 2587 N N . ILE A 1 341 ? 42.987 10.403 -22.486 1.00 59.41 341 ILE A N 1
ATOM 2588 C CA . ILE A 1 341 ? 43.769 9.912 -23.633 1.00 59.41 341 ILE A CA 1
ATOM 2589 C C . ILE A 1 341 ? 44.855 10.913 -24.040 1.00 59.41 341 ILE A C 1
ATOM 2591 O O . ILE A 1 341 ? 45.974 10.489 -24.341 1.00 59.41 341 ILE A O 1
ATOM 2595 N N . LEU A 1 342 ? 44.578 12.217 -23.927 1.00 61.69 342 LEU A N 1
ATOM 2596 C CA . LEU A 1 342 ? 45.547 13.300 -24.148 1.00 61.69 342 LEU A CA 1
ATOM 2597 C C . LEU A 1 342 ? 46.782 13.246 -23.233 1.00 61.69 342 LEU A C 1
ATOM 2599 O O . LEU A 1 342 ? 47.786 13.889 -23.535 1.00 61.69 342 LEU A O 1
ATOM 2603 N N . LYS A 1 343 ? 46.740 12.481 -22.132 1.00 57.69 343 LYS A N 1
ATOM 2604 C CA . LYS A 1 343 ? 47.886 12.281 -21.225 1.00 57.69 343 LYS A CA 1
ATOM 2605 C C . LYS A 1 343 ? 48.907 11.261 -21.748 1.00 57.69 343 LYS A C 1
ATOM 2607 O O . LYS A 1 343 ? 49.968 11.113 -21.145 1.00 57.69 343 LYS A O 1
ATOM 2612 N N . ASN A 1 344 ? 48.613 10.560 -22.847 1.00 56.47 344 ASN A N 1
ATOM 2613 C CA . ASN A 1 344 ? 49.576 9.704 -23.543 1.00 56.47 344 ASN A CA 1
ATOM 2614 C C . ASN A 1 344 ? 50.446 10.529 -24.509 1.00 56.47 344 ASN A C 1
ATOM 2616 O O . ASN A 1 344 ? 50.044 11.598 -24.957 1.00 56.47 344 ASN A O 1
ATOM 2620 N N . ASN A 1 345 ? 51.636 10.029 -24.859 1.00 62.31 345 ASN A N 1
ATOM 2621 C CA . ASN A 1 345 ? 52.563 10.726 -25.759 1.00 62.31 345 ASN A CA 1
ATOM 2622 C C . ASN A 1 345 ? 52.114 10.599 -27.231 1.00 62.31 345 ASN A C 1
ATOM 2624 O O . ASN A 1 345 ? 52.640 9.775 -27.978 1.00 62.31 345 ASN A O 1
ATOM 2628 N N . LEU A 1 346 ? 51.081 11.357 -27.606 1.00 71.44 346 LEU A N 1
ATOM 2629 C CA . LEU A 1 346 ? 50.457 11.338 -28.930 1.00 71.44 346 LEU A CA 1
ATOM 2630 C C . LEU A 1 346 ? 51.199 12.245 -29.930 1.00 71.44 346 LEU A C 1
ATOM 2632 O O . LEU A 1 346 ? 51.764 13.265 -29.532 1.00 71.44 346 LEU A O 1
ATOM 2636 N N . PRO A 1 347 ? 51.166 11.931 -31.238 1.00 75.56 347 PRO A N 1
ATOM 2637 C CA . PRO A 1 347 ? 51.569 12.871 -32.280 1.00 75.56 347 PRO A CA 1
ATOM 2638 C C . PRO A 1 347 ? 50.771 14.177 -32.197 1.00 75.56 347 PRO A C 1
ATOM 2640 O O . PRO A 1 347 ? 49.557 14.154 -31.983 1.00 75.56 347 PRO A O 1
ATOM 2643 N N . SER A 1 348 ? 51.440 15.313 -32.415 1.00 67.25 348 SER A N 1
ATOM 2644 C CA . SER A 1 348 ? 50.862 16.648 -32.195 1.00 67.25 348 SER A CA 1
ATOM 2645 C C . SER A 1 348 ? 49.573 16.906 -32.980 1.00 67.25 348 SER A C 1
ATOM 2647 O O . SER A 1 348 ? 48.671 17.548 -32.460 1.00 67.25 348 SER A O 1
ATOM 2649 N N . ASN A 1 349 ? 49.440 16.355 -34.189 1.00 73.38 349 ASN A N 1
ATOM 2650 C CA . ASN A 1 349 ? 48.236 16.520 -35.004 1.00 73.38 349 ASN A CA 1
ATOM 2651 C C . ASN A 1 349 ? 47.002 15.825 -34.396 1.00 73.38 349 ASN A C 1
ATOM 2653 O O . ASN A 1 349 ? 45.935 16.423 -34.351 1.00 73.38 349 ASN A O 1
ATOM 2657 N N . LEU A 1 350 ? 47.152 14.602 -33.873 1.00 74.19 350 LEU A N 1
ATOM 2658 C CA . LEU A 1 350 ? 46.051 13.881 -33.214 1.00 74.19 350 LEU A CA 1
ATOM 2659 C C . LEU A 1 350 ? 45.700 14.506 -31.859 1.00 74.19 350 LEU A C 1
ATOM 2661 O O . LEU A 1 350 ? 44.550 14.490 -31.427 1.00 74.19 350 LEU A O 1
ATOM 2665 N N . GLN A 1 351 ? 46.703 15.071 -31.184 1.00 65.19 351 GLN A N 1
ATOM 2666 C CA . GLN A 1 351 ? 46.503 15.790 -29.933 1.00 65.19 351 GLN A CA 1
ATOM 2667 C C . GLN A 1 351 ? 45.683 17.073 -30.149 1.00 65.19 351 GLN A C 1
ATOM 2669 O O . GLN A 1 351 ? 44.748 17.331 -29.394 1.00 65.19 351 GLN A O 1
ATOM 2674 N N . GLU A 1 352 ? 46.002 17.854 -31.185 1.00 68.75 352 GLU A N 1
ATOM 2675 C CA . GLU A 1 352 ? 45.277 19.082 -31.535 1.00 68.75 352 GLU A CA 1
ATOM 2676 C C . GLU A 1 352 ? 43.820 18.806 -31.940 1.00 68.75 352 GLU A C 1
ATOM 2678 O O . GLU A 1 352 ? 42.917 19.503 -31.473 1.00 68.75 352 GLU A O 1
ATOM 2683 N N . GLU A 1 353 ? 43.571 17.764 -32.741 1.00 72.94 353 GLU A N 1
ATOM 2684 C CA . GLU A 1 353 ? 42.216 17.379 -33.165 1.00 72.94 353 GLU A CA 1
ATOM 2685 C C . GLU A 1 353 ? 41.346 16.938 -31.976 1.00 72.94 353 GLU A C 1
ATOM 2687 O O . GLU A 1 353 ? 40.215 17.416 -31.828 1.00 72.94 353 GLU A O 1
ATOM 2692 N N . LEU A 1 354 ? 41.892 16.114 -31.071 1.00 73.81 354 LEU A N 1
ATOM 2693 C CA . LEU A 1 354 ? 41.179 15.676 -29.870 1.00 73.81 354 LEU A CA 1
ATOM 2694 C C . LEU A 1 354 ? 40.911 16.838 -28.895 1.00 73.81 354 LEU A C 1
ATOM 2696 O O . LEU A 1 354 ? 39.795 16.967 -28.397 1.00 73.81 354 LEU A O 1
ATOM 2700 N N . ILE A 1 355 ? 41.879 17.734 -28.662 1.00 65.88 355 ILE A N 1
ATOM 2701 C CA . ILE A 1 355 ? 41.666 18.943 -27.837 1.00 65.88 355 ILE A CA 1
ATOM 2702 C C . ILE A 1 355 ? 40.543 19.814 -28.419 1.00 65.88 355 ILE A C 1
ATOM 2704 O O . ILE A 1 355 ? 39.716 20.341 -27.666 1.00 65.88 355 ILE A O 1
ATOM 2708 N N . GLY A 1 356 ? 40.487 19.944 -29.747 1.00 62.06 356 GLY A N 1
ATOM 2709 C CA . GLY A 1 356 ? 39.455 20.711 -30.442 1.00 62.06 356 GLY A CA 1
ATOM 2710 C C . GLY A 1 356 ? 38.043 20.189 -30.169 1.00 62.06 356 GLY A C 1
ATOM 2711 O O . GLY A 1 356 ? 37.180 20.948 -29.723 1.00 62.06 356 GLY A O 1
ATOM 2712 N N . VAL A 1 357 ? 37.807 18.887 -30.362 1.00 68.50 357 VAL A N 1
ATOM 2713 C CA . VAL A 1 357 ? 36.471 18.295 -30.146 1.00 68.50 357 VAL A CA 1
ATOM 2714 C C . VAL A 1 357 ? 36.064 18.244 -28.671 1.00 68.50 357 VAL A C 1
ATOM 2716 O O . VAL A 1 357 ? 34.878 18.364 -28.365 1.00 68.50 357 VAL A O 1
ATOM 2719 N N . LEU A 1 358 ? 37.022 18.126 -27.747 1.00 59.50 358 LEU A N 1
ATOM 2720 C CA . LEU A 1 358 ? 36.749 18.176 -26.306 1.00 59.50 358 LEU A CA 1
ATOM 2721 C C . LEU A 1 358 ? 36.366 19.580 -25.841 1.00 59.50 358 LEU A C 1
ATOM 2723 O O . LEU A 1 358 ? 35.438 19.733 -25.048 1.00 59.50 358 LEU A O 1
ATOM 2727 N N . SER A 1 359 ? 37.009 20.603 -26.402 1.00 51.97 359 SER A N 1
ATOM 2728 C CA . SER A 1 359 ? 36.656 22.002 -26.148 1.00 51.97 359 SER A CA 1
ATOM 2729 C C . SER A 1 359 ? 35.249 22.328 -26.671 1.00 51.97 359 SER A C 1
ATOM 2731 O O . SER A 1 359 ? 34.474 22.979 -25.972 1.00 51.97 359 SER A O 1
ATOM 2733 N N . GLU A 1 360 ? 34.869 21.822 -27.857 1.00 62.50 360 GLU A N 1
ATOM 2734 C CA . GLU A 1 360 ? 33.480 21.897 -28.352 1.00 62.50 360 GLU A CA 1
ATOM 2735 C C . GLU A 1 360 ? 32.498 21.219 -27.378 1.00 62.50 360 GLU A C 1
ATOM 2737 O O . GLU A 1 360 ? 31.434 21.767 -27.091 1.00 62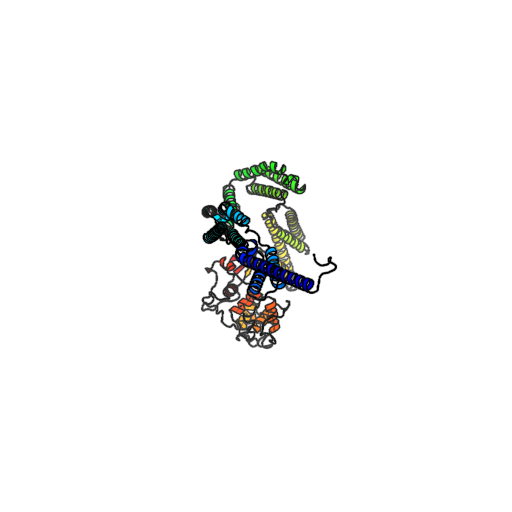.50 360 GLU A O 1
ATOM 2742 N N . GLY A 1 361 ? 32.867 20.055 -26.832 1.00 55.09 361 GLY A N 1
ATOM 2743 C CA . GLY A 1 361 ? 32.088 19.343 -25.818 1.00 55.09 361 GLY A CA 1
ATOM 2744 C C . GLY A 1 361 ? 31.867 20.145 -24.542 1.00 55.09 361 GLY A C 1
ATOM 2745 O O . GLY A 1 361 ? 30.732 20.249 -24.084 1.00 55.09 361 GLY A O 1
ATOM 2746 N N . GLN A 1 362 ? 32.917 20.749 -23.984 1.00 49.53 362 GLN A N 1
ATOM 2747 C CA . GLN A 1 362 ? 32.824 21.540 -22.750 1.00 49.53 362 GLN A CA 1
ATOM 2748 C C . GLN A 1 362 ? 31.949 22.783 -22.925 1.00 49.53 362 GLN A C 1
ATOM 2750 O O . GLN A 1 362 ? 31.207 23.155 -22.016 1.00 49.53 362 GLN A O 1
ATOM 2755 N N . ILE A 1 363 ? 31.977 23.396 -24.111 1.00 48.50 363 ILE A N 1
ATOM 2756 C CA . ILE A 1 363 ? 31.096 24.518 -24.452 1.00 48.50 363 ILE A CA 1
ATOM 2757 C C . ILE A 1 363 ? 29.630 24.062 -24.482 1.00 48.50 363 ILE A C 1
ATOM 2759 O O . ILE A 1 363 ? 28.788 24.690 -23.843 1.00 48.50 363 ILE A O 1
ATOM 2763 N N . VAL A 1 364 ? 29.323 22.950 -25.164 1.00 53.16 364 VAL A N 1
ATOM 2764 C CA . VAL A 1 364 ? 27.957 22.386 -25.229 1.00 53.16 364 VAL A CA 1
ATOM 2765 C C . VAL A 1 364 ? 27.465 21.925 -23.856 1.00 53.16 364 VAL A C 1
ATOM 2767 O O . VAL A 1 364 ? 26.269 21.991 -23.556 1.00 53.16 364 VAL A O 1
ATOM 2770 N N . LEU A 1 365 ? 28.379 21.488 -22.994 1.00 45.72 365 LEU A N 1
ATOM 2771 C CA . LEU A 1 365 ? 28.054 21.083 -21.641 1.00 45.72 365 LEU A CA 1
ATOM 2772 C C . LEU A 1 365 ? 27.595 22.267 -20.780 1.00 45.72 365 LEU A C 1
ATOM 2774 O O . LEU A 1 365 ? 26.527 22.209 -20.166 1.00 45.72 365 LEU A O 1
ATOM 2778 N N . LEU A 1 366 ? 28.369 23.354 -20.802 1.00 40.62 366 LEU A N 1
ATOM 2779 C CA . LEU A 1 366 ? 28.110 24.572 -20.030 1.00 40.62 366 LEU A CA 1
ATOM 2780 C C . LEU A 1 366 ? 26.943 25.413 -20.583 1.00 40.62 366 LEU A C 1
ATOM 2782 O O . LEU A 1 366 ? 26.441 26.293 -19.883 1.00 40.62 366 LEU A O 1
ATOM 2786 N N . ASP A 1 367 ? 26.481 25.146 -21.807 1.00 43.66 367 ASP A N 1
ATOM 2787 C CA . ASP A 1 367 ? 25.346 25.840 -22.423 1.00 43.66 367 ASP A CA 1
ATOM 2788 C C . ASP A 1 367 ? 23.995 25.276 -21.958 1.00 43.66 367 ASP A C 1
ATOM 2790 O O . ASP A 1 367 ? 23.521 24.273 -22.480 1.00 43.66 367 ASP A O 1
ATOM 2794 N N . TYR A 1 368 ? 23.318 25.935 -21.015 1.00 37.94 368 TYR A N 1
ATOM 2795 C CA . TYR A 1 368 ? 22.034 25.485 -20.451 1.00 37.94 368 TYR A CA 1
ATOM 2796 C C . TYR A 1 368 ? 20.916 25.214 -21.488 1.00 37.94 368 TYR A C 1
ATOM 2798 O O . TYR A 1 368 ? 19.966 24.509 -21.160 1.00 37.94 368 TYR A O 1
ATOM 2806 N N . ASN A 1 369 ? 21.043 25.705 -22.728 1.00 39.34 369 ASN A N 1
ATOM 2807 C CA . ASN A 1 369 ? 20.037 25.563 -23.786 1.00 39.34 369 ASN A CA 1
ATOM 2808 C C . ASN A 1 369 ? 20.371 24.502 -24.857 1.00 39.34 369 ASN A C 1
ATOM 2810 O O . ASN A 1 369 ? 19.643 24.397 -25.843 1.00 39.34 369 ASN A O 1
ATOM 2814 N N . ALA A 1 370 ? 21.457 23.733 -24.710 1.00 44.59 370 ALA A N 1
ATOM 2815 C CA . ALA A 1 370 ? 21.863 22.763 -25.734 1.00 44.59 370 ALA A CA 1
ATOM 2816 C C . ALA A 1 370 ? 20.836 21.630 -25.940 1.00 44.59 370 ALA A C 1
ATOM 2818 O O . ALA A 1 370 ? 20.353 21.029 -24.976 1.00 44.59 370 ALA A O 1
ATOM 2819 N N . THR A 1 371 ? 20.550 21.295 -27.201 1.00 44.34 371 THR A N 1
ATOM 2820 C CA . THR A 1 371 ? 19.560 20.267 -27.576 1.00 44.34 371 THR A CA 1
ATOM 2821 C C . THR A 1 371 ? 20.134 18.840 -27.537 1.00 44.34 371 THR A C 1
ATOM 2823 O O . THR A 1 371 ? 21.340 18.647 -27.703 1.00 44.34 371 THR A O 1
ATOM 2826 N N . GLN A 1 372 ? 19.286 17.803 -27.384 1.00 48.94 372 GLN A N 1
ATOM 2827 C CA . GLN A 1 372 ? 19.749 16.395 -27.335 1.00 48.94 372 GLN A CA 1
ATOM 2828 C C . GLN A 1 372 ? 20.508 15.992 -28.608 1.00 48.94 372 GLN A C 1
ATOM 2830 O O . GLN A 1 372 ? 21.519 15.304 -28.539 1.00 48.94 372 GLN A O 1
ATOM 2835 N N . ALA A 1 373 ? 20.083 16.482 -29.774 1.00 46.47 373 ALA A N 1
ATOM 2836 C CA . ALA A 1 373 ? 20.757 16.201 -31.039 1.00 46.47 373 ALA A CA 1
ATOM 2837 C C . ALA A 1 373 ? 22.147 16.859 -31.132 1.00 46.47 373 ALA A C 1
ATOM 2839 O O . ALA A 1 373 ? 23.062 16.280 -31.719 1.00 46.47 373 ALA A O 1
ATOM 2840 N N . GLU A 1 374 ? 22.334 18.050 -30.554 1.00 45.41 374 GLU A N 1
ATOM 2841 C CA . GLU A 1 374 ? 23.647 18.704 -30.470 1.00 45.41 374 GLU A CA 1
ATOM 2842 C C . GLU A 1 374 ? 24.577 17.954 -29.513 1.00 45.41 374 GLU A C 1
ATOM 2844 O O . GLU A 1 374 ? 25.740 17.725 -29.848 1.00 45.41 374 GLU A O 1
ATOM 2849 N N . ILE A 1 375 ? 24.042 17.488 -28.384 1.00 50.50 375 ILE A N 1
ATOM 2850 C CA . ILE A 1 375 ? 24.751 16.658 -27.404 1.00 50.50 375 ILE A CA 1
ATOM 2851 C C . ILE A 1 375 ? 25.185 15.327 -28.036 1.00 50.50 375 ILE A C 1
ATOM 2853 O O . ILE A 1 375 ? 26.375 15.005 -28.034 1.00 50.50 375 ILE A O 1
ATOM 2857 N N . ASP A 1 376 ? 24.269 14.602 -28.679 1.00 51.19 376 ASP A N 1
ATOM 2858 C CA . ASP A 1 376 ? 24.549 13.314 -29.324 1.00 51.19 376 ASP A CA 1
ATOM 2859 C C . ASP A 1 376 ? 25.541 13.456 -30.484 1.00 51.19 376 ASP A C 1
ATOM 2861 O O . ASP A 1 376 ? 26.415 12.603 -30.691 1.00 51.19 376 ASP A O 1
ATOM 2865 N N . ARG A 1 377 ? 25.459 14.564 -31.234 1.00 72.69 377 ARG A N 1
ATOM 2866 C CA . ARG A 1 377 ? 26.406 14.872 -32.310 1.00 72.69 377 ARG A CA 1
ATOM 2867 C C . ARG A 1 377 ? 27.818 15.062 -31.767 1.00 72.69 377 ARG A C 1
ATOM 2869 O O . ARG A 1 377 ? 28.759 14.548 -32.375 1.00 72.69 377 ARG A O 1
ATOM 2876 N N . ILE A 1 378 ? 27.984 15.786 -30.659 1.00 58.16 378 ILE A N 1
ATOM 2877 C CA . ILE A 1 378 ? 29.308 16.027 -30.073 1.00 58.16 378 ILE A CA 1
ATOM 2878 C C . ILE A 1 378 ? 29.855 14.781 -29.369 1.00 58.16 378 ILE A C 1
ATOM 2880 O O . ILE A 1 378 ? 31.019 14.448 -29.586 1.00 58.16 378 ILE A O 1
ATOM 2884 N N . ILE A 1 379 ? 29.020 14.005 -28.668 1.00 56.34 379 ILE A N 1
ATOM 2885 C CA . ILE A 1 379 ? 29.415 12.695 -28.115 1.00 56.34 379 ILE A CA 1
ATOM 2886 C C . ILE A 1 379 ? 29.947 11.783 -29.227 1.00 56.34 379 ILE A C 1
ATOM 2888 O O . ILE A 1 379 ? 30.995 11.150 -29.084 1.00 56.34 379 ILE A O 1
ATOM 2892 N N . LYS A 1 380 ? 29.259 11.736 -30.373 1.00 61.31 380 LYS A N 1
ATOM 2893 C CA . LYS A 1 380 ? 29.685 10.929 -31.521 1.00 61.31 380 LYS A CA 1
ATOM 2894 C C . LYS A 1 380 ? 31.004 11.418 -32.127 1.00 61.31 380 LYS A C 1
ATOM 2896 O O . LYS A 1 380 ? 31.817 10.583 -32.519 1.00 61.31 380 LYS A O 1
ATOM 2901 N N . LYS A 1 381 ? 31.238 12.736 -32.195 1.00 68.69 381 LYS A N 1
ATOM 2902 C CA . LYS A 1 381 ? 32.525 13.298 -32.645 1.00 68.69 381 LYS A CA 1
ATOM 2903 C C . LYS A 1 381 ? 33.670 12.881 -31.719 1.00 68.69 381 LYS A C 1
ATOM 2905 O O . LYS A 1 381 ? 34.653 12.338 -32.209 1.00 68.69 381 LYS A O 1
ATOM 2910 N N . ILE A 1 382 ? 33.507 13.064 -30.406 1.00 68.00 382 ILE A N 1
ATOM 2911 C CA . ILE A 1 382 ? 34.523 12.695 -29.408 1.00 68.00 382 ILE A CA 1
ATOM 2912 C C . ILE A 1 382 ? 34.823 11.191 -29.488 1.00 68.00 382 ILE A C 1
ATOM 2914 O O . ILE A 1 382 ? 35.982 10.791 -29.552 1.00 68.00 382 ILE A O 1
ATOM 2918 N N . ARG A 1 383 ? 33.787 10.348 -29.597 1.00 59.00 383 ARG A N 1
ATOM 2919 C CA . ARG A 1 383 ? 33.936 8.889 -29.727 1.00 59.00 383 ARG A CA 1
ATOM 2920 C C . ARG A 1 383 ? 34.708 8.474 -30.981 1.00 59.00 383 ARG A C 1
ATOM 2922 O O . ARG A 1 383 ? 35.544 7.579 -30.913 1.00 59.00 383 ARG A O 1
ATOM 2929 N N . ASN A 1 384 ? 34.428 9.095 -32.125 1.00 67.75 384 ASN A N 1
ATOM 2930 C CA . ASN A 1 384 ? 35.120 8.772 -33.373 1.00 67.75 384 ASN A CA 1
ATOM 2931 C C . ASN A 1 384 ? 36.604 9.163 -33.326 1.00 67.75 384 ASN A C 1
ATOM 2933 O O . ASN A 1 384 ? 37.442 8.435 -33.862 1.00 67.75 384 ASN A O 1
ATOM 2937 N N . GLU A 1 385 ? 36.924 10.272 -32.662 1.00 72.50 385 GLU A N 1
ATOM 2938 C CA . GLU A 1 385 ? 38.305 10.731 -32.511 1.00 72.50 385 GLU A CA 1
ATOM 2939 C C . GLU A 1 385 ? 39.095 9.820 -31.562 1.00 72.50 385 GLU A C 1
ATOM 2941 O O . GLU A 1 385 ? 40.185 9.350 -31.890 1.00 72.50 385 GLU A O 1
ATOM 2946 N N . VAL A 1 386 ? 38.480 9.436 -30.439 1.00 64.94 386 VAL A N 1
ATOM 2947 C CA . VAL A 1 386 ? 39.036 8.451 -29.500 1.00 64.94 386 VAL A CA 1
ATOM 2948 C C . VAL A 1 386 ? 39.323 7.115 -30.191 1.00 64.94 386 VAL A C 1
ATOM 2950 O O . VAL A 1 386 ? 40.436 6.602 -30.088 1.00 64.94 386 VAL A O 1
ATOM 2953 N N . LEU A 1 387 ? 38.381 6.590 -30.980 1.00 68.75 387 LEU A N 1
ATOM 2954 C CA . LEU A 1 387 ? 38.577 5.339 -31.725 1.00 68.75 387 LEU A CA 1
ATOM 2955 C C . LEU A 1 387 ? 39.700 5.438 -32.771 1.00 68.75 387 LEU A C 1
ATOM 2957 O O . LEU A 1 387 ? 40.425 4.467 -33.010 1.00 68.75 387 LEU A O 1
ATOM 2961 N N . THR A 1 388 ? 39.861 6.603 -33.400 1.00 72.69 388 THR A N 1
ATOM 2962 C CA . THR A 1 388 ? 40.938 6.854 -34.370 1.00 72.69 388 THR A CA 1
ATOM 2963 C C . THR A 1 388 ? 42.303 6.810 -33.683 1.00 72.69 388 THR A C 1
ATOM 2965 O O . THR A 1 388 ? 43.222 6.140 -34.167 1.00 72.69 388 THR A O 1
ATOM 2968 N N . ILE A 1 389 ? 42.413 7.427 -32.507 1.00 66.12 389 ILE A N 1
ATOM 2969 C CA . ILE A 1 389 ? 43.633 7.436 -31.695 1.00 66.12 389 ILE A CA 1
ATOM 2970 C C . ILE A 1 389 ? 43.942 6.046 -31.132 1.00 66.12 389 ILE A C 1
ATOM 2972 O O . ILE A 1 389 ? 45.086 5.594 -31.196 1.00 66.12 389 ILE A O 1
ATOM 2976 N N . GLU A 1 390 ? 42.943 5.310 -30.652 1.00 63.97 390 GLU A N 1
ATOM 2977 C CA . GLU A 1 390 ? 43.123 3.937 -30.166 1.00 63.97 390 GLU A CA 1
ATOM 2978 C C . GLU A 1 390 ? 43.630 2.999 -31.266 1.00 63.97 390 GLU A C 1
ATOM 2980 O O . GLU A 1 390 ? 44.521 2.173 -31.036 1.00 63.97 390 GLU A O 1
ATOM 2985 N N . LYS A 1 391 ? 43.126 3.161 -32.494 1.00 68.44 391 LYS A N 1
ATOM 2986 C CA . LYS A 1 391 ? 43.601 2.404 -33.655 1.00 68.44 391 LYS A CA 1
ATOM 2987 C C . LYS A 1 391 ? 45.044 2.761 -34.019 1.00 68.44 391 LYS A C 1
ATOM 2989 O O . LYS A 1 391 ? 45.824 1.854 -34.311 1.00 68.44 391 LYS A O 1
ATOM 2994 N N . TYR A 1 392 ? 45.413 4.043 -33.967 1.00 71.06 392 TYR A N 1
ATOM 2995 C CA . TYR A 1 392 ? 46.796 4.493 -34.160 1.00 71.06 392 TYR A CA 1
ATOM 2996 C C . TYR A 1 392 ? 47.736 3.881 -33.112 1.00 71.06 392 TYR A C 1
ATOM 2998 O O . TYR A 1 392 ? 48.738 3.257 -33.464 1.00 71.06 392 TYR A O 1
ATOM 3006 N N . LEU A 1 393 ? 47.372 3.971 -31.830 1.00 64.69 393 LEU A N 1
ATOM 3007 C CA . LEU A 1 393 ? 48.157 3.425 -30.721 1.00 64.69 393 LEU A CA 1
ATOM 3008 C C . LEU A 1 393 ? 48.310 1.901 -30.821 1.00 64.69 393 LEU A C 1
ATOM 3010 O O . LEU A 1 393 ? 49.371 1.363 -30.505 1.00 64.69 393 LEU A O 1
ATOM 3014 N N . ARG A 1 394 ? 47.281 1.193 -31.303 1.00 62.78 394 ARG A N 1
ATOM 3015 C CA . ARG A 1 394 ? 47.351 -0.251 -31.565 1.00 62.78 394 ARG A CA 1
ATOM 3016 C C . ARG A 1 394 ? 48.314 -0.579 -32.716 1.00 62.78 394 ARG A C 1
ATOM 3018 O O . ARG A 1 394 ? 49.103 -1.511 -32.587 1.00 62.78 394 ARG A O 1
ATOM 3025 N N . GLN A 1 395 ? 48.307 0.204 -33.797 1.00 61.97 395 GLN A N 1
ATOM 3026 C CA . GLN A 1 395 ? 49.216 0.015 -34.937 1.00 61.97 395 GLN A CA 1
ATOM 3027 C C . GLN A 1 395 ? 50.674 0.372 -34.615 1.00 61.97 395 GLN A C 1
ATOM 3029 O O . GLN A 1 395 ? 51.588 -0.302 -35.090 1.00 61.97 395 GLN A O 1
ATOM 3034 N N . GLU A 1 396 ? 50.928 1.400 -33.801 1.00 60.56 396 GLU A N 1
ATOM 3035 C CA . GLU A 1 396 ? 52.282 1.675 -33.301 1.00 60.56 396 GLU A CA 1
ATOM 3036 C C . GLU A 1 396 ? 52.783 0.581 -32.353 1.00 60.56 396 GLU A C 1
ATOM 3038 O O . GLU A 1 396 ? 53.948 0.190 -32.437 1.00 60.56 396 GLU A O 1
ATOM 3043 N N . LYS A 1 397 ? 51.903 0.016 -31.515 1.00 53.62 397 LYS A N 1
ATOM 3044 C CA . LYS A 1 397 ? 52.237 -1.132 -30.656 1.00 53.62 397 LYS A CA 1
ATOM 3045 C C . LYS A 1 397 ? 52.601 -2.387 -31.458 1.00 53.62 397 LYS A C 1
ATOM 3047 O O . LYS A 1 397 ? 53.564 -3.061 -31.099 1.00 53.62 397 LYS A O 1
ATOM 3052 N N . GLU A 1 398 ? 51.904 -2.677 -32.560 1.00 54.97 398 GLU A N 1
ATOM 3053 C CA . GLU A 1 398 ? 52.250 -3.793 -33.461 1.00 54.97 398 GLU A CA 1
ATOM 3054 C C . GLU A 1 398 ? 53.607 -3.596 -34.156 1.00 54.97 398 GLU A C 1
ATOM 3056 O O . GLU A 1 398 ? 54.367 -4.554 -34.313 1.00 54.97 398 GLU A O 1
ATOM 3061 N N . LYS A 1 399 ? 53.962 -2.355 -34.517 1.00 54.00 399 LYS A N 1
ATOM 3062 C CA . LYS A 1 399 ? 55.266 -2.031 -35.128 1.00 54.00 399 LYS A CA 1
ATOM 3063 C C . LYS A 1 399 ? 56.453 -2.227 -34.180 1.00 54.00 399 LYS A C 1
ATOM 3065 O O . LYS A 1 399 ? 57.566 -2.434 -34.656 1.00 54.00 399 LYS A O 1
ATOM 3070 N N . LEU A 1 400 ? 56.232 -2.188 -32.865 1.00 53.47 400 LEU A N 1
ATOM 3071 C CA . LEU A 1 400 ? 57.279 -2.354 -31.851 1.00 53.47 400 LEU A CA 1
ATOM 3072 C C . LEU A 1 400 ? 57.551 -3.825 -31.466 1.00 53.47 400 LEU A C 1
ATOM 3074 O O . LEU A 1 400 ? 58.440 -4.065 -30.655 1.00 53.47 400 LEU A O 1
ATOM 3078 N N . GLN A 1 401 ? 56.832 -4.806 -32.041 1.00 47.91 401 GLN A N 1
ATOM 3079 C CA . GLN A 1 401 ? 56.957 -6.251 -31.743 1.00 47.91 401 GLN A CA 1
ATOM 3080 C C . GLN A 1 401 ? 57.015 -6.588 -30.237 1.00 47.91 401 GLN A C 1
ATOM 3082 O O . GLN A 1 401 ? 57.751 -7.476 -29.806 1.00 47.91 401 GLN A O 1
ATOM 3087 N N . ILE A 1 402 ? 56.231 -5.893 -29.410 1.00 40.56 402 ILE A N 1
ATOM 3088 C CA . ILE A 1 402 ? 56.148 -6.193 -27.976 1.00 40.56 402 ILE A CA 1
ATOM 3089 C C . ILE A 1 402 ? 54.987 -7.165 -27.737 1.00 40.56 402 ILE A C 1
ATOM 3091 O O . ILE A 1 402 ? 53.851 -6.911 -28.133 1.00 40.56 402 ILE A O 1
ATOM 3095 N N . ASN A 1 403 ? 55.304 -8.302 -27.107 1.00 37.53 403 ASN A N 1
ATOM 3096 C CA . ASN A 1 403 ? 54.388 -9.399 -26.787 1.00 37.53 403 ASN A CA 1
ATOM 3097 C C . ASN A 1 403 ? 53.177 -8.879 -25.967 1.00 37.53 403 ASN A C 1
ATOM 3099 O O . ASN A 1 403 ? 53.407 -8.169 -24.986 1.00 37.53 403 ASN A O 1
ATOM 3103 N N . PRO A 1 404 ? 51.909 -9.199 -26.308 1.00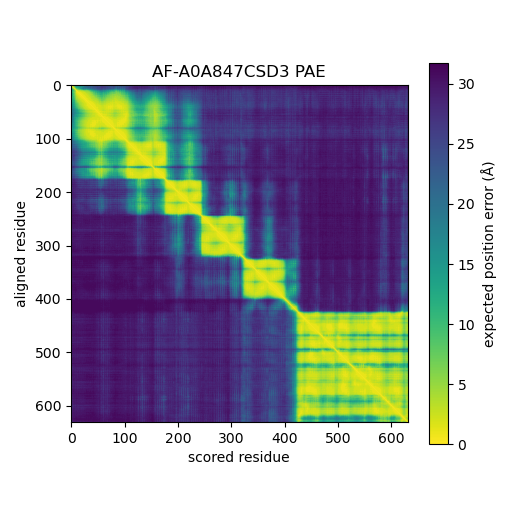 34.19 404 PRO A N 1
ATOM 3104 C CA . PRO A 1 404 ? 50.740 -8.418 -25.872 1.00 34.19 404 PRO A CA 1
ATOM 3105 C C . PRO A 1 404 ? 50.372 -8.477 -24.380 1.00 34.19 404 PRO A C 1
ATOM 3107 O O . PRO A 1 404 ? 49.356 -7.905 -23.996 1.00 34.19 404 PRO A O 1
ATOM 3110 N N . TRP A 1 405 ? 51.134 -9.175 -23.533 1.00 40.56 405 TRP A N 1
ATOM 3111 C CA . TRP A 1 405 ? 50.670 -9.591 -22.203 1.00 40.56 405 TRP A CA 1
ATOM 3112 C C . TRP A 1 405 ? 51.223 -8.828 -20.998 1.00 40.56 405 TRP A C 1
ATOM 3114 O O . TRP A 1 405 ? 51.149 -9.354 -19.893 1.00 40.56 405 TRP A O 1
ATOM 3124 N N . ILE A 1 406 ? 51.765 -7.613 -21.136 1.00 41.28 406 ILE A N 1
ATOM 3125 C CA . ILE A 1 406 ? 52.211 -6.845 -19.959 1.00 41.28 406 ILE A CA 1
ATOM 3126 C C . ILE A 1 406 ? 51.919 -5.340 -20.117 1.00 41.28 406 ILE A C 1
ATOM 3128 O O . ILE A 1 406 ? 52.411 -4.694 -21.037 1.00 41.28 406 ILE A O 1
ATOM 3132 N N . LEU A 1 407 ? 51.156 -4.823 -19.137 1.00 30.67 407 LEU A N 1
ATOM 3133 C CA . LEU A 1 407 ? 50.718 -3.439 -18.861 1.00 30.67 407 LEU A CA 1
ATOM 3134 C C . LEU A 1 407 ? 49.433 -2.959 -19.561 1.00 30.67 407 LEU A C 1
ATOM 3136 O O . LEU A 1 407 ? 49.495 -2.126 -20.454 1.00 30.67 407 LEU A O 1
ATOM 3140 N N . PHE A 1 408 ? 48.278 -3.469 -19.106 1.00 32.88 408 PHE A N 1
ATOM 3141 C CA . PHE A 1 408 ? 47.114 -2.708 -18.587 1.00 32.88 408 PHE A CA 1
ATOM 3142 C C . PHE A 1 408 ? 46.044 -3.712 -18.089 1.00 32.88 408 PHE A C 1
ATOM 3144 O O . PHE A 1 408 ? 45.091 -4.000 -18.798 1.00 32.88 408 PHE A O 1
ATOM 3151 N N . SER A 1 409 ? 46.185 -4.284 -16.882 1.00 45.81 409 SER A N 1
ATOM 3152 C CA . SER A 1 409 ? 45.205 -5.250 -16.326 1.00 45.81 409 SER A CA 1
ATOM 3153 C C . SER A 1 409 ? 44.322 -4.691 -15.197 1.00 45.81 409 SER A C 1
ATOM 3155 O O . SER A 1 409 ? 43.968 -5.422 -14.274 1.00 45.81 409 SER A O 1
ATOM 3157 N N . SER A 1 410 ? 43.952 -3.406 -15.210 1.00 40.56 410 SER A N 1
ATOM 3158 C CA . SER A 1 410 ? 43.084 -2.884 -14.134 1.00 40.56 410 SER A CA 1
ATOM 3159 C C . SER A 1 410 ? 42.112 -1.751 -14.482 1.00 40.56 410 SER A C 1
ATOM 3161 O O . SER A 1 410 ? 41.444 -1.264 -13.575 1.00 40.56 410 SER A O 1
ATOM 3163 N N . TYR A 1 411 ? 41.969 -1.343 -15.751 1.00 37.03 411 TYR A N 1
ATOM 3164 C CA . TYR A 1 411 ? 41.061 -0.235 -16.117 1.00 37.03 411 TYR A CA 1
ATOM 3165 C C . TYR A 1 411 ? 39.957 -0.575 -17.136 1.00 37.03 411 TYR A C 1
ATOM 3167 O O . TYR A 1 411 ? 38.898 0.045 -17.069 1.00 37.03 411 TYR A O 1
ATOM 3175 N N . GLU A 1 412 ? 40.118 -1.576 -18.012 1.00 42.84 412 GLU A N 1
ATOM 3176 C CA . GLU A 1 412 ? 39.044 -1.961 -18.955 1.00 42.84 412 GLU A CA 1
ATOM 3177 C C . GLU A 1 412 ? 37.850 -2.646 -18.266 1.00 42.84 412 GLU A C 1
ATOM 3179 O O . GLU A 1 412 ? 36.709 -2.513 -18.713 1.00 42.84 412 GLU A O 1
ATOM 3184 N N . THR A 1 413 ? 38.072 -3.319 -17.134 1.00 42.22 413 THR A N 1
ATOM 3185 C CA . THR A 1 413 ? 37.029 -4.107 -16.461 1.00 42.22 413 THR A CA 1
ATOM 3186 C C . THR A 1 413 ? 36.043 -3.247 -15.667 1.00 42.22 413 THR A C 1
ATOM 3188 O O . THR A 1 413 ? 34.877 -3.604 -15.539 1.00 42.22 413 THR A O 1
ATOM 3191 N N . THR A 1 414 ? 36.476 -2.092 -15.154 1.00 39.00 414 THR A N 1
ATOM 3192 C CA . THR A 1 414 ? 35.650 -1.260 -14.258 1.00 39.00 414 THR A CA 1
ATOM 3193 C C . THR A 1 414 ? 34.817 -0.223 -15.017 1.00 39.00 414 THR A C 1
ATOM 3195 O O . THR A 1 414 ? 33.729 0.131 -14.569 1.00 39.00 414 THR A O 1
ATOM 3198 N N . ILE A 1 415 ? 35.295 0.252 -16.174 1.00 37.91 415 ILE A N 1
ATOM 3199 C CA . ILE A 1 415 ? 34.591 1.258 -16.988 1.00 37.91 415 ILE A CA 1
ATOM 3200 C C . ILE A 1 415 ? 33.514 0.596 -17.856 1.00 37.91 415 ILE A C 1
ATOM 3202 O O . ILE A 1 415 ? 32.376 1.058 -17.842 1.00 37.91 415 ILE A O 1
ATOM 3206 N N . SER A 1 416 ? 33.808 -0.552 -18.477 1.00 39.28 416 SER A N 1
ATOM 3207 C CA . SER A 1 416 ? 32.802 -1.355 -19.195 1.00 39.28 416 SER A CA 1
ATOM 3208 C C . SER A 1 416 ? 31.642 -1.770 -18.275 1.00 39.28 416 SER A C 1
ATOM 3210 O O . SER A 1 416 ? 30.479 -1.660 -18.648 1.00 39.28 416 SER A O 1
ATOM 3212 N N . ALA A 1 417 ? 31.944 -2.127 -17.021 1.00 38.28 417 ALA A N 1
ATOM 3213 C CA . ALA A 1 417 ? 30.946 -2.546 -16.035 1.00 38.28 417 ALA A CA 1
ATOM 3214 C C . ALA A 1 417 ? 30.116 -1.393 -15.428 1.00 38.28 417 ALA A C 1
ATOM 3216 O O . ALA A 1 417 ? 29.006 -1.621 -14.942 1.00 38.28 417 ALA A O 1
ATOM 3217 N N . LYS A 1 418 ? 30.628 -0.151 -15.426 1.00 36.34 418 LYS A N 1
ATOM 3218 C CA . LYS A 1 418 ? 29.837 1.034 -15.039 1.00 36.34 418 LYS A CA 1
ATOM 3219 C C . LYS A 1 418 ? 28.978 1.545 -16.195 1.00 36.34 418 LYS A C 1
ATOM 3221 O O . LYS A 1 418 ? 27.834 1.916 -15.953 1.00 36.34 418 LYS A O 1
ATOM 3226 N N . LEU A 1 419 ? 29.488 1.482 -17.426 1.00 37.38 419 LEU A N 1
ATOM 3227 C CA . LEU A 1 419 ? 28.721 1.756 -18.643 1.00 37.38 419 LEU A CA 1
ATOM 3228 C C . LEU A 1 419 ? 27.572 0.762 -18.848 1.00 37.38 419 LEU A C 1
ATOM 3230 O O . LEU A 1 419 ? 26.537 1.178 -19.339 1.00 37.38 419 LEU A O 1
ATOM 3234 N N . GLU A 1 420 ? 27.680 -0.494 -18.406 1.00 38.12 420 GLU A N 1
ATOM 3235 C CA . GLU A 1 420 ? 26.561 -1.456 -18.437 1.00 38.12 420 GLU A CA 1
ATOM 3236 C C . GLU A 1 420 ? 25.423 -1.151 -17.445 1.00 38.12 420 GLU A C 1
ATOM 3238 O O . GLU A 1 420 ? 24.301 -1.614 -17.643 1.00 38.12 420 GLU A O 1
ATOM 3243 N N . LYS A 1 421 ? 25.673 -0.395 -16.365 1.00 38.31 421 LYS A N 1
ATOM 3244 C CA . LYS A 1 421 ? 24.702 -0.207 -15.267 1.00 38.31 421 LYS A CA 1
ATOM 3245 C C . LYS A 1 421 ? 23.839 1.057 -15.341 1.00 38.31 421 LYS A C 1
ATOM 3247 O O . LYS A 1 421 ? 22.918 1.160 -14.538 1.00 38.31 421 LYS A O 1
ATOM 3252 N N . SER A 1 422 ? 24.085 1.993 -16.259 1.00 34.91 422 SER A N 1
ATOM 3253 C CA . SER A 1 422 ? 23.246 3.202 -16.417 1.00 34.91 422 SER A CA 1
ATOM 3254 C C . SER A 1 422 ? 22.613 3.341 -17.805 1.00 34.91 422 SER A C 1
ATOM 3256 O O . SER A 1 422 ? 22.152 4.420 -18.176 1.00 34.91 422 SER A O 1
ATOM 3258 N N . VAL A 1 423 ? 22.600 2.262 -18.588 1.00 36.44 423 VAL A N 1
ATOM 3259 C CA . VAL A 1 423 ? 21.931 2.229 -19.888 1.00 36.44 423 VAL A CA 1
ATOM 3260 C C . VAL A 1 423 ? 20.424 2.097 -19.644 1.00 36.44 423 VAL A C 1
ATOM 3262 O O . VAL A 1 423 ? 19.990 1.142 -19.002 1.00 36.44 423 VAL A O 1
ATOM 3265 N N . ILE A 1 424 ? 19.604 2.972 -20.242 1.00 44.00 424 ILE A N 1
ATOM 3266 C CA . ILE A 1 424 ? 18.326 2.507 -20.810 1.00 44.00 424 ILE A CA 1
ATOM 3267 C C . ILE A 1 424 ? 18.734 1.617 -21.983 1.00 44.00 424 ILE A C 1
ATOM 3269 O O . ILE A 1 424 ? 18.862 2.038 -23.129 1.00 44.00 424 ILE A O 1
ATOM 3273 N N . GLY A 1 425 ? 19.131 0.410 -21.613 1.00 45.94 425 GLY A N 1
ATOM 3274 C CA . GLY A 1 425 ? 19.673 -0.636 -22.442 1.00 45.94 425 GLY A CA 1
ATOM 3275 C C . GLY A 1 425 ? 19.223 -1.888 -21.752 1.00 45.94 425 GLY A C 1
ATOM 3276 O O . GLY A 1 425 ? 19.540 -2.160 -20.595 1.00 45.94 425 GLY A O 1
ATOM 3277 N N . THR A 1 426 ? 18.360 -2.584 -22.441 1.00 46.50 426 THR A N 1
ATOM 3278 C CA . THR A 1 426 ? 17.849 -3.847 -21.998 1.00 46.50 426 THR A CA 1
ATOM 3279 C C . THR A 1 426 ? 18.992 -4.832 -21.740 1.00 46.50 426 THR A C 1
ATOM 3281 O O . THR A 1 426 ? 19.916 -4.992 -22.536 1.00 46.50 426 THR A O 1
ATOM 3284 N N . LYS A 1 427 ? 18.945 -5.508 -20.596 1.00 60.34 427 LYS A N 1
ATOM 3285 C CA . LYS A 1 427 ? 19.821 -6.619 -20.249 1.00 60.34 427 LYS A CA 1
ATOM 3286 C C . LYS A 1 427 ? 19.223 -7.910 -20.790 1.00 60.34 427 LYS A C 1
ATOM 3288 O O . LYS A 1 427 ? 18.124 -8.307 -20.402 1.00 60.34 427 LYS A O 1
ATOM 3293 N N . MET A 1 428 ? 19.984 -8.599 -21.632 1.00 69.25 428 MET A N 1
ATOM 3294 C CA . MET A 1 428 ? 19.669 -9.972 -22.006 1.00 69.25 428 MET A CA 1
ATOM 3295 C C . MET A 1 428 ? 19.978 -10.904 -20.837 1.00 69.25 428 MET A C 1
ATOM 3297 O O . MET A 1 428 ? 21.051 -10.868 -20.238 1.00 69.25 428 MET A O 1
ATOM 3301 N N . ILE A 1 429 ? 19.002 -11.731 -20.502 1.00 77.31 429 ILE A N 1
ATOM 3302 C CA . ILE A 1 429 ? 19.060 -12.732 -19.455 1.00 77.31 429 ILE A CA 1
ATOM 3303 C C . ILE A 1 429 ? 18.871 -14.080 -20.131 1.00 77.31 429 ILE A C 1
ATOM 3305 O O . ILE A 1 429 ? 17.764 -14.441 -20.523 1.00 77.31 429 ILE A O 1
ATOM 3309 N N . THR A 1 430 ? 19.959 -14.827 -20.291 1.00 81.62 430 THR A N 1
ATOM 3310 C CA . THR A 1 430 ? 19.931 -16.122 -20.975 1.00 81.62 430 THR A CA 1
ATOM 3311 C C . THR A 1 430 ? 19.316 -17.191 -20.075 1.00 81.62 430 THR A C 1
ATOM 3313 O O . THR A 1 430 ? 19.597 -17.224 -18.871 1.00 81.62 430 THR A O 1
ATOM 3316 N N . ARG A 1 431 ? 18.490 -18.087 -20.632 1.00 89.56 431 ARG A N 1
ATOM 3317 C CA . ARG A 1 431 ? 18.092 -19.326 -19.937 1.00 89.56 431 ARG A CA 1
ATOM 3318 C C . ARG A 1 431 ? 19.328 -20.118 -19.509 1.00 89.56 431 ARG A C 1
ATOM 3320 O O . ARG A 1 431 ? 20.343 -20.099 -20.203 1.00 89.56 431 ARG A O 1
ATOM 3327 N N . TYR A 1 432 ? 19.239 -20.838 -18.399 1.00 90.62 432 TYR A N 1
ATOM 3328 C CA . TYR A 1 432 ? 20.331 -21.705 -17.924 1.00 90.62 432 TYR A CA 1
ATOM 3329 C C . TYR A 1 432 ? 19.931 -23.185 -17.869 1.00 90.62 432 TYR A C 1
ATOM 3331 O O . TYR A 1 432 ? 20.792 -24.064 -17.769 1.00 90.62 432 TYR A O 1
ATOM 3339 N N . ILE A 1 433 ? 18.633 -23.469 -18.002 1.00 92.31 433 ILE A N 1
ATOM 3340 C CA . ILE A 1 433 ? 18.067 -24.814 -17.971 1.00 92.31 433 ILE A CA 1
ATOM 3341 C C . ILE A 1 433 ? 17.127 -25.038 -19.160 1.00 92.31 433 ILE A C 1
ATOM 3343 O O . ILE A 1 433 ? 16.502 -24.106 -19.660 1.00 92.31 433 ILE A O 1
ATOM 3347 N N . ASN A 1 434 ? 17.022 -26.290 -19.600 1.00 88.56 434 ASN A N 1
ATOM 3348 C CA . ASN A 1 434 ? 16.049 -26.747 -20.592 1.00 88.56 434 ASN A CA 1
ATOM 3349 C C . ASN A 1 434 ? 15.115 -27.788 -19.959 1.00 88.56 434 ASN A C 1
ATOM 3351 O O . ASN A 1 434 ? 15.464 -28.397 -18.942 1.00 88.56 434 ASN A O 1
ATOM 3355 N N . GLY A 1 435 ? 13.949 -28.008 -20.568 1.00 87.81 435 GLY A N 1
ATOM 3356 C CA . GLY A 1 435 ? 13.146 -29.199 -20.285 1.00 87.81 435 GLY A CA 1
ATOM 3357 C C . GLY A 1 435 ? 13.741 -30.454 -20.919 1.00 87.81 435 GLY A C 1
ATOM 3358 O O . GLY A 1 435 ? 14.771 -30.407 -21.598 1.00 87.81 435 GLY A O 1
ATOM 3359 N N . TYR A 1 436 ? 13.070 -31.573 -20.695 1.00 86.81 436 TYR A N 1
ATOM 3360 C CA . TYR A 1 436 ? 13.403 -32.860 -21.286 1.00 86.81 436 TYR A CA 1
ATOM 3361 C C . TYR A 1 436 ? 12.856 -32.963 -22.718 1.00 86.81 436 TYR A C 1
ATOM 3363 O O . TYR A 1 436 ? 11.954 -32.224 -23.116 1.00 86.81 436 TYR A O 1
ATOM 3371 N N . GLU A 1 437 ? 13.397 -33.898 -23.503 1.00 87.94 437 GLU A N 1
ATOM 3372 C CA . GLU A 1 437 ? 12.981 -34.131 -24.899 1.00 87.94 437 GLU A CA 1
ATOM 3373 C C . GLU A 1 437 ? 11.495 -34.503 -25.034 1.00 87.94 437 GLU A C 1
ATOM 3375 O O . GLU A 1 437 ? 10.884 -34.260 -26.071 1.00 87.94 437 GLU A O 1
ATOM 3380 N N . ASP A 1 438 ? 10.903 -35.049 -23.968 1.00 88.44 438 ASP A N 1
ATOM 3381 C CA . ASP A 1 438 ? 9.478 -35.382 -23.866 1.00 88.44 438 ASP A CA 1
ATOM 3382 C C . ASP A 1 438 ? 8.567 -34.152 -23.647 1.00 88.44 438 ASP A C 1
ATOM 3384 O O . ASP A 1 438 ? 7.348 -34.297 -23.564 1.00 88.44 438 ASP A O 1
ATOM 3388 N N . GLY A 1 439 ? 9.133 -32.940 -23.571 1.00 85.75 439 GLY A N 1
ATOM 3389 C CA . GLY A 1 439 ? 8.393 -31.690 -23.373 1.00 85.75 439 GLY A CA 1
ATOM 3390 C C . GLY A 1 439 ? 7.991 -31.411 -21.919 1.00 85.75 439 GLY A C 1
ATOM 3391 O O . GLY A 1 439 ? 7.207 -30.491 -21.667 1.00 85.75 439 GLY A O 1
ATOM 3392 N N . SER A 1 440 ? 8.506 -32.188 -20.963 1.00 92.62 440 SER A N 1
ATOM 3393 C CA . SER A 1 440 ? 8.304 -31.971 -19.526 1.00 92.62 440 SER A CA 1
ATOM 3394 C C . SER A 1 440 ? 9.458 -31.197 -18.884 1.00 92.62 440 SER A C 1
ATOM 3396 O O . SER A 1 440 ? 10.582 -31.170 -19.394 1.00 92.62 440 SER A O 1
ATOM 3398 N N . PHE A 1 441 ? 9.195 -30.570 -17.739 1.00 94.94 441 PHE A N 1
ATOM 3399 C CA . PHE A 1 441 ? 10.230 -29.995 -16.882 1.00 94.94 441 PHE A CA 1
ATOM 3400 C C . PHE A 1 441 ? 10.685 -30.964 -15.790 1.00 94.94 441 PHE A C 1
ATOM 3402 O O . PHE A 1 441 ? 11.850 -30.922 -15.412 1.00 94.94 441 PHE A O 1
ATOM 3409 N N . LYS A 1 442 ? 9.787 -31.830 -15.306 1.00 95.44 442 LYS A N 1
ATOM 3410 C CA . LYS A 1 442 ? 9.926 -32.720 -14.141 1.00 95.44 442 LYS A CA 1
ATOM 3411 C C . LYS A 1 442 ? 10.215 -31.934 -12.856 1.00 95.44 442 LYS A C 1
ATOM 3413 O O . LYS A 1 442 ? 11.286 -32.104 -12.277 1.00 95.44 442 LYS A O 1
ATOM 3418 N N . PRO A 1 443 ? 9.296 -31.054 -12.405 1.00 96.06 443 PRO A N 1
ATOM 3419 C CA . PRO A 1 443 ? 9.546 -30.164 -11.269 1.00 96.06 443 PRO A CA 1
ATOM 3420 C C . PRO A 1 443 ? 9.837 -30.913 -9.963 1.00 96.06 443 PRO A C 1
ATOM 3422 O O . PRO A 1 443 ? 10.729 -30.501 -9.229 1.00 96.06 443 PRO A O 1
ATOM 3425 N N . GLU A 1 444 ? 9.165 -32.042 -9.737 1.00 96.06 444 GLU A N 1
ATOM 3426 C CA . GLU A 1 444 ? 9.367 -32.930 -8.581 1.00 96.06 444 GLU A CA 1
ATOM 3427 C C . GLU A 1 444 ? 10.477 -33.974 -8.806 1.00 96.06 444 GLU A C 1
ATOM 3429 O O . GLU A 1 444 ? 10.738 -34.815 -7.952 1.00 96.06 444 GLU A O 1
ATOM 3434 N N . GLY A 1 445 ? 11.122 -33.964 -9.978 1.00 94.44 445 GLY A N 1
ATOM 3435 C CA . GLY A 1 445 ? 12.232 -34.862 -10.275 1.00 94.44 445 GLY A CA 1
ATOM 3436 C C . GLY A 1 445 ? 13.488 -34.458 -9.510 1.00 94.44 445 GLY A C 1
ATOM 3437 O O . GLY A 1 445 ? 13.819 -33.275 -9.430 1.00 94.44 445 GLY A O 1
ATOM 3438 N N . GLU A 1 446 ? 14.205 -35.442 -8.978 1.00 95.81 446 GLU A N 1
ATOM 3439 C CA . GLU A 1 446 ? 15.525 -35.239 -8.379 1.00 95.81 446 GLU A CA 1
ATOM 3440 C C . GLU A 1 446 ? 16.544 -34.833 -9.450 1.00 95.81 446 GLU A C 1
ATOM 3442 O O . GLU A 1 446 ? 16.468 -35.283 -10.598 1.00 95.81 446 GLU A O 1
ATOM 3447 N N . ILE A 1 447 ? 17.509 -33.992 -9.073 1.00 96.56 447 ILE A N 1
ATOM 3448 C CA . ILE A 1 447 ? 18.638 -33.644 -9.941 1.00 96.56 447 ILE A CA 1
ATOM 3449 C C . ILE A 1 447 ? 19.930 -34.277 -9.446 1.00 96.56 447 ILE A C 1
ATOM 3451 O O . ILE A 1 447 ? 20.187 -34.406 -8.247 1.00 96.56 447 ILE A O 1
ATOM 3455 N N . THR A 1 448 ? 20.776 -34.637 -10.399 1.00 96.94 448 THR A N 1
ATOM 3456 C CA . THR A 1 448 ? 22.128 -35.102 -10.115 1.00 96.94 448 THR A CA 1
ATOM 3457 C C . THR A 1 448 ? 23.040 -33.947 -9.712 1.00 96.94 448 THR A C 1
ATOM 3459 O O . THR A 1 448 ? 22.827 -32.782 -10.069 1.00 96.94 448 THR A O 1
ATOM 3462 N N . ARG A 1 449 ? 24.127 -34.269 -9.013 1.00 95.25 449 ARG A N 1
ATOM 3463 C CA . ARG A 1 449 ? 25.142 -33.289 -8.618 1.00 95.25 449 ARG A CA 1
ATOM 3464 C C . ARG A 1 449 ? 25.801 -32.601 -9.816 1.00 95.25 449 ARG A C 1
ATOM 3466 O O . ARG A 1 449 ? 26.129 -31.418 -9.740 1.00 95.25 449 ARG A O 1
ATOM 3473 N N . GLY A 1 450 ? 25.957 -33.315 -10.932 1.00 94.75 450 GLY A N 1
ATOM 3474 C CA . GLY A 1 450 ? 26.429 -32.764 -12.201 1.00 94.75 450 GLY A CA 1
ATOM 3475 C C . GLY A 1 450 ? 25.428 -31.794 -12.835 1.00 94.75 450 GLY A C 1
ATOM 3476 O O . GLY A 1 450 ? 25.823 -30.722 -13.284 1.00 94.75 450 GLY A O 1
ATOM 3477 N N . GLU A 1 451 ? 24.128 -32.106 -12.816 1.00 96.12 451 GLU A N 1
ATOM 3478 C CA . GLU A 1 451 ? 23.083 -31.177 -13.279 1.00 96.12 451 GLU A CA 1
ATOM 3479 C C . GLU A 1 451 ? 23.039 -29.897 -12.437 1.00 96.12 451 GLU A C 1
ATOM 3481 O O . GLU A 1 451 ? 22.980 -28.800 -12.998 1.00 96.12 451 GLU A O 1
ATOM 3486 N N . ALA A 1 452 ? 23.136 -30.019 -11.110 1.00 96.38 452 ALA A N 1
ATOM 3487 C CA . ALA A 1 452 ? 23.218 -28.875 -10.204 1.00 96.38 452 ALA A CA 1
ATOM 3488 C C . ALA A 1 452 ? 24.435 -27.986 -10.509 1.00 96.38 452 ALA A C 1
ATOM 3490 O O . ALA A 1 452 ? 24.297 -26.764 -10.632 1.00 96.38 452 ALA A O 1
ATOM 3491 N N . ALA A 1 453 ? 25.607 -28.600 -10.705 1.00 94.56 453 ALA A N 1
ATOM 3492 C CA . ALA A 1 453 ? 26.827 -27.893 -11.079 1.00 94.56 453 ALA A CA 1
ATOM 3493 C C . ALA A 1 453 ? 26.667 -27.142 -12.405 1.00 94.56 453 ALA A C 1
ATOM 3495 O O . ALA A 1 453 ? 27.061 -25.981 -12.509 1.00 94.56 453 ALA A O 1
ATOM 3496 N N . VAL A 1 454 ? 26.024 -27.765 -13.396 1.00 95.38 454 VAL A N 1
ATOM 3497 C CA . VAL A 1 454 ? 25.776 -27.140 -14.698 1.00 95.38 454 VAL A CA 1
ATOM 3498 C C . VAL A 1 454 ? 24.855 -25.933 -14.585 1.00 95.38 454 VAL A C 1
ATOM 3500 O O . VAL A 1 454 ? 25.151 -24.878 -15.148 1.00 95.38 454 VAL A O 1
ATOM 3503 N N . MET A 1 455 ? 23.758 -26.057 -13.838 1.00 96.12 455 MET A N 1
ATOM 3504 C CA . MET A 1 455 ? 22.830 -24.947 -13.613 1.00 96.12 455 MET A CA 1
ATOM 3505 C C . MET A 1 455 ? 23.541 -23.755 -12.958 1.00 96.12 455 MET A C 1
ATOM 3507 O O . MET A 1 455 ? 23.386 -22.619 -13.410 1.00 96.12 455 MET A O 1
ATOM 3511 N N . TYR A 1 456 ? 24.360 -24.015 -11.937 1.00 94.56 456 TYR A N 1
ATOM 3512 C CA . TYR A 1 456 ? 25.084 -22.975 -11.213 1.00 94.56 456 TYR A CA 1
ATOM 3513 C C . TYR A 1 456 ? 26.202 -22.334 -12.050 1.00 94.56 456 TYR A C 1
ATOM 3515 O O . TYR A 1 456 ? 26.264 -21.108 -12.155 1.00 94.56 456 TYR A O 1
ATOM 3523 N N . ALA A 1 457 ? 27.035 -23.134 -12.721 1.00 90.56 457 ALA A N 1
ATOM 3524 C CA . ALA A 1 457 ? 28.123 -22.640 -13.567 1.00 90.56 457 ALA A CA 1
ATOM 3525 C C . ALA A 1 457 ? 27.613 -21.757 -14.712 1.00 90.56 457 ALA A C 1
ATOM 3527 O O . ALA A 1 457 ? 28.187 -20.703 -14.995 1.00 90.56 457 ALA A O 1
ATOM 3528 N N . ARG A 1 458 ? 26.506 -22.146 -15.357 1.00 92.62 458 ARG A N 1
ATOM 3529 C CA . ARG A 1 458 ? 25.888 -21.349 -16.426 1.00 92.62 458 ARG A CA 1
ATOM 3530 C C . ARG A 1 458 ? 25.395 -20.001 -15.929 1.00 92.62 458 ARG A C 1
ATOM 3532 O O . ARG A 1 458 ? 25.527 -19.018 -16.647 1.00 92.62 458 ARG A O 1
ATOM 3539 N N . LEU A 1 459 ? 24.867 -19.934 -14.709 1.00 87.81 459 LEU A N 1
ATOM 3540 C CA . LEU A 1 459 ? 24.455 -18.670 -14.102 1.00 87.81 459 LEU A CA 1
ATOM 3541 C C . LEU A 1 459 ? 25.645 -17.770 -13.756 1.00 87.81 459 LEU A C 1
ATOM 3543 O O . LEU A 1 459 ? 25.568 -16.565 -13.982 1.00 87.81 459 LEU A O 1
ATOM 3547 N N . LEU A 1 460 ? 26.749 -18.343 -13.270 1.00 83.69 460 LEU A N 1
ATOM 3548 C CA . LEU A 1 460 ? 27.976 -17.595 -12.975 1.00 83.69 460 LEU A CA 1
ATOM 3549 C C . LEU A 1 460 ? 28.663 -17.039 -14.232 1.00 83.69 460 LEU A C 1
ATOM 3551 O O . LEU A 1 460 ? 29.326 -16.007 -14.166 1.00 83.69 460 LEU A O 1
ATOM 3555 N N . THR A 1 461 ? 28.509 -17.718 -15.369 1.00 82.62 461 THR A N 1
ATOM 3556 C CA . THR A 1 461 ? 29.245 -17.428 -16.614 1.00 82.62 461 THR A CA 1
ATOM 3557 C C . THR A 1 461 ? 28.382 -16.855 -17.735 1.00 82.62 461 THR A C 1
ATOM 3559 O O . THR A 1 461 ? 28.886 -16.619 -18.831 1.00 82.62 461 THR A O 1
ATOM 3562 N N . ASP A 1 462 ? 27.080 -16.677 -17.495 1.00 82.19 462 ASP A N 1
ATOM 3563 C CA . ASP A 1 462 ? 26.082 -16.408 -18.538 1.00 82.19 462 ASP A CA 1
ATOM 3564 C C . ASP A 1 462 ? 26.219 -17.376 -19.733 1.00 82.19 462 ASP A C 1
ATOM 3566 O O . ASP A 1 462 ? 26.329 -16.985 -20.891 1.00 82.19 462 ASP A O 1
ATOM 3570 N N . ASN A 1 463 ? 26.266 -18.676 -19.424 1.00 83.81 463 ASN A N 1
ATOM 3571 C CA . ASN A 1 463 ? 26.500 -19.802 -20.341 1.00 83.81 463 ASN A CA 1
ATOM 3572 C C . ASN A 1 463 ? 27.878 -19.857 -21.036 1.00 83.81 463 ASN A C 1
ATOM 3574 O O . ASN A 1 463 ? 28.126 -20.796 -21.795 1.00 83.81 463 ASN A O 1
ATOM 3578 N N . ASN A 1 464 ? 28.801 -18.932 -20.761 1.00 86.44 464 ASN A N 1
ATOM 3579 C CA . ASN A 1 464 ? 30.145 -18.923 -21.349 1.00 86.44 464 ASN A CA 1
ATOM 3580 C C . ASN A 1 464 ? 31.163 -19.658 -20.466 1.00 86.44 464 ASN A C 1
ATOM 3582 O O . ASN A 1 464 ? 32.142 -19.076 -19.999 1.00 86.44 464 ASN A O 1
ATOM 3586 N N . VAL A 1 465 ? 30.917 -20.945 -20.220 1.00 86.69 465 VAL A N 1
ATOM 3587 C CA . VAL A 1 465 ? 31.746 -21.772 -19.334 1.00 86.69 465 VAL A CA 1
ATOM 3588 C C . VAL A 1 465 ? 33.121 -22.021 -19.981 1.00 86.69 465 VAL A C 1
ATOM 3590 O O . VAL A 1 465 ? 33.184 -22.590 -21.077 1.00 86.69 465 VAL A O 1
ATOM 3593 N N . PRO A 1 466 ? 34.235 -21.602 -19.347 1.00 85.81 466 PRO A N 1
ATOM 3594 C CA . PRO A 1 466 ? 35.582 -21.867 -19.844 1.00 85.81 466 PRO A CA 1
ATOM 3595 C C . PRO A 1 466 ? 35.880 -23.365 -19.914 1.00 85.81 466 PRO A C 1
ATOM 3597 O O . PRO A 1 466 ? 35.493 -24.127 -19.030 1.00 85.81 466 PRO A O 1
ATOM 3600 N N . LYS A 1 467 ? 36.609 -23.779 -20.954 1.00 85.44 467 LYS A N 1
ATOM 3601 C CA . LYS A 1 467 ? 37.026 -25.174 -21.108 1.00 85.44 467 LYS A CA 1
ATOM 3602 C C . LYS A 1 467 ? 38.285 -25.440 -20.308 1.00 85.44 467 LYS A C 1
ATOM 3604 O O . LYS A 1 467 ? 39.325 -24.858 -20.602 1.00 85.44 467 LYS A O 1
ATOM 3609 N N . GLU A 1 468 ? 38.197 -26.367 -19.367 1.00 74.44 468 GLU A N 1
ATOM 3610 C CA . GLU A 1 468 ? 39.289 -26.696 -18.453 1.00 74.44 468 GLU A CA 1
ATOM 3611 C C . GLU A 1 468 ? 39.449 -28.211 -18.330 1.00 74.44 468 GLU A C 1
ATOM 3613 O O . GLU A 1 468 ? 38.493 -28.982 -18.470 1.00 74.44 468 GLU A O 1
ATOM 3618 N N . LYS A 1 469 ? 40.678 -28.652 -18.056 1.00 72.75 469 LYS A N 1
ATOM 3619 C CA . LYS A 1 469 ? 40.953 -30.070 -17.809 1.00 72.75 469 LYS A CA 1
ATOM 3620 C C . LYS A 1 469 ? 40.448 -30.455 -16.420 1.00 72.75 469 LYS A C 1
ATOM 3622 O O . LYS A 1 469 ? 40.745 -29.756 -15.455 1.00 72.75 469 LYS A O 1
ATOM 3627 N N . SER A 1 470 ? 39.734 -31.580 -16.312 1.00 73.94 470 SER A N 1
ATOM 3628 C CA . SER A 1 470 ? 39.262 -32.037 -15.003 1.00 73.94 470 SER A CA 1
ATOM 3629 C C . SER A 1 470 ? 40.386 -32.593 -14.137 1.00 73.94 470 SER A C 1
ATOM 3631 O O . SER A 1 470 ? 41.329 -33.219 -14.629 1.00 73.94 470 SER A O 1
ATOM 3633 N N . THR A 1 471 ? 40.269 -32.351 -12.833 1.00 77.69 471 THR A N 1
ATOM 3634 C CA . THR A 1 471 ? 41.128 -32.919 -11.789 1.00 77.69 471 THR A CA 1
ATOM 3635 C C . THR A 1 471 ? 40.460 -34.077 -11.042 1.00 77.69 471 THR A C 1
ATOM 3637 O O . THR A 1 471 ? 41.115 -34.692 -10.205 1.00 77.69 471 THR A O 1
ATOM 3640 N N . PHE A 1 472 ? 39.191 -34.382 -11.338 1.00 87.38 472 PHE A N 1
ATOM 3641 C CA . PHE A 1 472 ? 38.436 -35.479 -10.728 1.00 87.38 472 PHE A CA 1
ATOM 3642 C C . PHE A 1 472 ? 38.565 -36.765 -11.551 1.00 87.38 472 PHE A C 1
ATOM 3644 O O . PHE A 1 472 ? 38.526 -36.734 -12.779 1.00 87.38 472 PHE A O 1
ATOM 3651 N N . GLU A 1 473 ? 38.715 -37.907 -10.880 1.00 89.31 473 GLU A N 1
ATOM 3652 C CA . GLU A 1 473 ? 38.893 -39.215 -11.529 1.00 89.31 473 GLU A CA 1
ATOM 3653 C C . GLU A 1 473 ? 37.578 -39.769 -12.107 1.00 89.31 473 GLU A C 1
ATOM 3655 O O . GLU A 1 473 ? 37.597 -40.585 -13.027 1.00 89.31 473 GLU A O 1
ATOM 3660 N N . ASP A 1 474 ? 36.433 -39.306 -11.603 1.00 91.06 474 ASP A N 1
ATOM 3661 C CA . ASP A 1 474 ? 35.085 -39.722 -12.005 1.00 91.06 474 ASP A CA 1
ATOM 3662 C C . ASP A 1 474 ? 34.377 -38.736 -12.951 1.00 91.06 474 ASP A C 1
ATOM 3664 O O . ASP A 1 474 ? 33.180 -38.876 -13.226 1.00 91.06 474 ASP A O 1
ATOM 3668 N N . VAL A 1 475 ? 35.125 -37.769 -13.489 1.00 90.44 475 VAL A N 1
ATOM 3669 C CA . VAL A 1 475 ? 34.673 -36.815 -14.505 1.00 90.44 475 VAL A CA 1
ATOM 3670 C C . VAL A 1 475 ? 35.558 -36.971 -15.744 1.00 90.44 475 VAL A C 1
ATOM 3672 O O . VAL A 1 475 ? 36.712 -36.547 -15.770 1.00 90.44 475 VAL A O 1
ATOM 3675 N N . ASN A 1 476 ? 35.022 -37.588 -16.796 1.00 89.44 476 ASN A N 1
ATOM 3676 C CA . ASN A 1 476 ? 35.748 -37.830 -18.041 1.00 89.44 476 ASN A CA 1
ATOM 3677 C C . ASN A 1 476 ? 35.752 -36.588 -18.940 1.00 89.44 476 ASN A C 1
ATOM 3679 O O . ASN A 1 476 ? 34.818 -35.788 -18.931 1.00 89.44 476 ASN A O 1
ATOM 3683 N N . ASP A 1 477 ? 36.748 -36.483 -19.825 1.00 84.69 477 ASP A N 1
ATOM 3684 C CA . ASP A 1 477 ? 36.861 -35.359 -20.769 1.00 84.69 477 ASP A CA 1
ATOM 3685 C C . ASP A 1 477 ? 35.652 -35.213 -21.716 1.00 84.69 477 ASP A C 1
ATOM 3687 O O . ASP A 1 477 ? 35.382 -34.117 -22.215 1.00 84.69 477 ASP A O 1
ATOM 3691 N N . SER A 1 478 ? 34.927 -36.310 -21.959 1.00 87.94 478 SER A N 1
ATOM 3692 C CA . SER A 1 478 ? 33.717 -36.355 -22.786 1.00 87.94 478 SER A CA 1
ATOM 3693 C C . SER A 1 478 ? 32.418 -36.099 -22.019 1.00 87.94 478 SER A C 1
ATOM 3695 O O . SER A 1 478 ? 31.361 -36.052 -22.648 1.00 87.94 478 SER A O 1
ATOM 3697 N N . ASP A 1 479 ? 32.457 -35.999 -20.689 1.00 93.00 479 ASP A N 1
ATOM 3698 C CA . ASP A 1 479 ? 31.248 -35.794 -19.896 1.00 93.00 479 ASP A CA 1
ATOM 3699 C C . ASP A 1 479 ? 30.721 -34.361 -20.077 1.00 93.00 479 ASP A C 1
ATOM 3701 O O . ASP A 1 479 ? 31.459 -33.379 -20.005 1.00 93.00 479 ASP A O 1
ATOM 3705 N N . TRP A 1 480 ? 29.414 -34.236 -20.312 1.00 92.44 480 TRP A N 1
ATOM 3706 C CA . TRP A 1 480 ? 28.762 -32.978 -20.699 1.00 92.44 480 TRP A CA 1
ATOM 3707 C C . TRP A 1 480 ? 28.721 -31.914 -19.591 1.00 92.44 480 TRP A C 1
ATOM 3709 O O . TRP A 1 480 ? 28.428 -30.763 -19.887 1.00 92.44 480 TRP A O 1
ATOM 3719 N N . PHE A 1 481 ? 29.001 -32.299 -18.344 1.00 92.62 481 PHE A N 1
ATOM 3720 C CA . PHE A 1 481 ? 29.066 -31.429 -17.163 1.00 92.62 481 PHE A CA 1
ATOM 3721 C C . PHE A 1 481 ? 30.505 -31.102 -16.728 1.00 92.62 481 PHE A C 1
ATOM 3723 O O . PHE A 1 481 ? 30.718 -30.459 -15.700 1.00 92.62 481 PHE A O 1
ATOM 3730 N N . LYS A 1 482 ? 31.515 -31.618 -17.443 1.00 92.81 482 LYS A N 1
ATOM 3731 C CA . LYS A 1 482 ? 32.922 -31.573 -17.017 1.00 92.81 482 LYS A CA 1
ATOM 3732 C C . LYS A 1 482 ? 33.432 -30.140 -16.874 1.00 92.81 482 LYS A C 1
ATOM 3734 O O . LYS A 1 482 ? 34.067 -29.817 -15.873 1.00 92.81 482 LYS A O 1
ATOM 3739 N N . ASP A 1 483 ? 33.166 -29.292 -17.866 1.00 92.12 483 ASP A N 1
ATOM 3740 C CA . ASP A 1 483 ? 33.644 -27.905 -17.867 1.00 92.12 483 ASP A CA 1
ATOM 3741 C C . ASP A 1 483 ? 32.970 -27.098 -16.740 1.00 92.12 483 ASP A C 1
ATOM 3743 O O . ASP A 1 483 ? 33.635 -26.357 -16.016 1.00 92.12 483 ASP A O 1
ATOM 3747 N N . GLU A 1 484 ? 31.675 -27.317 -16.506 1.00 92.75 484 GLU A N 1
ATOM 3748 C CA . GLU A 1 484 ? 30.901 -26.664 -15.450 1.00 92.75 484 GLU A CA 1
ATOM 3749 C C . GLU A 1 484 ? 31.349 -27.054 -14.042 1.00 92.75 484 GLU A C 1
ATOM 3751 O O . GLU A 1 484 ? 31.503 -26.182 -13.184 1.00 92.75 484 GLU A O 1
ATOM 3756 N N . ILE A 1 485 ? 31.608 -28.343 -13.810 1.00 91.94 485 ILE A N 1
ATOM 3757 C CA . ILE A 1 485 ? 32.155 -28.839 -12.541 1.00 91.94 485 ILE A CA 1
ATOM 3758 C C . ILE A 1 485 ? 33.509 -28.190 -12.252 1.00 91.94 485 ILE A C 1
ATOM 3760 O O . ILE A 1 485 ? 33.725 -27.666 -11.158 1.00 91.94 485 ILE A O 1
ATOM 3764 N N . ASN A 1 486 ? 34.410 -28.180 -13.237 1.00 87.94 486 ASN A N 1
ATOM 3765 C CA . ASN A 1 486 ? 35.733 -27.582 -13.071 1.00 87.94 486 ASN A CA 1
ATOM 3766 C C . ASN A 1 486 ? 35.627 -26.082 -12.769 1.00 87.94 486 ASN A C 1
ATOM 3768 O O . ASN A 1 486 ? 36.350 -25.565 -11.914 1.00 87.94 486 ASN A O 1
ATOM 3772 N N . TYR A 1 487 ? 34.700 -25.388 -13.434 1.00 88.06 487 TYR A N 1
ATOM 3773 C CA . TYR A 1 487 ? 34.486 -23.966 -13.218 1.00 88.06 487 TYR A CA 1
ATOM 3774 C C . TYR A 1 487 ? 34.040 -23.657 -11.788 1.00 88.06 487 TYR A C 1
ATOM 3776 O O . TYR A 1 487 ? 34.663 -22.818 -11.141 1.00 88.06 487 TYR A O 1
ATOM 3784 N N . ILE A 1 488 ? 33.007 -24.328 -11.263 1.00 86.06 488 ILE A N 1
ATOM 3785 C CA . ILE A 1 488 ? 32.504 -24.018 -9.911 1.00 86.06 488 ILE A CA 1
ATOM 3786 C C . ILE A 1 488 ? 33.540 -24.339 -8.831 1.00 86.06 488 ILE A C 1
ATOM 3788 O O . ILE A 1 488 ? 33.629 -23.626 -7.829 1.00 86.06 488 ILE A O 1
ATOM 3792 N N . VAL A 1 489 ? 34.373 -25.358 -9.061 1.00 85.50 489 VAL A N 1
ATOM 3793 C CA . VAL A 1 489 ? 35.456 -25.718 -8.144 1.00 85.50 489 VAL A CA 1
ATOM 3794 C C . VAL A 1 489 ? 36.530 -24.635 -8.112 1.00 85.50 489 VAL A C 1
ATOM 3796 O O . VAL A 1 489 ? 36.906 -24.168 -7.035 1.00 85.50 489 VAL A O 1
ATOM 3799 N N . ASN A 1 490 ? 36.939 -24.143 -9.284 1.00 82.56 490 ASN A N 1
ATOM 3800 C CA . ASN A 1 490 ? 37.861 -23.011 -9.398 1.00 82.56 490 ASN A CA 1
ATOM 3801 C C . ASN A 1 490 ? 37.266 -21.702 -8.858 1.00 82.56 490 ASN A C 1
ATOM 3803 O O . ASN A 1 490 ? 37.988 -20.892 -8.279 1.00 82.56 490 ASN A O 1
ATOM 3807 N N . PHE A 1 491 ? 35.958 -21.499 -9.027 1.00 77.88 491 PHE A N 1
ATOM 3808 C CA . PHE A 1 491 ? 35.240 -20.320 -8.542 1.00 77.88 491 PHE A CA 1
ATOM 3809 C C . PHE A 1 491 ? 35.230 -20.232 -7.009 1.00 77.88 491 PHE A C 1
ATOM 3811 O O . PHE A 1 491 ? 35.159 -19.139 -6.453 1.00 77.88 491 PHE A O 1
ATOM 3818 N N . GLY A 1 492 ? 35.360 -21.367 -6.317 1.00 74.94 492 GLY A N 1
ATOM 3819 C CA . GLY A 1 492 ? 35.509 -21.398 -4.864 1.00 74.94 492 GLY A CA 1
ATOM 3820 C C . GLY A 1 492 ? 34.679 -22.461 -4.155 1.00 74.94 492 GLY A C 1
ATOM 3821 O O . GLY A 1 492 ? 34.717 -22.510 -2.925 1.00 74.94 492 GLY A O 1
ATOM 3822 N N . TYR A 1 493 ? 33.949 -23.312 -4.882 1.00 80.44 493 TYR A N 1
ATOM 3823 C CA . TYR A 1 493 ? 33.320 -24.496 -4.303 1.00 80.44 493 TYR A CA 1
ATOM 3824 C C . TYR A 1 493 ? 34.371 -25.590 -4.068 1.00 80.44 493 TYR A C 1
ATOM 3826 O O . TYR A 1 493 ? 34.809 -26.268 -4.988 1.00 80.44 493 TYR A O 1
ATOM 3834 N N . LYS A 1 494 ? 34.812 -25.759 -2.821 1.00 67.19 494 LYS A N 1
ATOM 3835 C CA . LYS A 1 494 ? 35.960 -26.626 -2.492 1.00 67.19 494 LYS A CA 1
ATOM 3836 C C . LYS A 1 494 ? 35.587 -28.049 -2.066 1.00 67.19 494 LYS A C 1
ATOM 3838 O O . LYS A 1 494 ? 36.478 -28.824 -1.735 1.00 67.19 494 LYS A O 1
ATOM 3843 N N . GLU A 1 495 ? 34.305 -28.401 -2.072 1.00 63.22 495 GLU A N 1
ATOM 3844 C CA . GLU A 1 495 ? 33.823 -29.687 -1.558 1.00 63.22 495 GLU A CA 1
ATOM 3845 C C . GLU A 1 495 ? 33.517 -30.678 -2.695 1.00 63.22 495 GLU A C 1
ATOM 3847 O O . GLU A 1 495 ? 32.420 -30.745 -3.250 1.00 63.22 495 GLU A O 1
ATOM 3852 N N . GLY A 1 496 ? 34.521 -31.478 -3.055 1.00 59.97 496 GLY A N 1
ATOM 3853 C CA . GLY A 1 496 ? 34.279 -32.818 -3.598 1.00 59.97 496 GLY A CA 1
ATOM 3854 C C . GLY A 1 496 ? 34.001 -33.799 -2.455 1.00 59.97 496 GLY A C 1
ATOM 3855 O O . GLY A 1 496 ? 34.386 -33.535 -1.316 1.00 59.97 496 GLY A O 1
ATOM 3856 N N . TYR A 1 497 ? 33.386 -34.954 -2.738 1.00 64.94 497 TYR A N 1
ATOM 3857 C CA . TYR A 1 497 ? 33.280 -36.033 -1.736 1.00 64.94 497 TYR A CA 1
ATOM 3858 C C . TYR A 1 497 ? 34.672 -36.492 -1.263 1.00 64.94 497 TYR A C 1
ATOM 3860 O O . TYR A 1 497 ? 34.835 -36.964 -0.139 1.00 64.94 497 TYR A O 1
ATOM 3868 N N . SER A 1 498 ? 35.682 -36.324 -2.123 1.00 69.94 498 SER A N 1
ATOM 3869 C CA . SER A 1 498 ? 37.104 -36.337 -1.781 1.00 69.94 498 SER A CA 1
ATOM 3870 C C . SER A 1 498 ? 37.877 -35.374 -2.697 1.00 69.94 498 SER A C 1
ATOM 3872 O O . SER A 1 498 ? 37.304 -34.816 -3.632 1.00 69.94 498 SER A O 1
ATOM 3874 N N . GLU A 1 499 ? 39.193 -35.224 -2.496 1.00 68.00 499 GLU A N 1
ATOM 3875 C CA . GLU A 1 499 ? 40.069 -34.455 -3.407 1.00 68.00 499 GLU A CA 1
ATOM 3876 C C . GLU A 1 499 ? 40.033 -34.953 -4.867 1.00 68.00 499 GLU A C 1
ATOM 3878 O O . GLU A 1 499 ? 40.478 -34.244 -5.767 1.00 68.00 499 GLU A O 1
ATOM 3883 N N . LYS A 1 500 ? 39.530 -36.172 -5.107 1.00 80.81 500 LYS A N 1
ATOM 3884 C CA . LYS A 1 500 ? 39.569 -36.856 -6.405 1.00 80.81 500 LYS A CA 1
ATOM 3885 C C . LYS A 1 500 ? 38.204 -37.287 -6.941 1.00 80.81 500 LYS A C 1
ATOM 3887 O O . LYS A 1 500 ? 38.133 -37.677 -8.101 1.00 80.81 500 LYS A O 1
ATOM 3892 N N . GLU A 1 501 ? 37.140 -37.212 -6.141 1.00 87.12 501 GLU A N 1
ATOM 3893 C CA . GLU A 1 501 ? 35.796 -37.670 -6.528 1.00 87.12 501 GLU A CA 1
ATOM 3894 C C . GLU A 1 501 ? 34.772 -36.535 -6.484 1.00 87.12 501 GLU A C 1
ATOM 3896 O O . GLU A 1 501 ? 34.599 -35.875 -5.450 1.00 87.12 501 GLU A O 1
ATOM 3901 N N . PHE A 1 502 ? 34.035 -36.376 -7.587 1.00 89.00 502 PHE A N 1
ATOM 3902 C CA . PHE A 1 502 ? 32.898 -35.475 -7.685 1.00 89.00 502 PHE A CA 1
ATOM 3903 C C . PHE A 1 502 ? 31.535 -36.196 -7.667 1.00 89.00 502 PHE A C 1
ATOM 3905 O O . PHE A 1 502 ? 30.538 -35.579 -7.348 1.00 89.00 502 PHE A O 1
ATOM 3912 N N . ARG A 1 503 ? 31.390 -37.474 -7.978 1.00 92.44 503 ARG A N 1
ATOM 3913 C CA . ARG A 1 503 ? 30.092 -38.182 -8.037 1.00 92.44 503 ARG A CA 1
ATOM 3914 C C . ARG A 1 503 ? 29.001 -37.426 -8.819 1.00 92.44 503 ARG A C 1
ATOM 3916 O O . ARG A 1 503 ? 27.902 -37.202 -8.316 1.00 92.44 503 ARG A O 1
ATOM 3923 N N . PRO A 1 504 ? 29.274 -36.994 -10.063 1.00 93.50 504 PRO A N 1
ATOM 3924 C CA . PRO A 1 504 ? 28.362 -36.128 -10.817 1.00 93.50 504 PRO A CA 1
ATOM 3925 C C . PRO A 1 504 ? 27.031 -36.792 -11.195 1.00 93.50 504 PRO A C 1
ATOM 3927 O O . PRO A 1 504 ? 26.109 -36.099 -11.613 1.00 93.50 504 PRO A O 1
ATOM 3930 N N . LYS A 1 505 ? 26.941 -38.121 -11.091 1.00 95.00 505 LYS A N 1
ATOM 3931 C CA . LYS A 1 505 ? 25.765 -38.917 -11.470 1.00 95.00 505 LYS A CA 1
ATOM 3932 C C . LYS A 1 505 ? 24.855 -39.246 -10.286 1.00 95.00 505 LYS A C 1
ATOM 3934 O O . LYS A 1 505 ? 23.760 -39.749 -10.514 1.00 95.00 505 LYS A O 1
ATOM 3939 N N . ASP A 1 506 ? 25.296 -38.964 -9.064 1.00 95.25 506 ASP A N 1
ATOM 3940 C CA . ASP A 1 506 ? 24.511 -39.203 -7.857 1.00 95.25 506 ASP A CA 1
ATOM 3941 C C . ASP A 1 506 ? 23.511 -38.056 -7.662 1.00 95.25 506 ASP A C 1
ATOM 3943 O O . ASP A 1 506 ? 23.787 -36.914 -8.049 1.00 95.25 506 ASP A O 1
ATOM 3947 N N . ALA A 1 507 ? 22.346 -38.355 -7.081 1.00 96.88 507 ALA A N 1
ATOM 3948 C CA . ALA A 1 507 ? 21.390 -37.332 -6.666 1.00 96.88 507 ALA A CA 1
ATOM 3949 C C . ALA A 1 507 ? 22.019 -36.453 -5.576 1.00 96.88 507 ALA A C 1
ATOM 3951 O O . ALA A 1 507 ? 22.681 -36.965 -4.676 1.00 96.88 507 ALA A O 1
ATOM 3952 N N . ILE A 1 508 ? 21.829 -35.138 -5.672 1.00 96.44 508 ILE A N 1
ATOM 3953 C CA . ILE A 1 508 ? 22.381 -34.185 -4.703 1.00 96.44 508 ILE A CA 1
ATOM 3954 C C . ILE A 1 508 ? 21.357 -33.885 -3.604 1.00 96.44 508 ILE A C 1
ATOM 3956 O O . ILE A 1 508 ? 20.173 -33.671 -3.888 1.00 96.44 508 ILE A O 1
ATOM 3960 N N . THR A 1 509 ? 21.800 -33.834 -2.348 1.00 96.69 509 THR A N 1
ATOM 3961 C CA . THR A 1 509 ? 20.923 -33.424 -1.244 1.00 96.69 509 THR A CA 1
ATOM 3962 C C . THR A 1 509 ? 20.713 -31.912 -1.219 1.00 96.69 509 THR A C 1
ATOM 3964 O O . THR A 1 509 ? 21.486 -31.125 -1.776 1.00 96.69 509 THR A O 1
ATOM 3967 N N . ARG A 1 510 ? 19.659 -31.462 -0.540 1.00 96.69 510 ARG A N 1
ATOM 3968 C CA . ARG A 1 510 ? 19.379 -30.033 -0.343 1.00 96.69 510 ARG A CA 1
ATOM 3969 C C . ARG A 1 510 ? 20.504 -29.322 0.406 1.00 96.69 510 ARG A C 1
ATOM 3971 O O . ARG A 1 510 ? 20.833 -28.185 0.066 1.00 96.69 510 ARG A O 1
ATOM 3978 N N . GLY A 1 511 ? 21.107 -29.979 1.398 1.00 94.50 511 GLY A N 1
ATOM 3979 C CA . GLY A 1 511 ? 22.264 -29.462 2.130 1.00 94.50 511 GLY A CA 1
ATOM 3980 C C . GLY A 1 511 ? 23.484 -29.291 1.227 1.00 94.50 511 GLY A C 1
ATOM 3981 O O . GLY A 1 511 ? 24.098 -28.225 1.221 1.00 94.50 511 GLY A O 1
ATOM 3982 N N . GLU A 1 512 ? 23.781 -30.294 0.400 1.00 94.00 512 GLU A N 1
ATOM 3983 C CA . GLU A 1 512 ? 24.879 -30.250 -0.574 1.00 94.00 512 GLU A CA 1
ATOM 3984 C C . GLU A 1 512 ? 24.670 -29.181 -1.647 1.00 94.00 512 GLU A C 1
ATOM 3986 O O . GLU A 1 512 ? 25.605 -28.461 -2.007 1.00 94.00 512 GLU A O 1
ATOM 3991 N N . PHE A 1 513 ? 23.439 -29.026 -2.132 1.00 96.31 513 PHE A N 1
ATOM 3992 C CA . PHE A 1 513 ? 23.103 -27.991 -3.100 1.00 96.31 513 PHE A CA 1
ATOM 3993 C C . PHE A 1 513 ? 23.313 -26.586 -2.530 1.00 96.31 513 PHE A C 1
ATOM 3995 O O . PHE A 1 513 ? 23.921 -25.731 -3.176 1.00 96.31 513 PHE A O 1
ATOM 4002 N N . VAL A 1 514 ? 22.852 -26.340 -1.299 1.00 94.19 514 VAL A N 1
ATOM 4003 C CA . VAL A 1 514 ? 23.035 -25.037 -0.651 1.00 94.19 514 VAL A CA 1
ATOM 4004 C C . VAL A 1 514 ? 24.508 -24.757 -0.366 1.00 94.19 514 VAL A C 1
ATOM 4006 O O . VAL A 1 514 ? 24.965 -23.641 -0.612 1.00 94.19 514 VAL A O 1
ATOM 4009 N N . GLN A 1 515 ? 25.274 -25.763 0.056 1.00 91.00 515 GLN A N 1
ATOM 4010 C CA . GLN A 1 515 ? 26.723 -25.639 0.202 1.00 91.00 515 GLN A CA 1
ATOM 4011 C C . GLN A 1 515 ? 27.398 -25.233 -1.117 1.00 91.00 515 GLN A C 1
ATOM 4013 O O . GLN A 1 515 ? 28.268 -24.358 -1.131 1.00 91.00 515 GLN A O 1
ATOM 4018 N N . MET A 1 516 ? 26.975 -25.825 -2.240 1.00 92.31 516 MET A N 1
ATOM 4019 C CA . MET A 1 516 ? 27.506 -25.505 -3.566 1.00 92.31 516 MET A CA 1
ATOM 4020 C C . MET A 1 516 ? 27.338 -24.020 -3.902 1.00 92.31 516 MET A C 1
ATOM 4022 O O . MET A 1 516 ? 28.306 -23.342 -4.265 1.00 92.31 516 MET A O 1
ATOM 4026 N N . ILE A 1 517 ? 26.127 -23.491 -3.727 1.00 92.88 517 ILE A N 1
ATOM 4027 C CA . ILE A 1 517 ? 25.804 -22.108 -4.100 1.00 92.88 517 ILE A CA 1
ATOM 4028 C C . ILE A 1 517 ? 26.241 -21.074 -3.050 1.00 92.88 517 ILE A C 1
ATOM 4030 O O . ILE A 1 517 ? 26.411 -19.900 -3.381 1.00 92.88 517 ILE A O 1
ATOM 4034 N N . ALA A 1 518 ? 26.501 -21.490 -1.804 1.00 87.06 518 ALA A N 1
ATOM 4035 C CA . ALA A 1 518 ? 27.020 -20.623 -0.742 1.00 87.06 518 ALA A CA 1
ATOM 4036 C C . ALA A 1 518 ? 28.404 -20.035 -1.066 1.00 87.06 518 ALA A C 1
ATOM 4038 O O . ALA A 1 518 ? 28.778 -18.996 -0.522 1.00 87.06 518 ALA A O 1
ATOM 4039 N N . SER A 1 519 ? 29.141 -20.629 -2.013 1.00 81.25 519 SER A N 1
ATOM 4040 C CA . SER A 1 519 ? 30.374 -20.044 -2.558 1.00 81.25 519 SER A CA 1
ATOM 4041 C C . SER A 1 519 ? 30.179 -18.631 -3.138 1.00 81.25 519 SER A C 1
ATOM 4043 O O . SER A 1 519 ? 31.097 -17.819 -3.068 1.00 81.25 519 SER A O 1
ATOM 4045 N N . SER A 1 520 ? 28.974 -18.286 -3.610 1.00 80.81 520 SER A N 1
ATOM 4046 C CA . SER A 1 520 ? 28.628 -16.924 -4.053 1.00 80.81 520 SER A CA 1
ATOM 4047 C C . SER A 1 520 ? 28.392 -15.925 -2.908 1.00 80.81 520 SER A C 1
ATOM 4049 O O . SER A 1 520 ? 28.206 -14.739 -3.166 1.00 80.81 520 SER A O 1
ATOM 4051 N N . LEU A 1 521 ? 28.380 -16.378 -1.649 1.00 78.12 521 LEU A N 1
ATOM 4052 C CA . LEU A 1 521 ? 27.958 -15.601 -0.475 1.00 78.12 521 LEU A CA 1
ATOM 4053 C C . LEU A 1 521 ? 29.063 -15.448 0.585 1.00 78.12 521 LEU A C 1
ATOM 4055 O O . LEU A 1 521 ? 28.792 -14.971 1.681 1.00 78.12 521 LEU A O 1
ATOM 4059 N N . GLN A 1 522 ? 30.306 -15.839 0.285 1.00 66.00 522 GLN A N 1
ATOM 4060 C CA . GLN A 1 522 ? 31.397 -15.990 1.269 1.00 66.00 522 GLN A CA 1
ATOM 4061 C C . GLN A 1 522 ? 31.759 -14.724 2.079 1.00 66.00 522 GLN A C 1
ATOM 4063 O O . GLN A 1 522 ? 32.463 -14.836 3.079 1.00 66.00 522 GLN A O 1
ATOM 4068 N N . ASN A 1 523 ? 31.285 -13.536 1.685 1.00 60.81 523 ASN A N 1
ATOM 4069 C CA . ASN A 1 523 ? 31.524 -12.267 2.388 1.00 60.81 523 ASN A CA 1
ATOM 4070 C C . ASN A 1 523 ? 30.281 -11.712 3.110 1.00 60.81 523 ASN A C 1
ATOM 4072 O O . ASN A 1 523 ? 30.321 -10.591 3.616 1.00 60.81 523 ASN A O 1
ATOM 4076 N N . GLU A 1 524 ? 29.179 -12.461 3.139 1.00 70.25 524 GLU A N 1
ATOM 4077 C CA . GLU A 1 524 ? 27.912 -12.018 3.720 1.00 70.25 524 GLU A CA 1
ATOM 4078 C C . GLU A 1 524 ? 27.783 -12.424 5.196 1.00 70.25 524 GLU A C 1
ATOM 4080 O O . GLU A 1 524 ? 28.341 -13.421 5.659 1.00 70.25 524 GLU A O 1
ATOM 4085 N N . SER A 1 525 ? 27.031 -11.637 5.971 1.00 68.62 525 SER A N 1
ATOM 4086 C CA . SER A 1 525 ? 26.844 -11.903 7.401 1.00 68.62 525 SER A CA 1
ATOM 4087 C C . SER A 1 525 ? 25.901 -13.087 7.638 1.00 68.62 525 SER A C 1
ATOM 4089 O O . SER A 1 525 ? 24.761 -13.070 7.170 1.00 68.62 525 SER A O 1
ATOM 4091 N N . VAL A 1 526 ? 26.335 -14.063 8.437 1.00 74.38 526 VAL A N 1
ATOM 4092 C CA . VAL A 1 526 ? 25.498 -15.192 8.870 1.00 74.38 526 VAL A CA 1
ATOM 4093 C C . VAL A 1 526 ? 24.636 -14.780 10.067 1.00 74.38 526 VAL A C 1
ATOM 4095 O O . VAL A 1 526 ? 25.142 -14.271 11.069 1.00 74.38 526 VAL A O 1
ATOM 4098 N N . LYS A 1 527 ? 23.328 -15.035 9.991 1.00 78.38 527 LYS A N 1
ATOM 4099 C CA . LYS A 1 527 ? 22.398 -15.000 11.127 1.00 78.38 527 LYS A CA 1
ATOM 4100 C C . LYS A 1 527 ? 21.908 -16.412 11.420 1.00 78.38 527 LYS A C 1
ATOM 4102 O O . LYS A 1 527 ? 21.526 -17.143 10.510 1.00 78.38 527 LYS A O 1
ATOM 4107 N N . LYS A 1 528 ? 21.863 -16.758 12.710 1.00 82.12 528 LYS A N 1
ATOM 4108 C CA . LYS A 1 528 ? 21.311 -18.034 13.174 1.00 82.12 528 LYS A CA 1
ATOM 4109 C C . LYS A 1 528 ? 19.866 -18.181 12.691 1.00 82.12 528 LYS A C 1
ATOM 4111 O O . LYS A 1 528 ? 19.058 -17.275 12.904 1.00 82.12 528 LYS A O 1
ATOM 4116 N N . SER A 1 529 ? 19.551 -19.313 12.068 1.00 81.19 529 SER A N 1
ATOM 4117 C CA . SER A 1 529 ? 18.193 -19.594 11.590 1.00 81.19 529 SER A CA 1
ATOM 4118 C C . SER A 1 529 ? 17.327 -20.246 12.676 1.00 81.19 529 SER A C 1
ATOM 4120 O O . SER A 1 529 ? 17.836 -20.738 13.685 1.00 81.19 529 SER A O 1
ATOM 4122 N N . SER A 1 530 ? 16.009 -20.250 12.471 1.00 88.19 530 SER A N 1
ATOM 4123 C CA . SER A 1 530 ? 15.034 -20.952 13.318 1.00 88.19 530 SER A CA 1
ATOM 4124 C C . SER A 1 530 ? 14.683 -22.356 12.806 1.00 88.19 530 SER A C 1
ATOM 4126 O O . SER A 1 530 ? 13.677 -22.912 13.237 1.00 88.19 530 SER A O 1
ATOM 4128 N N . LEU A 1 531 ? 15.461 -22.902 11.863 1.00 91.94 531 LEU A N 1
ATOM 4129 C CA . LEU A 1 531 ? 15.207 -24.214 11.265 1.00 91.94 531 LEU A CA 1
ATOM 4130 C C . LEU A 1 531 ? 15.506 -25.330 12.269 1.00 91.94 531 LEU A C 1
ATOM 4132 O O . LEU A 1 531 ? 16.547 -25.314 12.928 1.00 91.94 531 LEU A O 1
ATOM 4136 N N . ILE A 1 532 ? 14.590 -26.289 12.391 1.00 92.31 532 ILE A N 1
ATOM 4137 C CA . ILE A 1 532 ? 14.585 -27.245 13.512 1.00 92.31 532 ILE A CA 1
ATOM 4138 C C . ILE A 1 532 ? 15.521 -28.449 13.328 1.00 92.31 532 ILE A C 1
ATOM 4140 O O . ILE A 1 532 ? 15.804 -29.152 14.293 1.00 92.31 532 ILE A O 1
ATOM 4144 N N . ASP A 1 533 ? 15.993 -28.700 12.110 1.00 94.62 533 ASP A N 1
ATOM 4145 C CA . ASP A 1 533 ? 16.655 -29.944 11.694 1.00 94.62 533 ASP A CA 1
ATOM 4146 C C . ASP A 1 533 ? 18.078 -29.740 11.147 1.00 94.62 533 ASP A C 1
ATOM 4148 O O . ASP A 1 533 ? 18.655 -30.646 10.552 1.00 94.62 533 ASP A O 1
ATOM 4152 N N . ILE A 1 534 ? 18.663 -28.558 11.357 1.00 94.19 534 ILE A N 1
ATOM 4153 C CA . ILE A 1 534 ? 20.026 -28.241 10.895 1.00 94.19 534 ILE A CA 1
ATOM 4154 C C . ILE A 1 534 ? 21.057 -28.225 12.030 1.00 94.19 534 ILE A C 1
ATOM 4156 O O . ILE A 1 534 ? 22.257 -28.096 11.785 1.00 94.19 534 ILE A O 1
ATOM 4160 N N . ASP A 1 535 ? 20.618 -28.325 13.286 1.00 91.44 535 ASP A N 1
ATOM 4161 C CA . ASP A 1 535 ? 21.516 -28.314 14.438 1.00 91.44 535 ASP A CA 1
ATOM 4162 C C . ASP A 1 535 ? 22.404 -29.569 14.450 1.00 91.44 535 ASP A C 1
ATOM 4164 O O . ASP A 1 535 ? 21.928 -30.697 14.524 1.00 91.44 535 ASP A O 1
ATOM 4168 N N . GLY A 1 536 ? 23.723 -29.362 14.377 1.00 88.88 536 GLY A N 1
ATOM 4169 C CA . GLY A 1 536 ? 24.711 -30.443 14.280 1.00 88.88 536 GLY A CA 1
ATOM 4170 C C . GLY A 1 536 ? 24.940 -30.971 12.859 1.00 88.88 536 GLY A C 1
ATOM 4171 O O . GLY A 1 536 ? 25.827 -31.800 12.671 1.00 88.88 536 GLY A O 1
ATOM 4172 N N . HIS A 1 537 ? 24.202 -30.472 11.864 1.00 94.06 537 HIS A N 1
ATOM 4173 C CA . HIS A 1 537 ? 24.406 -30.818 10.462 1.00 94.06 537 HIS A CA 1
ATOM 4174 C C . HIS A 1 537 ? 25.606 -30.051 9.875 1.00 94.06 537 HIS A C 1
ATOM 4176 O O . HIS A 1 537 ? 25.800 -28.869 10.155 1.00 94.06 537 HIS A O 1
ATOM 4182 N N . TRP A 1 538 ? 26.415 -30.697 9.032 1.00 91.88 538 TRP A N 1
ATOM 4183 C CA . TRP A 1 538 ? 27.648 -30.113 8.480 1.00 91.88 538 TRP A CA 1
ATOM 4184 C C . TRP A 1 538 ? 27.379 -28.905 7.563 1.00 91.88 538 TRP A C 1
ATOM 4186 O O . TRP A 1 538 ? 28.112 -27.923 7.609 1.00 91.88 538 TRP A O 1
ATOM 4196 N N . ALA A 1 539 ? 26.276 -28.925 6.809 1.00 90.38 539 ALA A N 1
ATOM 4197 C CA . ALA A 1 539 ? 25.859 -27.817 5.942 1.00 90.38 539 ALA A CA 1
ATOM 4198 C C . ALA A 1 539 ? 25.206 -26.640 6.700 1.00 90.38 539 ALA A C 1
ATOM 4200 O O . ALA A 1 539 ? 24.705 -25.707 6.072 1.00 90.38 539 ALA A O 1
ATOM 4201 N N . LYS A 1 540 ? 25.156 -26.672 8.042 1.00 92.00 540 LYS A N 1
ATOM 4202 C CA . LYS A 1 540 ? 24.431 -25.682 8.852 1.00 92.00 540 LYS A CA 1
ATOM 4203 C C . LYS A 1 540 ? 24.814 -24.243 8.513 1.00 92.00 540 LYS A C 1
ATOM 4205 O O . LYS A 1 540 ? 23.927 -23.421 8.312 1.00 92.00 540 LYS A O 1
ATOM 4210 N N . GLU A 1 541 ? 26.107 -23.940 8.436 1.00 89.50 541 GLU A N 1
ATOM 4211 C CA . GLU A 1 541 ? 26.579 -22.572 8.191 1.00 89.50 541 GLU A CA 1
ATOM 4212 C C . GLU A 1 541 ? 26.140 -22.058 6.814 1.00 89.50 541 GLU A C 1
ATOM 4214 O O . GLU A 1 541 ? 25.646 -20.935 6.704 1.00 89.50 541 GLU A O 1
ATOM 4219 N N . ALA A 1 542 ? 26.233 -22.892 5.775 1.00 89.94 542 ALA A N 1
ATOM 4220 C CA . ALA A 1 542 ? 25.755 -22.539 4.441 1.00 89.94 542 ALA A CA 1
ATOM 4221 C C . ALA A 1 542 ? 24.233 -22.361 4.397 1.00 89.94 542 ALA A C 1
ATOM 4223 O O . ALA A 1 542 ? 23.741 -21.444 3.737 1.00 89.94 542 ALA A O 1
ATOM 4224 N N . ILE A 1 543 ? 23.482 -23.187 5.129 1.00 92.75 543 ILE A N 1
ATOM 4225 C CA . ILE A 1 543 ? 22.026 -23.054 5.235 1.00 92.75 543 ILE A CA 1
ATOM 4226 C C . ILE A 1 543 ? 21.655 -21.746 5.939 1.00 92.75 543 ILE A C 1
ATOM 4228 O O . ILE A 1 543 ? 20.831 -20.989 5.430 1.00 92.75 543 ILE A O 1
ATOM 4232 N N . GLU A 1 544 ? 22.289 -21.426 7.066 1.00 91.75 544 GLU A N 1
ATOM 4233 C CA . GLU A 1 544 ? 22.060 -20.171 7.791 1.00 91.75 544 GLU A CA 1
ATOM 4234 C C . GLU A 1 544 ? 22.439 -18.946 6.949 1.00 91.75 544 GLU A C 1
ATOM 4236 O O . GLU A 1 544 ? 21.714 -17.945 6.945 1.00 91.75 544 GLU A O 1
ATOM 4241 N N . LEU A 1 545 ? 23.519 -19.034 6.171 1.00 87.62 545 LEU A N 1
ATOM 4242 C CA . LEU A 1 545 ? 23.925 -18.004 5.219 1.00 87.62 545 LEU A CA 1
ATOM 4243 C C . LEU A 1 545 ? 22.876 -17.807 4.114 1.00 87.62 545 LEU A C 1
ATOM 4245 O O . LEU A 1 545 ? 22.489 -16.673 3.821 1.00 87.62 545 LEU A O 1
ATOM 4249 N N . ALA A 1 546 ? 22.364 -18.894 3.536 1.00 87.62 546 ALA A N 1
ATOM 4250 C CA . ALA A 1 546 ? 21.328 -18.843 2.510 1.00 87.62 546 ALA A CA 1
ATOM 4251 C C . ALA A 1 546 ? 19.990 -18.309 3.054 1.00 87.62 546 ALA A C 1
ATOM 4253 O O . ALA A 1 546 ? 19.312 -17.537 2.372 1.00 87.62 546 ALA A O 1
ATOM 4254 N N . VAL A 1 547 ? 19.623 -18.657 4.291 1.00 89.44 547 VAL A N 1
ATOM 4255 C CA . VAL A 1 547 ? 18.443 -18.103 4.978 1.00 89.44 547 VAL A CA 1
ATOM 4256 C C . VAL A 1 547 ? 18.610 -16.607 5.229 1.00 89.44 547 VAL A C 1
ATOM 4258 O O . VAL A 1 547 ? 17.715 -15.821 4.922 1.00 89.44 547 VAL A O 1
ATOM 4261 N N . SER A 1 548 ? 19.778 -16.190 5.721 1.00 86.25 548 SER A N 1
ATOM 4262 C CA . SER A 1 548 ? 20.083 -14.784 6.023 1.00 86.25 548 SER A CA 1
ATOM 4263 C C . SER A 1 548 ? 19.983 -13.875 4.799 1.00 86.25 548 SER A C 1
ATOM 4265 O O . SER A 1 548 ? 19.623 -12.706 4.929 1.00 86.25 548 SER A O 1
ATOM 4267 N N . ASN A 1 549 ? 20.260 -14.429 3.617 1.00 80.31 549 ASN A N 1
ATOM 4268 C CA . ASN A 1 549 ? 20.205 -13.738 2.331 1.00 80.31 549 ASN A CA 1
ATOM 4269 C C . ASN A 1 549 ? 18.874 -13.936 1.580 1.00 80.31 549 ASN A C 1
ATOM 4271 O O . ASN A 1 549 ? 18.749 -13.533 0.426 1.00 80.31 549 ASN A O 1
ATOM 4275 N N . GLY A 1 550 ? 17.866 -14.552 2.210 1.00 85.06 550 GLY A N 1
ATOM 4276 C CA . GLY A 1 550 ? 16.534 -14.735 1.623 1.00 85.06 550 GLY A CA 1
ATOM 4277 C C . GLY A 1 550 ? 16.470 -15.748 0.473 1.00 85.06 550 GLY A C 1
ATOM 4278 O O . GLY A 1 550 ? 15.481 -15.783 -0.259 1.00 85.06 550 GLY A O 1
ATOM 4279 N N . ILE A 1 551 ? 17.499 -16.579 0.307 1.00 88.38 551 ILE A N 1
ATOM 4280 C CA . ILE A 1 551 ? 17.571 -17.618 -0.732 1.00 88.38 551 ILE A CA 1
ATOM 4281 C C . ILE A 1 551 ? 16.733 -18.827 -0.308 1.00 88.38 551 ILE A C 1
ATOM 4283 O O . ILE A 1 551 ? 15.933 -19.359 -1.086 1.00 88.38 551 ILE A O 1
ATOM 4287 N N . VAL A 1 552 ? 16.859 -19.209 0.963 1.00 90.69 552 VAL A N 1
ATOM 4288 C CA . VAL A 1 552 ? 16.151 -20.330 1.587 1.00 90.69 552 VAL A CA 1
ATOM 4289 C C . VAL A 1 552 ? 15.169 -19.805 2.631 1.00 90.69 552 VAL A C 1
ATOM 4291 O O . VAL A 1 552 ? 15.492 -18.905 3.398 1.00 90.69 552 VAL A O 1
ATOM 4294 N N . LYS A 1 553 ? 13.967 -20.390 2.676 1.00 83.56 553 LYS A N 1
ATOM 4295 C CA . LYS A 1 553 ? 12.961 -20.110 3.717 1.00 83.56 553 LYS A CA 1
ATOM 4296 C C . LYS A 1 553 ? 12.715 -21.288 4.670 1.00 83.56 553 LYS A C 1
ATOM 4298 O O . LYS A 1 553 ? 12.256 -21.059 5.779 1.00 83.56 553 LYS A O 1
ATOM 4303 N N . GLY A 1 554 ? 13.046 -22.513 4.256 1.00 85.50 554 GLY A N 1
ATOM 4304 C CA . GLY A 1 554 ? 12.575 -23.736 4.914 1.00 85.50 554 GLY A CA 1
ATOM 4305 C C . GLY A 1 554 ? 11.169 -24.134 4.458 1.00 85.50 554 GLY A C 1
ATOM 4306 O O . GLY A 1 554 ? 10.553 -23.439 3.648 1.00 85.50 554 GLY A O 1
ATOM 4307 N N . TYR A 1 555 ? 10.698 -25.272 4.953 1.00 88.50 555 TYR A N 1
ATOM 4308 C CA . TYR A 1 555 ? 9.335 -25.764 4.781 1.00 88.50 555 TYR A CA 1
ATOM 4309 C C . TYR A 1 555 ? 8.405 -25.186 5.857 1.00 88.50 555 TYR A C 1
ATOM 4311 O O . TYR A 1 555 ? 8.854 -24.649 6.869 1.00 88.50 555 TYR A O 1
ATOM 4319 N N . GLU A 1 556 ? 7.092 -25.311 5.650 1.00 88.75 556 GLU A N 1
ATOM 4320 C CA . GLU A 1 556 ? 6.069 -24.796 6.576 1.00 88.75 556 GLU A CA 1
ATOM 4321 C C . GLU A 1 556 ? 6.140 -25.423 7.977 1.00 88.75 556 GLU A C 1
ATOM 4323 O O . GLU A 1 556 ? 5.775 -24.784 8.961 1.00 88.75 556 GLU A O 1
ATOM 4328 N N . ASP A 1 557 ? 6.657 -26.649 8.079 1.00 91.50 557 ASP A N 1
ATOM 4329 C CA . ASP A 1 557 ? 6.892 -27.350 9.346 1.00 91.50 557 ASP A CA 1
ATOM 4330 C C . ASP A 1 557 ? 8.133 -26.842 10.111 1.00 91.50 557 ASP A C 1
ATOM 4332 O O . ASP A 1 557 ? 8.439 -27.336 11.196 1.00 91.50 557 ASP A O 1
ATOM 4336 N N . GLY A 1 558 ? 8.846 -25.848 9.567 1.00 89.38 558 GLY A N 1
ATOM 4337 C CA . GLY A 1 558 ? 10.057 -25.276 10.151 1.00 89.38 558 GLY A CA 1
ATOM 4338 C C . GLY A 1 558 ? 11.332 -26.077 9.874 1.00 89.38 558 GLY A C 1
ATOM 4339 O O . GLY A 1 558 ? 12.380 -25.740 10.426 1.00 89.38 558 GLY A O 1
ATOM 4340 N N . SER A 1 559 ? 11.272 -27.118 9.040 1.00 94.94 559 SER A N 1
ATOM 4341 C CA . SER A 1 559 ? 12.433 -27.917 8.630 1.00 94.94 559 SER A CA 1
ATOM 4342 C C . SER A 1 559 ? 13.113 -27.367 7.369 1.00 94.94 559 SER A C 1
ATOM 4344 O O . SER A 1 559 ? 12.531 -26.604 6.595 1.00 94.94 559 SER A O 1
ATOM 4346 N N . PHE A 1 560 ? 14.361 -27.761 7.127 1.00 95.75 560 PHE A N 1
ATOM 4347 C CA . PHE A 1 560 ? 15.075 -27.542 5.866 1.00 95.75 560 PHE A CA 1
ATOM 4348 C C . PHE A 1 560 ? 15.245 -28.827 5.050 1.00 95.75 560 PHE A C 1
ATOM 4350 O O . PHE A 1 560 ? 15.301 -28.755 3.820 1.00 95.75 560 PHE A O 1
ATOM 4357 N N . LYS A 1 561 ? 15.273 -29.975 5.728 1.00 96.38 561 LYS A N 1
ATOM 4358 C CA . LYS A 1 561 ? 15.514 -31.332 5.230 1.00 96.38 561 LYS A CA 1
ATOM 4359 C C . LYS A 1 561 ? 16.854 -31.446 4.500 1.00 96.38 561 LYS A C 1
ATOM 4361 O O . LYS A 1 561 ? 16.864 -31.681 3.294 1.00 96.38 561 LYS A O 1
ATOM 4366 N N . PRO A 1 562 ? 17.988 -31.215 5.190 1.00 95.94 562 PRO A N 1
ATOM 4367 C CA . PRO A 1 562 ? 19.293 -31.116 4.540 1.00 95.94 562 PRO A CA 1
ATOM 4368 C C . PRO A 1 562 ? 19.765 -32.420 3.883 1.00 95.94 562 PRO A C 1
ATOM 4370 O O . PRO A 1 562 ? 20.492 -32.345 2.896 1.00 95.94 562 PRO A O 1
ATOM 4373 N N . ASP A 1 563 ? 19.333 -33.573 4.395 1.00 96.25 563 ASP A N 1
ATOM 4374 C CA . ASP A 1 563 ? 19.709 -34.900 3.889 1.00 96.25 563 ASP A CA 1
ATOM 4375 C C . ASP A 1 563 ? 18.769 -35.436 2.794 1.00 96.25 563 ASP A C 1
ATOM 4377 O O . ASP A 1 563 ? 19.087 -36.429 2.144 1.00 96.25 563 ASP A O 1
ATOM 4381 N N . GLU A 1 564 ? 17.627 -34.784 2.562 1.00 96.44 564 GLU A N 1
ATOM 4382 C CA . GLU A 1 564 ? 16.718 -35.156 1.474 1.00 96.44 564 GLU A CA 1
ATOM 4383 C C . GLU A 1 564 ? 17.263 -34.659 0.132 1.00 96.44 564 GLU A C 1
ATOM 4385 O O . GLU A 1 564 ? 17.865 -33.580 0.039 1.00 96.44 564 GLU A O 1
ATOM 4390 N N . THR A 1 565 ? 17.034 -35.433 -0.924 1.00 97.31 565 THR A N 1
ATOM 4391 C CA . THR A 1 565 ? 17.382 -35.061 -2.299 1.00 97.31 565 THR A CA 1
ATOM 4392 C C . THR A 1 565 ? 16.622 -33.810 -2.727 1.00 97.31 565 THR A C 1
ATOM 4394 O O . THR A 1 565 ? 15.442 -33.633 -2.421 1.00 97.31 565 THR A O 1
ATOM 4397 N N . ILE A 1 566 ? 17.307 -32.900 -3.422 1.00 97.69 566 ILE A N 1
ATOM 4398 C CA . ILE A 1 566 ? 16.669 -31.674 -3.907 1.00 97.69 566 ILE A CA 1
ATOM 4399 C C . ILE A 1 566 ? 15.889 -31.944 -5.194 1.00 97.69 566 ILE A C 1
ATOM 4401 O O . ILE A 1 566 ? 16.383 -32.591 -6.123 1.00 97.69 566 ILE A O 1
ATOM 4405 N N . THR A 1 567 ? 14.682 -31.392 -5.273 1.00 97.50 567 THR A N 1
ATOM 4406 C CA . THR A 1 567 ? 13.906 -31.415 -6.514 1.00 97.50 567 THR A CA 1
ATOM 4407 C C . THR A 1 567 ? 14.393 -30.343 -7.490 1.00 97.50 567 THR A C 1
ATOM 4409 O O . THR A 1 567 ? 14.943 -29.297 -7.119 1.00 97.50 567 THR A O 1
ATOM 4412 N N . ARG A 1 568 ? 14.145 -30.559 -8.780 1.00 97.12 568 ARG A N 1
ATOM 4413 C CA . ARG A 1 568 ? 14.496 -29.611 -9.841 1.00 97.12 568 ARG A CA 1
ATOM 4414 C C . ARG A 1 568 ? 13.822 -28.247 -9.652 1.00 97.12 568 ARG A C 1
ATOM 4416 O O . ARG A 1 568 ? 14.455 -27.224 -9.917 1.00 97.12 568 ARG A O 1
ATOM 4423 N N . ALA A 1 569 ? 12.571 -28.216 -9.181 1.00 96.50 569 ALA A N 1
ATOM 4424 C CA . ALA A 1 569 ? 11.828 -26.989 -8.875 1.00 96.50 569 ALA A CA 1
ATOM 4425 C C . ALA A 1 569 ? 12.450 -26.188 -7.718 1.00 96.50 569 ALA A C 1
ATOM 4427 O O . ALA A 1 569 ? 12.553 -24.959 -7.774 1.00 96.50 569 ALA A O 1
ATOM 4428 N N . GLU A 1 570 ? 12.915 -26.870 -6.676 1.00 96.19 570 GLU A N 1
ATOM 4429 C CA . GLU A 1 570 ? 13.567 -26.224 -5.537 1.00 96.19 570 GLU A CA 1
ATOM 4430 C C . GLU A 1 570 ? 14.927 -25.646 -5.916 1.00 96.19 570 GLU A C 1
ATOM 4432 O O . GLU A 1 570 ? 15.233 -24.507 -5.550 1.00 96.19 570 GLU A O 1
ATOM 4437 N N . ALA A 1 571 ? 15.699 -26.377 -6.724 1.00 97.31 571 ALA A N 1
ATOM 4438 C CA . ALA A 1 571 ? 16.985 -25.917 -7.229 1.00 97.31 571 ALA A CA 1
ATOM 4439 C C . ALA A 1 571 ? 16.856 -24.617 -8.045 1.00 97.31 571 ALA A C 1
ATOM 4441 O O . ALA A 1 571 ? 17.573 -23.649 -7.774 1.00 97.31 571 ALA A O 1
ATOM 4442 N N . VAL A 1 572 ? 15.915 -24.545 -9.003 1.00 95.81 572 VAL A N 1
ATOM 4443 C CA . VAL A 1 572 ? 15.702 -23.309 -9.789 1.00 95.81 572 VAL A CA 1
ATOM 4444 C C . VAL A 1 572 ? 15.202 -22.154 -8.930 1.00 95.81 572 VAL A C 1
ATOM 4446 O O . VAL A 1 572 ? 15.625 -21.019 -9.131 1.00 95.81 572 VAL A O 1
ATOM 4449 N N . THR A 1 573 ? 14.366 -22.432 -7.930 1.00 94.00 573 THR A N 1
ATOM 4450 C CA . THR A 1 573 ? 13.844 -21.407 -7.018 1.00 94.00 573 THR A CA 1
ATOM 4451 C C . THR A 1 573 ? 14.969 -20.773 -6.193 1.00 94.00 573 THR A C 1
ATOM 4453 O O . THR A 1 573 ? 15.057 -19.548 -6.082 1.00 94.00 573 THR A O 1
ATOM 4456 N N . MET A 1 574 ? 15.866 -21.589 -5.629 1.00 94.38 574 MET A N 1
ATOM 4457 C CA . MET A 1 574 ? 17.012 -21.093 -4.857 1.00 94.38 574 MET A CA 1
ATOM 4458 C C . MET A 1 574 ? 17.996 -20.319 -5.745 1.00 94.38 574 MET A C 1
ATOM 4460 O O . MET A 1 574 ? 18.419 -19.220 -5.383 1.00 94.38 574 MET A O 1
ATOM 4464 N N . LEU A 1 575 ? 18.312 -20.834 -6.937 1.00 93.88 575 LEU A N 1
ATOM 4465 C CA . LEU A 1 575 ? 19.201 -20.153 -7.883 1.00 93.88 575 LEU A CA 1
ATOM 4466 C C . LEU A 1 575 ? 18.616 -18.827 -8.380 1.00 93.88 575 LEU A C 1
ATOM 4468 O O . LEU A 1 575 ? 19.321 -17.820 -8.427 1.00 93.88 575 LEU A O 1
ATOM 4472 N N . ASN A 1 576 ? 17.324 -18.777 -8.702 1.00 90.75 576 ASN A N 1
ATOM 4473 C CA . ASN A 1 576 ? 16.694 -17.535 -9.136 1.00 90.75 576 ASN A CA 1
ATOM 4474 C C . ASN A 1 576 ? 16.734 -16.466 -8.042 1.00 90.75 576 ASN A C 1
ATOM 4476 O O . ASN A 1 576 ? 16.985 -15.304 -8.355 1.00 90.75 576 ASN A O 1
ATOM 4480 N N . ARG A 1 577 ? 16.552 -16.832 -6.769 1.00 87.00 577 ARG A N 1
ATOM 4481 C CA . ARG A 1 577 ? 16.697 -15.887 -5.651 1.00 87.00 577 ARG A CA 1
ATOM 4482 C C . ARG A 1 577 ? 18.135 -15.404 -5.502 1.00 87.00 577 ARG A C 1
ATOM 4484 O O . ARG A 1 577 ? 18.350 -14.196 -5.426 1.00 87.00 577 ARG A O 1
ATOM 4491 N N . LEU A 1 578 ? 19.105 -16.320 -5.541 1.00 85.38 578 LEU A N 1
ATOM 4492 C CA . LEU A 1 578 ? 20.531 -15.989 -5.452 1.00 85.38 578 LEU A CA 1
ATOM 4493 C C . LEU A 1 578 ? 20.951 -14.985 -6.537 1.00 85.38 578 LEU A C 1
ATOM 4495 O O . LEU A 1 578 ? 21.586 -13.977 -6.243 1.00 85.38 578 LEU A O 1
ATOM 4499 N N . PHE A 1 579 ? 20.535 -15.216 -7.783 1.00 81.25 579 PHE A N 1
ATOM 4500 C CA . PHE A 1 579 ? 20.885 -14.357 -8.917 1.00 81.25 579 PHE A CA 1
ATOM 4501 C C . PHE A 1 579 ? 19.875 -13.225 -9.176 1.00 81.25 579 PHE A C 1
ATOM 4503 O O . PHE A 1 579 ? 20.004 -12.508 -10.169 1.00 81.25 579 PHE A O 1
ATOM 4510 N N . LYS A 1 580 ? 18.880 -13.043 -8.292 1.00 79.38 580 LYS A N 1
ATOM 4511 C CA . LYS A 1 580 ? 17.820 -12.018 -8.378 1.00 79.38 580 LYS A CA 1
ATOM 4512 C C . LYS A 1 580 ? 17.063 -12.030 -9.713 1.00 79.38 580 LYS A C 1
ATOM 4514 O O . LYS A 1 580 ? 16.827 -10.989 -10.322 1.00 79.38 580 LYS A O 1
ATOM 4519 N N . ARG A 1 581 ? 16.695 -13.227 -10.170 1.00 80.81 581 ARG A N 1
ATOM 4520 C CA . ARG A 1 581 ? 16.055 -13.507 -11.464 1.00 80.81 581 ARG A CA 1
ATOM 4521 C C . ARG A 1 581 ? 14.551 -13.769 -11.365 1.00 80.81 581 ARG A C 1
ATOM 4523 O O . ARG A 1 581 ? 13.982 -14.206 -12.359 1.00 80.81 581 ARG A O 1
ATOM 4530 N N . SER A 1 582 ? 13.905 -13.565 -10.222 1.00 70.62 582 SER A N 1
ATOM 4531 C CA . SER A 1 582 ? 12.470 -13.847 -10.062 1.00 70.62 582 SER A CA 1
ATOM 4532 C C . SER A 1 582 ? 11.601 -13.027 -11.027 1.00 70.62 582 SER A C 1
ATOM 4534 O O . SER A 1 582 ? 11.927 -11.884 -11.338 1.00 70.62 582 SER A O 1
ATOM 4536 N N . VAL A 1 583 ? 10.506 -13.632 -11.492 1.00 75.69 583 VAL A N 1
ATOM 4537 C CA . VAL A 1 583 ? 9.469 -12.997 -12.323 1.00 75.69 583 VAL A CA 1
ATOM 4538 C C . VAL A 1 583 ? 8.117 -13.149 -11.625 1.00 75.69 583 VAL A C 1
ATOM 4540 O O . VAL A 1 583 ? 7.895 -14.144 -10.934 1.00 75.69 583 VAL A O 1
ATOM 4543 N N . THR A 1 584 ? 7.231 -12.167 -11.775 1.00 72.69 584 THR A N 1
ATOM 4544 C CA . THR A 1 584 ? 5.867 -12.170 -11.219 1.00 72.69 584 THR A CA 1
ATOM 4545 C C . THR A 1 584 ? 4.819 -12.462 -12.303 1.00 72.69 584 THR A C 1
ATOM 4547 O O . THR A 1 584 ? 5.133 -12.348 -13.490 1.00 72.69 584 THR A O 1
ATOM 4550 N N . PRO A 1 585 ? 3.567 -12.805 -11.935 1.00 71.38 585 PRO A N 1
ATOM 4551 C CA . PRO A 1 585 ? 2.465 -12.888 -12.897 1.00 71.38 585 PRO A CA 1
ATOM 4552 C C . PRO A 1 585 ? 2.335 -11.618 -13.749 1.00 71.38 585 PRO A C 1
ATOM 4554 O O . PRO A 1 585 ? 2.217 -11.714 -14.967 1.00 71.38 585 PRO A O 1
ATOM 4557 N N . ASP A 1 586 ? 2.477 -10.444 -13.129 1.00 66.00 586 ASP A N 1
ATOM 4558 C CA . ASP A 1 586 ? 2.419 -9.149 -13.816 1.00 66.00 586 ASP A CA 1
ATOM 4559 C C . ASP A 1 586 ? 3.571 -8.981 -14.814 1.00 66.00 586 ASP A C 1
ATOM 4561 O O . ASP A 1 586 ? 3.355 -8.511 -15.925 1.00 66.00 586 ASP A O 1
ATOM 4565 N N . ASN A 1 587 ? 4.788 -9.430 -14.471 1.00 65.88 587 ASN A N 1
ATOM 4566 C CA . ASN A 1 587 ? 5.921 -9.423 -15.403 1.00 65.88 587 ASN A CA 1
ATOM 4567 C C . ASN A 1 587 ? 5.683 -10.319 -16.625 1.00 65.88 587 ASN A C 1
ATOM 4569 O O . ASN A 1 587 ? 6.185 -10.031 -17.705 1.00 65.88 587 ASN A O 1
ATOM 4573 N N . ILE A 1 588 ? 4.972 -11.433 -16.445 1.00 70.62 588 ILE A N 1
ATOM 4574 C CA . ILE A 1 588 ? 4.674 -12.382 -17.520 1.00 70.62 588 ILE A CA 1
ATOM 4575 C C . ILE A 1 588 ? 3.494 -11.908 -18.378 1.00 70.62 588 ILE A C 1
ATOM 4577 O O . ILE A 1 588 ? 3.485 -12.158 -19.581 1.00 70.62 588 ILE A O 1
ATOM 4581 N N . ALA A 1 589 ? 2.532 -11.187 -17.799 1.00 68.06 589 ALA A N 1
ATOM 4582 C CA . ALA A 1 589 ? 1.372 -10.659 -18.516 1.00 68.06 589 ALA A CA 1
ATOM 4583 C C . ALA A 1 589 ? 1.737 -9.601 -19.578 1.00 68.06 589 ALA A C 1
ATOM 4585 O O . ALA A 1 589 ? 0.962 -9.381 -20.508 1.00 68.06 589 ALA A O 1
ATOM 4586 N N . THR A 1 590 ? 2.914 -8.971 -19.473 1.00 59.28 590 THR A N 1
ATOM 4587 C CA . THR A 1 590 ? 3.395 -7.950 -20.420 1.00 59.28 590 THR A CA 1
ATOM 4588 C C . THR A 1 590 ? 4.116 -8.519 -21.645 1.00 59.28 590 THR A C 1
ATOM 4590 O O . THR A 1 590 ? 4.444 -7.760 -22.555 1.00 59.28 590 THR A O 1
ATOM 4593 N N . VAL A 1 591 ? 4.378 -9.831 -21.699 1.00 63.09 591 VAL A N 1
ATOM 4594 C CA . VAL A 1 591 ? 5.051 -10.494 -22.830 1.00 63.09 591 VAL A CA 1
ATOM 4595 C C . VAL A 1 591 ? 4.102 -11.457 -23.548 1.00 63.09 591 VAL A C 1
ATOM 4597 O O . VAL A 1 591 ? 3.152 -11.975 -22.967 1.00 63.09 591 VAL A O 1
ATOM 4600 N N . ASN A 1 592 ? 4.330 -11.698 -24.843 1.00 71.69 592 ASN A N 1
ATOM 4601 C CA . ASN A 1 592 ? 3.465 -12.574 -25.637 1.00 71.69 592 ASN A CA 1
ATOM 4602 C C . ASN A 1 592 ? 3.473 -14.003 -25.068 1.00 71.69 592 ASN A C 1
ATOM 4604 O O . ASN A 1 592 ? 4.498 -14.675 -25.074 1.00 71.69 592 ASN A O 1
ATOM 4608 N N . GLU A 1 593 ? 2.317 -14.508 -24.635 1.00 70.81 593 GLU A N 1
ATOM 4609 C CA . GLU A 1 593 ? 2.214 -15.831 -24.008 1.00 70.81 593 GLU A CA 1
ATOM 4610 C C . GLU A 1 593 ? 2.762 -16.968 -24.895 1.00 70.81 593 GLU A C 1
ATOM 4612 O O . GLU A 1 593 ? 3.314 -17.944 -24.386 1.00 70.81 593 GLU A O 1
ATOM 4617 N N . ASN A 1 594 ? 2.677 -16.822 -26.224 1.00 76.00 594 ASN A N 1
ATOM 4618 C CA . ASN A 1 594 ? 3.158 -17.815 -27.188 1.00 76.00 594 ASN A CA 1
ATOM 4619 C C . ASN A 1 594 ? 4.687 -17.829 -27.363 1.00 76.00 594 ASN A C 1
ATOM 4621 O O . ASN A 1 594 ? 5.209 -18.772 -27.956 1.00 76.00 594 ASN A O 1
ATOM 4625 N N . SER A 1 595 ? 5.414 -16.806 -26.893 1.00 74.31 595 SER A N 1
ATOM 4626 C CA . SER A 1 595 ? 6.887 -16.799 -26.896 1.00 74.31 595 SER A CA 1
ATOM 4627 C C . SER A 1 595 ? 7.488 -17.412 -25.631 1.00 74.31 595 SER A C 1
ATOM 4629 O O . SER A 1 595 ? 8.705 -17.572 -25.549 1.00 74.31 595 SER A O 1
ATOM 4631 N N . ILE A 1 596 ? 6.650 -17.799 -24.665 1.00 82.88 596 ILE A N 1
ATOM 4632 C CA . ILE A 1 596 ? 7.077 -18.427 -23.418 1.00 82.88 596 ILE A CA 1
ATOM 4633 C C . ILE A 1 596 ? 7.141 -19.939 -23.613 1.00 82.88 596 ILE A C 1
ATOM 4635 O O . ILE A 1 596 ? 6.139 -20.600 -23.883 1.00 82.88 596 ILE A O 1
ATOM 4639 N N . THR A 1 597 ? 8.321 -20.512 -23.394 1.00 84.00 597 THR A N 1
ATOM 4640 C CA . THR A 1 597 ? 8.469 -21.959 -23.238 1.00 84.00 597 THR A CA 1
ATOM 4641 C C . THR A 1 597 ? 7.752 -22.376 -21.959 1.00 84.00 597 THR A C 1
ATOM 4643 O O . THR A 1 597 ? 8.185 -22.025 -20.858 1.00 84.00 597 THR A O 1
ATOM 4646 N N . LYS A 1 598 ? 6.651 -23.114 -22.116 1.00 84.19 598 LYS A N 1
ATOM 4647 C CA . LYS A 1 598 ? 5.880 -23.730 -21.032 1.00 84.19 598 LYS A CA 1
ATOM 4648 C C . LYS A 1 598 ? 6.022 -25.245 -21.104 1.00 84.19 598 LYS A C 1
ATOM 4650 O O . LYS A 1 598 ? 6.135 -25.806 -22.193 1.00 84.19 598 LYS A O 1
ATOM 4655 N N . PHE A 1 599 ? 5.976 -25.898 -19.951 1.00 89.19 599 PHE A N 1
ATOM 4656 C CA . PHE A 1 599 ? 6.046 -27.352 -19.856 1.00 89.19 599 PHE A CA 1
ATOM 4657 C C . PHE A 1 599 ? 4.689 -27.918 -19.447 1.00 89.19 599 PHE A C 1
ATOM 4659 O O . PHE A 1 599 ? 3.921 -27.292 -18.715 1.00 89.19 599 PHE A O 1
ATOM 4666 N N . SER A 1 600 ? 4.373 -29.105 -19.960 1.00 85.94 600 SER A N 1
ATOM 4667 C CA . SER A 1 600 ? 3.054 -29.725 -19.767 1.00 85.94 600 SER A CA 1
ATOM 4668 C C . SER A 1 600 ? 2.745 -30.070 -18.304 1.00 85.94 600 SER A C 1
ATOM 4670 O O . SER A 1 600 ? 1.582 -30.097 -17.907 1.00 85.94 600 SER A O 1
ATOM 4672 N N . ASP A 1 601 ? 3.782 -30.282 -17.500 1.00 91.62 601 ASP A N 1
ATOM 4673 C CA . ASP A 1 601 ? 3.745 -30.734 -16.112 1.00 91.62 601 ASP A CA 1
ATOM 4674 C C . ASP A 1 601 ? 3.982 -29.612 -15.086 1.00 91.62 601 ASP A C 1
ATOM 4676 O O . ASP A 1 601 ? 4.115 -29.889 -13.897 1.00 91.62 601 ASP A O 1
ATOM 4680 N N . THR A 1 602 ? 4.023 -28.344 -15.516 1.00 90.88 602 THR A N 1
ATOM 4681 C CA . THR A 1 602 ? 4.308 -27.200 -14.624 1.00 90.88 602 THR A CA 1
ATOM 4682 C C . THR A 1 602 ? 3.126 -26.265 -14.410 1.00 90.88 602 THR A C 1
ATOM 4684 O O . THR A 1 602 ? 3.242 -25.305 -13.652 1.00 90.88 602 THR A O 1
ATOM 4687 N N . LYS A 1 603 ? 1.988 -26.514 -15.065 1.00 85.75 603 LYS A N 1
ATOM 4688 C CA . LYS A 1 603 ? 0.788 -25.682 -14.923 1.00 85.75 603 LYS A CA 1
ATOM 4689 C C . LYS A 1 603 ? 0.247 -25.757 -13.492 1.00 85.75 603 LYS A C 1
ATOM 4691 O O . LYS A 1 603 ? -0.021 -26.854 -13.007 1.00 85.75 603 LYS A O 1
ATOM 4696 N N . ASN A 1 604 ? 0.018 -24.603 -12.861 1.00 85.81 604 ASN A N 1
ATOM 4697 C CA . ASN A 1 604 ? -0.421 -24.471 -11.464 1.00 85.81 604 ASN A CA 1
ATOM 4698 C C . ASN A 1 604 ? 0.587 -25.024 -10.440 1.00 85.81 604 ASN A C 1
ATOM 4700 O O . ASN A 1 604 ? 0.236 -25.245 -9.280 1.00 85.81 604 ASN A O 1
ATOM 4704 N N . HIS A 1 605 ? 1.827 -25.277 -10.858 1.00 92.44 605 HIS A N 1
ATOM 4705 C CA . HIS A 1 605 ? 2.879 -25.708 -9.953 1.00 92.44 605 HIS A CA 1
ATOM 4706 C C . HIS A 1 605 ? 3.361 -24.514 -9.120 1.00 92.44 605 HIS A C 1
ATOM 4708 O O . HIS A 1 605 ? 3.506 -23.410 -9.641 1.00 92.44 605 HIS A O 1
ATOM 4714 N N . TRP A 1 606 ? 3.680 -24.715 -7.840 1.00 91.56 606 TRP A N 1
ATOM 4715 C CA . TRP A 1 606 ? 4.103 -23.622 -6.948 1.00 91.56 606 TRP A CA 1
ATOM 4716 C C . TRP A 1 606 ? 5.363 -22.885 -7.448 1.00 91.56 606 TRP A C 1
ATOM 4718 O O . TRP A 1 606 ? 5.548 -21.704 -7.169 1.00 91.56 606 TRP A O 1
ATOM 4728 N N . ALA A 1 607 ? 6.205 -23.578 -8.220 1.00 91.19 607 ALA A N 1
ATOM 4729 C CA . ALA A 1 607 ? 7.423 -23.045 -8.837 1.00 91.19 607 ALA A CA 1
ATOM 4730 C C . ALA A 1 607 ? 7.251 -22.583 -10.301 1.00 91.19 607 ALA A C 1
ATOM 4732 O O . ALA A 1 607 ? 8.252 -22.337 -10.968 1.00 91.19 607 ALA A O 1
ATOM 4733 N N . GLU A 1 608 ? 6.027 -22.498 -10.837 1.00 90.31 608 GLU A N 1
ATOM 4734 C CA . GLU A 1 608 ? 5.770 -22.220 -12.264 1.00 90.31 608 GLU A CA 1
ATOM 4735 C C . GLU A 1 608 ? 6.552 -21.002 -12.791 1.00 90.31 608 GLU A C 1
ATOM 4737 O O . GLU A 1 608 ? 7.250 -21.095 -13.801 1.00 90.31 608 GLU A O 1
ATOM 4742 N N . TYR A 1 609 ? 6.524 -19.879 -12.071 1.00 88.12 609 TYR A N 1
ATOM 4743 C CA . TYR A 1 609 ? 7.214 -18.650 -12.479 1.00 88.12 609 TYR A CA 1
ATOM 4744 C C . TYR A 1 609 ? 8.741 -18.746 -12.380 1.00 88.12 609 TYR A C 1
ATOM 4746 O O . TYR A 1 609 ? 9.457 -18.228 -13.241 1.00 88.12 609 TYR A O 1
ATOM 4754 N N . ASP A 1 610 ? 9.262 -19.453 -11.378 1.00 91.38 610 ASP A N 1
ATOM 4755 C CA . ASP A 1 610 ? 10.698 -19.713 -11.267 1.00 91.38 610 ASP A CA 1
ATOM 4756 C C . ASP A 1 610 ? 11.190 -20.621 -12.405 1.00 91.38 610 ASP A C 1
ATOM 4758 O O . ASP A 1 610 ? 12.269 -20.397 -12.965 1.00 91.38 610 ASP A O 1
ATOM 4762 N N . ILE A 1 611 ? 10.365 -21.582 -12.821 1.00 93.75 611 ILE A N 1
ATOM 4763 C CA . ILE A 1 611 ? 10.629 -22.448 -13.971 1.00 93.75 611 ILE A CA 1
ATOM 4764 C C . ILE A 1 611 ? 10.614 -21.641 -15.274 1.00 93.75 611 ILE A C 1
ATOM 4766 O O . ILE A 1 611 ? 11.535 -21.778 -16.085 1.00 93.75 611 ILE A O 1
ATOM 4770 N N . ILE A 1 612 ? 9.632 -20.754 -15.467 1.00 90.38 612 ILE A N 1
ATOM 4771 C CA . ILE A 1 612 ? 9.578 -19.847 -16.625 1.00 90.38 612 ILE A CA 1
ATOM 4772 C C . ILE A 1 612 ? 10.837 -18.973 -16.675 1.00 90.38 612 ILE A C 1
ATOM 4774 O O . ILE A 1 612 ? 11.490 -18.899 -17.718 1.00 90.38 612 ILE A O 1
ATOM 4778 N N . SER A 1 613 ? 11.231 -18.373 -15.548 1.00 88.75 613 SER A N 1
ATOM 4779 C CA . SER A 1 613 ? 12.429 -17.529 -15.465 1.00 88.75 613 SER A CA 1
ATOM 4780 C C . SER A 1 613 ? 13.729 -18.281 -15.772 1.00 88.75 613 SER A C 1
ATOM 4782 O O . SER A 1 613 ? 14.655 -17.717 -16.366 1.00 88.75 613 SER A O 1
ATOM 4784 N N . ALA A 1 614 ? 13.817 -19.549 -15.371 1.00 92.00 614 ALA A N 1
ATOM 4785 C CA . ALA A 1 614 ? 15.003 -20.366 -15.583 1.00 92.00 614 ALA A CA 1
ATOM 4786 C C . ALA A 1 614 ? 15.145 -20.842 -17.039 1.00 92.00 614 ALA A C 1
ATOM 4788 O O . ALA A 1 614 ? 16.264 -20.927 -17.562 1.00 92.00 614 ALA A O 1
ATOM 4789 N N . SER A 1 615 ? 14.015 -21.154 -17.679 1.00 92.00 615 SER A N 1
ATOM 4790 C CA . SER A 1 615 ? 13.945 -21.833 -18.980 1.00 92.00 615 SER A CA 1
ATOM 4791 C C . SER A 1 615 ? 13.806 -20.908 -20.189 1.00 92.00 615 SER A C 1
ATOM 4793 O O . SER A 1 615 ? 13.995 -21.362 -21.318 1.00 92.00 615 SER A O 1
ATOM 4795 N N . ASN A 1 616 ? 13.545 -19.615 -19.980 1.00 89.12 616 ASN A N 1
ATOM 4796 C CA . ASN A 1 616 ? 13.379 -18.643 -21.060 1.00 89.12 616 ASN A CA 1
ATOM 4797 C C . ASN A 1 616 ? 14.508 -17.609 -21.079 1.00 89.12 616 ASN A C 1
ATOM 4799 O O . ASN A 1 616 ? 14.856 -17.015 -20.057 1.00 89.12 616 ASN A O 1
ATOM 4803 N N . THR A 1 617 ? 15.076 -17.397 -22.270 1.00 85.88 617 THR A N 1
ATOM 4804 C CA . THR A 1 617 ? 15.925 -16.232 -22.525 1.00 85.88 617 THR A CA 1
ATOM 4805 C C . THR A 1 617 ? 15.018 -15.030 -22.689 1.00 85.88 617 THR A C 1
ATOM 4807 O O . THR A 1 617 ? 14.081 -15.094 -23.477 1.00 85.88 617 THR A O 1
ATOM 4810 N N . ARG A 1 618 ? 15.308 -13.953 -21.970 1.00 78.69 618 ARG A N 1
ATOM 4811 C CA . ARG A 1 618 ? 14.475 -12.755 -21.970 1.00 78.69 618 ARG A CA 1
ATOM 4812 C C . ARG A 1 618 ? 15.306 -11.498 -21.996 1.00 78.69 618 ARG A C 1
ATOM 4814 O O . ARG A 1 618 ? 16.450 -11.479 -21.541 1.00 78.69 618 ARG A O 1
ATOM 4821 N N . GLU A 1 619 ? 14.693 -10.446 -22.484 1.00 72.06 619 GLU A N 1
ATOM 4822 C CA . GLU A 1 619 ? 15.234 -9.105 -22.433 1.00 72.06 619 GLU A CA 1
ATOM 4823 C C . GLU A 1 619 ? 14.547 -8.331 -21.299 1.00 72.06 619 GLU A C 1
ATOM 4825 O O . GLU A 1 619 ? 13.323 -8.341 -21.215 1.00 72.06 619 GLU A O 1
ATOM 4830 N N . GLN A 1 620 ? 15.299 -7.691 -20.399 1.00 62.47 620 GLN A N 1
ATOM 4831 C CA . GLN A 1 620 ? 14.710 -6.945 -19.278 1.00 62.47 620 GLN A CA 1
ATOM 4832 C C . GLN A 1 620 ? 15.483 -5.670 -18.943 1.00 62.47 620 GLN A C 1
ATOM 4834 O O . GLN A 1 620 ? 16.695 -5.624 -19.115 1.00 62.47 620 GLN A O 1
ATOM 4839 N N . TYR A 1 621 ? 14.826 -4.655 -18.392 1.00 55.38 621 TYR A N 1
ATOM 4840 C CA . TYR A 1 621 ? 15.491 -3.477 -17.818 1.00 55.38 621 TYR A CA 1
ATOM 4841 C C . TYR A 1 621 ? 15.050 -3.251 -16.368 1.00 55.38 621 TYR A C 1
ATOM 4843 O O . TYR A 1 621 ? 14.139 -3.918 -15.877 1.00 55.38 621 TYR A O 1
ATOM 4851 N N . VAL A 1 622 ? 15.755 -2.373 -15.651 1.00 47.41 622 VAL A N 1
ATOM 4852 C CA . VAL A 1 622 ? 15.390 -1.987 -14.281 1.00 47.41 622 VAL A CA 1
ATOM 4853 C C . VAL A 1 622 ? 14.710 -0.633 -14.323 1.00 47.41 622 VAL A C 1
ATOM 4855 O O . VAL A 1 622 ? 15.312 0.341 -14.769 1.00 47.41 622 VAL A O 1
ATOM 4858 N N . GLU A 1 623 ? 13.500 -0.566 -13.785 1.00 43.56 623 GLU A N 1
ATOM 4859 C CA . GLU A 1 623 ? 12.749 0.671 -13.609 1.00 43.56 623 GLU A CA 1
ATOM 4860 C C . GLU A 1 623 ? 12.277 0.767 -12.162 1.00 43.56 623 GLU A C 1
ATOM 4862 O O . GLU A 1 623 ? 11.637 -0.147 -11.647 1.00 43.56 623 GLU A O 1
ATOM 4867 N N . ASN A 1 624 ? 12.645 1.846 -11.466 1.00 38.50 624 ASN A N 1
ATOM 4868 C CA . ASN A 1 624 ? 12.294 2.069 -10.056 1.00 38.50 624 ASN A CA 1
ATOM 4869 C C . ASN A 1 624 ? 12.633 0.891 -9.114 1.00 38.50 624 ASN A C 1
ATOM 4871 O O . ASN A 1 624 ? 11.962 0.669 -8.110 1.00 38.50 624 ASN A O 1
ATOM 4875 N N . GLY A 1 625 ? 13.686 0.128 -9.429 1.00 40.28 625 GLY A N 1
ATOM 4876 C CA . GLY A 1 625 ? 14.106 -1.048 -8.655 1.00 40.28 625 GLY A CA 1
ATOM 4877 C C . GLY A 1 625 ? 13.365 -2.347 -8.995 1.00 40.28 625 GLY A C 1
ATOM 4878 O O . GLY A 1 625 ? 13.719 -3.388 -8.442 1.00 40.28 625 GLY A O 1
ATOM 4879 N N . ASN A 1 626 ? 12.409 -2.311 -9.927 1.00 43.94 626 ASN A N 1
ATOM 4880 C CA . ASN A 1 626 ? 11.682 -3.473 -10.430 1.00 43.94 626 ASN A CA 1
ATOM 4881 C C . ASN A 1 626 ? 12.224 -3.912 -11.795 1.00 43.94 626 ASN A C 1
ATOM 4883 O O . ASN A 1 626 ? 12.618 -3.089 -12.621 1.00 43.94 626 ASN A O 1
ATOM 4887 N N . TRP A 1 627 ? 12.240 -5.223 -12.035 1.00 57.25 627 TRP A N 1
ATOM 4888 C CA . TRP A 1 627 ? 12.585 -5.778 -13.342 1.00 57.25 627 TRP A CA 1
ATOM 4889 C C . TRP A 1 627 ? 11.376 -5.703 -14.270 1.00 57.25 627 TRP A C 1
ATOM 4891 O O . TRP A 1 627 ? 10.325 -6.254 -13.947 1.00 57.25 627 TRP A O 1
ATOM 4901 N N . ILE A 1 628 ? 11.544 -5.064 -15.424 1.00 58.22 628 ILE A N 1
ATOM 4902 C CA . ILE A 1 628 ? 10.524 -4.986 -16.470 1.00 58.22 628 ILE A CA 1
ATOM 4903 C C . ILE A 1 628 ? 10.964 -5.854 -17.645 1.00 58.22 628 ILE A C 1
ATOM 4905 O O . ILE A 1 628 ? 12.081 -5.695 -18.146 1.00 58.22 628 ILE A O 1
ATOM 4909 N N . LEU A 1 629 ? 10.112 -6.798 -18.057 1.00 60.47 629 LEU A N 1
ATOM 4910 C CA . LEU A 1 629 ? 10.368 -7.672 -19.204 1.00 60.47 629 LEU A CA 1
ATOM 4911 C C . LEU A 1 629 ? 9.991 -6.959 -20.502 1.00 60.47 629 LEU A C 1
ATOM 4913 O O . LEU A 1 629 ? 8.933 -6.344 -20.589 1.00 60.47 629 LEU A O 1
ATOM 4917 N N . VAL A 1 630 ? 10.859 -7.065 -21.504 1.00 56.50 630 VAL A N 1
ATOM 4918 C CA . VAL A 1 630 ? 10.703 -6.414 -22.812 1.00 56.50 630 VAL A CA 1
ATOM 4919 C C . VAL A 1 630 ? 10.255 -7.401 -23.882 1.00 56.50 630 VAL A C 1
ATOM 4921 O O . VAL A 1 630 ? 9.352 -7.085 -24.653 1.00 56.50 630 VAL A O 1
ATOM 4924 N N . LYS A 1 631 ? 10.874 -8.585 -23.946 1.00 55.94 631 LYS A N 1
ATOM 4925 C CA . LYS A 1 631 ? 10.504 -9.665 -24.873 1.00 55.94 631 LYS A CA 1
ATOM 4926 C C . LYS A 1 631 ? 11.013 -11.029 -24.427 1.00 55.94 631 LYS A C 1
ATOM 4928 O O . LYS A 1 631 ? 12.061 -11.073 -23.729 1.00 55.94 631 LYS A O 1
#

Nearest PDB structures (foldseek):
  2dgj-assembly1_A  TM=3.064E-01  e=2.263E-05  Staphylococcus aureus
  4kjm-assembly1_A  TM=6.153E-01  e=1.319E-01  Staphylococcus aureus subsp. aureus MW2
  5h6i-assembly2_B  TM=3.389E-01  e=2.062E-01  Streptococcus agalactiae
  6jlc-assembly1_A  TM=2.893E-01  e=1.379E-01  Mobiluncus curtisii ATCC 43063
  2ozn-assembly1_B  TM=4.414E-01  e=9.013E-01  Clostridium perfringens

Mean predicted aligned error: 22.32 Å

Foldseek 3Di:
DPPPPDPDDDPVNVVVVVVVVVVVVVVVQVVLQVVLLVLLVVLLVCVVVLCQDQLAPQFDPVLNVQLVVLSVLSVVLNPDPPRHSVSSVVSSVSNVVSSVVRRGDDADLPLLVVLLVCVVVLCVDLLQVQADPVLVVQLVVLSVVSVVVVPDDGHDHNVNSVVSSVSNVVSSVSSLRFADQPLLVVLLVVLVPDDADCVDPLSVQLVVLSVQSVVLNPDRNRDNVSNVVSSVSNVVSVVCSVQLVDPVSLLVVLVVLLVCLVVLCVDPLLVVDDPVLVVQLVVLSVQSVVLSPDPPRDSVSSVVSSLSNVQSSCVSVVHHGPDPDQDQVLLVVLLVVLVVLLPDPDDPVLNVQSVVLSVLSVVLSPPRPRDNVSSVVSSVSSVVSVVVRVVVVVVVVVVVPDDPPDDDDDPPVPVVVVVVAPDPFWDKQDFQDADDPVQANQQQDFAFLLRLLSSLLCLVCVPPQDDDDDQAPPQDSPDPSRSSNVRLCVLPLVDAVDSHHNRRVHFAFLLRSLSSLLSLQVPPDFDQAQADPCVVPPSRRSQSSLVVLVLDDDDPVSHNRRGHGDGPLNSLSSVCSSSVQFDDPVLCVVDDPVQFSAGPPLVVNPSRRSCSSNHDTFIWDADPNDIHTDD